Protein AF-A0A9W8QHD7-F1 (afdb_monomer_lite)

Organism: Akanthomyces muscarius (NCBI:txid2231603)

Radius of gyration: 30.02 Å; chains: 1; bounding box: 74×66×96 Å

InterPro domains:
  IPR002018 Carboxylesterase, type B [PF00135] (197-654)
  IPR029058 Alpha/Beta hydrolase fold [G3DSA:3.40.50.1820] (194-688)
  IPR029058 Alpha/Beta hydrolase fold [SSF53474] (195-686)
  IPR050309 Type-B Carboxylesterase/Lipase [PTHR11559] (197-686)

Sequence (689 aa):
MKLTLALSAVLQLATLAAANKAVDAIKIIAPGSVSCPPSEAAECRTADQAATPLIKAMAAYKLETANEIAAVLALMAFESVDFRYKHNVYPGRPGQGTANMQMANYNLLYAKSLDGVKDKVADVESVDGLAPDKLNYILSLVQPDEHNFASGPWFLTTQCPKAVRDALQKNIDAGFAAYMACVGIDIINHRPIPKHPHEPEDEDDMQSARAHGDLCLVTGNPVDDPGHSEDCLFINVQAPSNAKEKSNLPVFVYVSGDGYENTRADSNVNATHLLENNGMNFVVITFNYRVGPYGFLIKGNNTSTNNGIRDQVKALDWVNNFIHHFGGDPKHVVIGGSGIGAQNVLILLTMQKSSNHRFTGIIAESPSFAPMLNMTEADVRYREFVKQVGCDGTTEYGLLSRSPIENGEDSSLECMRKLSAEEIQAASRNATLSNLKVPPWDPWLPLIDDDVIVDTISNNFGQSHYARVPFMIGNIVNNSPEFAYHRGSTTEDSIEYMHALYPNLLPKDLEEIGPMYPKHTLKHGQGPETISNAHQDSRYTCPALFAAEVMKQEGIDSAWLYLWQVEEREIQDAVVRQNIETATLWGRPAVSFSPGRYSEGGVNEDVPFLKQRYWTSFVKSLDPNTDTKRKDSSKVGPHKVKLTHWERWRPQRRARLVFRNGGETKVEDTGHLRWSCSFWKRLSPRMHI

Structure (mmCIF, N/CA/C/O backbone):
data_AF-A0A9W8QHD7-F1
#
_entry.id   AF-A0A9W8QHD7-F1
#
loop_
_atom_site.group_PDB
_atom_site.id
_atom_site.type_symbol
_atom_site.label_atom_id
_atom_site.label_alt_id
_atom_site.label_comp_id
_atom_site.label_asym_id
_atom_site.label_entity_id
_atom_site.label_seq_id
_atom_site.pdbx_PDB_ins_code
_atom_site.Cartn_x
_atom_site.Cartn_y
_atom_site.Cartn_z
_atom_site.occupancy
_atom_site.B_iso_or_equiv
_atom_site.auth_seq_id
_atom_site.auth_comp_id
_atom_site.auth_asym_id
_atom_site.auth_atom_id
_atom_site.pdbx_PDB_model_num
ATOM 1 N N . MET A 1 1 ? -34.726 -1.936 -59.000 1.00 46.31 1 MET A N 1
ATOM 2 C CA . MET A 1 1 ? -34.016 -0.762 -58.438 1.00 46.31 1 MET A CA 1
ATOM 3 C C . MET A 1 1 ? -34.167 -0.622 -56.917 1.00 46.31 1 MET A C 1
ATOM 5 O O . MET A 1 1 ? -33.151 -0.464 -56.261 1.00 46.31 1 MET A O 1
ATOM 9 N N . LYS A 1 2 ? -35.369 -0.736 -56.317 1.00 45.12 2 LYS A N 1
ATOM 10 C CA . LYS A 1 2 ? -35.551 -0.597 -54.849 1.00 45.12 2 LYS A CA 1
ATOM 11 C C . LYS A 1 2 ? -34.954 -1.734 -53.994 1.00 45.12 2 LYS A C 1
ATOM 13 O O . LYS A 1 2 ? -34.481 -1.464 -52.900 1.00 45.12 2 LYS A O 1
ATOM 18 N N . LEU A 1 3 ? -34.920 -2.974 -54.497 1.00 42.28 3 LEU A N 1
ATOM 19 C CA . LEU A 1 3 ? -34.365 -4.121 -53.756 1.00 42.28 3 LEU A CA 1
ATOM 20 C C . LEU A 1 3 ? -32.830 -4.063 -53.634 1.00 42.28 3 LEU A C 1
ATOM 22 O O . LEU A 1 3 ? -32.277 -4.388 -52.592 1.00 42.28 3 LEU A O 1
ATOM 26 N N . THR A 1 4 ? -32.149 -3.597 -54.682 1.00 46.22 4 THR A N 1
ATOM 27 C CA . THR A 1 4 ? -30.683 -3.477 -54.735 1.00 46.22 4 THR A CA 1
ATOM 28 C C . THR A 1 4 ? -30.176 -2.367 -53.811 1.00 46.22 4 THR A C 1
ATOM 30 O O . THR A 1 4 ? -29.212 -2.570 -53.086 1.00 46.22 4 THR A O 1
ATOM 33 N N . LEU A 1 5 ? -30.881 -1.228 -53.764 1.00 45.75 5 LEU A N 1
ATOM 34 C CA . LEU A 1 5 ? -30.599 -0.128 -52.830 1.00 45.75 5 LEU A CA 1
ATOM 35 C C . LEU A 1 5 ? -30.839 -0.529 -51.366 1.00 45.75 5 LEU A C 1
ATOM 37 O O . LEU A 1 5 ? -30.039 -0.180 -50.505 1.00 45.75 5 LEU A O 1
ATOM 41 N N . ALA A 1 6 ? -31.899 -1.295 -51.086 1.00 45.28 6 ALA A N 1
ATOM 42 C CA . ALA A 1 6 ? -32.171 -1.804 -49.742 1.00 45.28 6 ALA A CA 1
ATOM 43 C C . ALA A 1 6 ? -31.113 -2.824 -49.287 1.00 45.28 6 ALA A C 1
ATOM 45 O O . ALA A 1 6 ? -30.659 -2.760 -48.151 1.00 45.28 6 ALA A O 1
ATOM 46 N N . LEU A 1 7 ? -30.670 -3.718 -50.177 1.00 50.22 7 LEU A N 1
ATOM 47 C CA . LEU A 1 7 ? -29.624 -4.694 -49.867 1.00 50.22 7 LEU A CA 1
ATOM 48 C C . LEU A 1 7 ? -28.269 -4.014 -49.622 1.00 50.22 7 LEU A C 1
ATOM 50 O O . LEU A 1 7 ? -27.595 -4.344 -48.653 1.00 50.22 7 LEU A O 1
ATOM 54 N N . SER A 1 8 ? -27.902 -3.019 -50.437 1.00 52.72 8 SER A N 1
ATOM 55 C CA . SER A 1 8 ? -26.698 -2.211 -50.210 1.00 52.72 8 SER A CA 1
ATOM 56 C C . SER A 1 8 ? -26.765 -1.414 -48.906 1.00 52.72 8 SER A C 1
ATOM 58 O O . SER A 1 8 ? -25.767 -1.358 -48.196 1.00 52.72 8 SER A O 1
ATOM 60 N N . ALA A 1 9 ? -27.925 -0.853 -48.548 1.00 48.62 9 ALA A N 1
ATOM 61 C CA . ALA A 1 9 ? -28.107 -0.133 -47.287 1.00 48.62 9 ALA A CA 1
ATOM 62 C C . ALA A 1 9 ? -28.035 -1.065 -46.064 1.00 48.62 9 ALA A C 1
ATOM 64 O O . ALA A 1 9 ? -27.418 -0.716 -45.063 1.00 48.62 9 ALA A O 1
ATOM 65 N N . VAL A 1 10 ? -28.612 -2.270 -46.145 1.00 58.59 10 VAL A N 1
ATOM 66 C CA . VAL A 1 10 ? -28.524 -3.288 -45.082 1.00 58.59 10 VAL A CA 1
ATOM 67 C C . VAL A 1 10 ? -27.091 -3.797 -44.925 1.00 58.59 10 VAL A C 1
ATOM 69 O O . VAL A 1 10 ? -26.619 -3.944 -43.800 1.00 58.59 10 VAL A O 1
ATOM 72 N N . LEU A 1 11 ? -26.374 -4.006 -46.032 1.00 57.41 11 LEU A N 1
ATOM 73 C CA . LEU A 1 11 ? -24.967 -4.405 -46.000 1.00 57.41 11 LEU A CA 1
ATOM 74 C C . LEU A 1 11 ? -24.092 -3.294 -45.400 1.00 57.41 11 LEU A C 1
ATOM 76 O O . LEU A 1 11 ? -23.256 -3.577 -44.549 1.00 57.41 11 LEU A O 1
ATOM 80 N N . GLN A 1 12 ? -24.347 -2.031 -45.764 1.00 58.47 12 GLN A N 1
ATOM 81 C CA . GLN A 1 12 ? -23.691 -0.867 -45.162 1.00 58.47 12 GLN A CA 1
ATOM 82 C C . GLN A 1 12 ? -23.972 -0.772 -43.656 1.00 58.47 12 GLN A C 1
ATOM 84 O O . GLN A 1 12 ? -23.040 -0.628 -42.869 1.00 58.47 12 GLN A O 1
ATOM 89 N N . LEU A 1 13 ? -25.225 -0.936 -43.226 1.00 53.91 13 LEU A N 1
ATOM 90 C CA . LEU A 1 13 ? -25.601 -0.934 -41.808 1.00 53.91 13 LEU A CA 1
ATOM 91 C C . LEU A 1 13 ? -24.925 -2.067 -41.022 1.00 53.91 13 LEU A C 1
ATOM 93 O O . LEU A 1 13 ? -24.441 -1.833 -39.917 1.00 53.91 13 LEU A O 1
ATOM 97 N N . ALA A 1 14 ? -24.835 -3.272 -41.593 1.00 61.06 14 ALA A N 1
ATOM 98 C CA . ALA A 1 14 ? -24.133 -4.396 -40.976 1.00 61.06 14 ALA A CA 1
ATOM 99 C C . ALA A 1 14 ? -22.621 -4.135 -40.859 1.00 61.06 14 ALA A C 1
ATOM 101 O O . ALA A 1 14 ? -22.029 -4.419 -39.817 1.00 61.06 14 ALA A O 1
ATOM 102 N N . THR A 1 15 ? -22.003 -3.532 -41.882 1.00 60.81 15 THR A N 1
ATOM 103 C CA . THR A 1 15 ? -20.587 -3.135 -41.827 1.00 60.81 15 THR A CA 1
ATOM 104 C C . THR A 1 15 ? -20.326 -2.017 -40.819 1.00 60.81 15 THR A C 1
ATOM 106 O O . THR A 1 15 ? -19.343 -2.095 -40.089 1.00 60.81 15 THR A O 1
ATOM 109 N N . LEU A 1 16 ? -21.220 -1.028 -40.699 1.00 60.28 16 LEU A N 1
ATOM 110 C CA . LEU A 1 16 ? -21.123 0.018 -39.675 1.00 60.28 16 LEU A CA 1
ATOM 111 C C . LEU A 1 16 ? -21.281 -0.557 -38.260 1.00 60.28 16 LEU A C 1
ATOM 113 O O . LEU A 1 16 ? -20.546 -0.177 -37.354 1.00 60.28 16 LEU A O 1
ATOM 117 N N . ALA A 1 17 ? -22.200 -1.503 -38.063 1.00 65.00 17 ALA A N 1
ATOM 118 C CA . ALA A 1 17 ? -22.386 -2.158 -36.771 1.00 65.00 17 ALA A CA 1
ATOM 119 C C . ALA A 1 17 ? -21.166 -3.007 -36.364 1.00 65.00 17 ALA A C 1
ATOM 121 O O . ALA A 1 17 ? -20.786 -3.012 -35.194 1.00 65.00 17 ALA A O 1
ATOM 122 N N . ALA A 1 18 ? -20.540 -3.705 -37.317 1.00 66.75 18 ALA A N 1
ATOM 123 C CA . ALA A 1 18 ? -19.302 -4.447 -37.083 1.00 66.75 18 ALA A CA 1
ATOM 124 C C . ALA A 1 18 ? -18.115 -3.512 -36.794 1.00 66.75 18 ALA A C 1
ATOM 126 O O . ALA A 1 18 ? -17.339 -3.785 -35.881 1.00 66.75 18 ALA A O 1
ATOM 127 N N . ALA A 1 19 ? -18.014 -2.389 -37.513 1.00 69.31 19 ALA A N 1
ATOM 128 C CA . ALA A 1 19 ? -16.992 -1.373 -37.280 1.00 69.31 19 ALA A CA 1
ATOM 129 C C . ALA A 1 19 ? -17.111 -0.753 -35.881 1.00 69.31 19 ALA A C 1
ATOM 131 O O . ALA A 1 19 ? -16.116 -0.707 -35.170 1.00 69.31 19 ALA A O 1
ATOM 132 N N . ASN A 1 20 ? -18.315 -0.380 -35.434 1.00 74.44 20 ASN A N 1
ATOM 133 C CA . ASN A 1 20 ? -18.511 0.171 -34.087 1.00 74.44 20 ASN A CA 1
ATOM 134 C C . ASN A 1 20 ? -18.094 -0.821 -32.989 1.00 74.44 20 ASN A C 1
ATOM 136 O O . ASN A 1 20 ? -17.393 -0.447 -32.055 1.00 74.44 20 ASN A O 1
ATOM 140 N N . LYS A 1 21 ? -18.438 -2.108 -33.135 1.00 80.44 21 LYS A N 1
ATOM 141 C CA . LYS A 1 21 ? -17.991 -3.145 -32.189 1.00 80.44 21 LYS A CA 1
ATOM 142 C C . LYS A 1 21 ? -16.474 -3.339 -32.195 1.00 80.44 21 LYS A C 1
ATOM 144 O O . LYS A 1 21 ? -15.889 -3.589 -31.147 1.00 80.44 21 LYS A O 1
ATOM 149 N N . ALA A 1 22 ? -15.841 -3.239 -33.363 1.00 83.69 22 ALA A N 1
ATOM 150 C CA . ALA A 1 22 ? -14.390 -3.318 -33.471 1.00 83.69 22 ALA A CA 1
ATOM 151 C C . ALA A 1 22 ? -13.708 -2.108 -32.825 1.00 83.69 22 ALA A C 1
ATOM 153 O O . ALA A 1 22 ? -12.702 -2.288 -32.152 1.00 83.69 22 ALA A O 1
ATOM 154 N N . VAL A 1 23 ? -14.267 -0.902 -32.963 1.00 89.25 23 VAL A N 1
ATOM 155 C CA . VAL A 1 23 ? -13.764 0.302 -32.283 1.00 89.25 23 VAL A CA 1
ATOM 156 C C . VAL A 1 23 ? -13.774 0.118 -30.768 1.00 89.25 23 VAL A C 1
ATOM 158 O O . VAL A 1 23 ? -12.769 0.403 -30.121 1.00 89.25 23 VAL A O 1
ATOM 161 N N . ASP A 1 24 ? -14.866 -0.398 -30.202 1.00 86.69 24 ASP A N 1
ATOM 162 C CA . ASP A 1 24 ? -14.959 -0.643 -28.758 1.00 86.69 24 ASP A CA 1
ATOM 163 C C . ASP A 1 24 ? -13.946 -1.700 -28.295 1.00 86.69 24 ASP A C 1
ATOM 165 O O . ASP A 1 24 ? -13.253 -1.503 -27.299 1.00 86.69 24 ASP A O 1
ATOM 169 N N . ALA A 1 25 ? -13.796 -2.792 -29.052 1.00 82.62 25 ALA A N 1
ATOM 170 C CA . ALA A 1 25 ? -12.802 -3.823 -28.759 1.00 82.62 25 ALA A CA 1
ATOM 171 C C . ALA A 1 25 ? -11.364 -3.282 -28.844 1.00 82.62 25 ALA A C 1
ATOM 173 O O . ALA A 1 25 ? -10.541 -3.572 -27.977 1.00 82.62 25 ALA A O 1
ATOM 174 N N . ILE A 1 26 ? -11.070 -2.451 -29.846 1.00 90.31 26 ILE A N 1
ATOM 175 C CA . ILE A 1 26 ? -9.767 -1.800 -29.993 1.00 90.31 26 ILE A CA 1
ATOM 176 C C . ILE A 1 26 ? -9.508 -0.846 -28.827 1.00 90.31 26 ILE A C 1
ATOM 178 O O . ILE A 1 26 ? -8.406 -0.852 -28.305 1.00 90.31 26 ILE A O 1
ATOM 182 N N . LYS A 1 27 ? -10.496 -0.078 -28.354 1.00 87.81 27 LYS A N 1
ATOM 183 C CA . LYS A 1 27 ? -10.320 0.821 -27.196 1.00 87.81 27 LYS A CA 1
ATOM 184 C C . LYS A 1 27 ? -10.041 0.076 -25.889 1.00 87.81 27 LYS A C 1
ATOM 186 O O . LYS A 1 27 ? -9.414 0.639 -24.999 1.00 87.81 27 LYS A O 1
ATOM 191 N N . ILE A 1 28 ? -10.498 -1.170 -25.765 1.00 80.75 28 ILE A N 1
ATOM 192 C CA . ILE A 1 28 ? -10.185 -2.027 -24.612 1.00 80.75 28 ILE A CA 1
ATOM 193 C C . ILE A 1 28 ? -8.742 -2.537 -24.695 1.00 80.75 28 ILE A C 1
ATOM 195 O O . ILE A 1 28 ? -8.041 -2.536 -23.688 1.00 80.75 28 ILE A O 1
ATOM 199 N N . ILE A 1 29 ? -8.311 -2.973 -25.881 1.00 80.81 29 ILE A N 1
ATOM 200 C CA . ILE A 1 29 ? -6.989 -3.586 -26.091 1.00 80.81 29 ILE A CA 1
ATOM 201 C C . ILE A 1 29 ? -5.879 -2.529 -26.202 1.00 80.81 29 ILE A C 1
ATOM 203 O O . ILE A 1 29 ? -4.784 -2.743 -25.701 1.00 80.81 29 ILE A O 1
ATOM 207 N N . ALA A 1 30 ? -6.178 -1.398 -26.839 1.00 87.06 30 ALA A N 1
ATOM 208 C CA . ALA A 1 30 ? -5.273 -0.294 -27.138 1.00 87.06 30 ALA A CA 1
ATOM 209 C C . ALA A 1 30 ? -5.857 1.034 -26.610 1.00 87.06 30 ALA A C 1
ATOM 211 O O . ALA A 1 30 ? -6.344 1.859 -27.397 1.00 87.06 30 ALA A O 1
ATOM 212 N N . PRO A 1 31 ? -5.892 1.255 -25.285 1.00 87.00 31 PRO A N 1
ATOM 213 C CA . PRO A 1 31 ? -6.587 2.394 -24.681 1.00 87.00 31 PRO A CA 1
ATOM 214 C C . PRO A 1 31 ? -6.021 3.763 -25.092 1.00 87.00 31 PRO A C 1
ATOM 216 O O . PRO A 1 31 ? -6.769 4.740 -25.146 1.00 87.00 31 PRO A O 1
ATOM 219 N N . GLY A 1 32 ? -4.738 3.856 -25.448 1.00 86.00 32 GLY A N 1
ATOM 220 C CA . GLY A 1 32 ? -4.111 5.066 -25.985 1.00 86.00 32 GLY A CA 1
ATOM 221 C C . GLY A 1 32 ? -4.628 5.486 -27.366 1.00 86.00 32 GLY A C 1
ATOM 222 O O . GLY A 1 32 ? -4.536 6.660 -27.725 1.00 86.00 32 GLY A O 1
ATOM 223 N N . SER A 1 33 ? -5.277 4.583 -28.111 1.00 92.19 33 SER A N 1
ATOM 224 C CA . SER A 1 33 ? -5.805 4.844 -29.461 1.00 92.19 33 SER A CA 1
ATOM 225 C C . SER A 1 33 ? -7.084 5.702 -29.478 1.00 92.19 33 SER A C 1
ATOM 227 O O . SER A 1 33 ? -7.700 5.912 -30.525 1.00 92.19 33 SER A O 1
ATOM 229 N N . VAL A 1 34 ? -7.521 6.233 -28.332 1.00 91.44 34 VAL A N 1
ATOM 230 C CA . VAL A 1 34 ? -8.681 7.139 -28.244 1.00 91.44 34 VAL A CA 1
ATOM 231 C C . VAL A 1 34 ? -8.435 8.452 -28.996 1.00 91.44 34 VAL A C 1
ATOM 233 O O . VAL A 1 34 ? -9.379 9.046 -29.521 1.00 91.44 34 VAL A O 1
ATOM 236 N N . SER A 1 35 ? -7.184 8.906 -29.091 1.00 92.19 35 SER A N 1
ATOM 237 C CA . SER A 1 35 ? -6.839 10.163 -29.758 1.00 92.19 35 SER A CA 1
ATOM 238 C C . SER A 1 35 ? -5.439 10.137 -30.357 1.00 92.19 35 SER A C 1
ATOM 240 O O . SER A 1 35 ? -4.542 9.534 -29.781 1.00 92.19 35 SER A O 1
ATOM 242 N N . CYS A 1 36 ? -5.242 10.876 -31.449 1.00 92.00 36 CYS A N 1
ATOM 243 C CA . CYS A 1 36 ? -3.930 11.082 -32.055 1.00 92.00 36 CYS A CA 1
ATOM 244 C C . CYS A 1 36 ? -3.523 12.556 -32.019 1.00 92.00 36 CYS A C 1
ATOM 246 O O . CYS A 1 36 ? -4.332 13.413 -32.396 1.00 92.00 36 CYS A O 1
ATOM 248 N N . PRO A 1 37 ? -2.274 12.877 -31.635 1.00 89.81 37 PRO A N 1
ATOM 249 C CA . PRO A 1 37 ? -1.749 14.228 -31.762 1.00 89.81 37 PRO A CA 1
ATOM 250 C C . PRO A 1 37 ? -1.748 14.680 -33.232 1.00 89.81 37 PRO A C 1
ATOM 252 O O . PRO A 1 37 ? -1.275 13.936 -34.095 1.00 89.81 37 PRO A O 1
ATOM 255 N N . PRO A 1 38 ? -2.199 15.909 -33.556 1.00 86.19 38 PRO A N 1
ATOM 256 C CA . PRO A 1 38 ? -2.166 16.411 -34.932 1.00 86.19 38 PRO A CA 1
ATOM 257 C C . PRO A 1 38 ? -0.760 16.419 -35.552 1.00 86.19 38 PRO A C 1
ATOM 259 O O . PRO A 1 38 ? -0.617 16.211 -36.754 1.00 86.19 38 PRO A O 1
ATOM 262 N N . SER A 1 39 ? 0.278 16.615 -34.731 1.00 86.81 39 SER A N 1
ATOM 263 C CA . SER A 1 39 ? 1.688 16.564 -35.142 1.00 86.81 39 SER A CA 1
ATOM 264 C C . SER A 1 39 ? 2.153 15.176 -35.596 1.00 86.81 39 SER A C 1
ATOM 266 O O . SER A 1 39 ? 3.185 15.073 -36.247 1.00 86.81 39 SER A O 1
ATOM 268 N N . GLU A 1 40 ? 1.403 14.120 -35.276 1.00 87.19 40 GLU A N 1
ATOM 269 C CA . GLU A 1 40 ? 1.755 12.720 -35.539 1.00 87.19 40 GLU A CA 1
ATOM 270 C C . GLU A 1 40 ? 0.803 12.068 -36.560 1.00 87.19 40 GLU A C 1
ATOM 272 O O . GLU A 1 40 ? 0.800 10.853 -36.716 1.00 87.19 40 GLU A O 1
ATOM 277 N N . ALA A 1 41 ? 0.000 12.847 -37.298 1.00 85.94 41 ALA A N 1
ATOM 278 C CA . ALA A 1 41 ? -1.062 12.329 -38.175 1.00 85.94 41 ALA A CA 1
ATOM 279 C C . ALA A 1 41 ? -0.590 11.365 -39.292 1.00 85.94 41 ALA A C 1
ATOM 281 O O . ALA A 1 41 ? -1.384 10.574 -39.812 1.00 85.94 41 ALA A O 1
ATOM 282 N N . ALA A 1 42 ? 0.688 11.410 -39.679 1.00 87.50 42 ALA A N 1
ATOM 283 C CA . ALA A 1 42 ? 1.265 10.464 -40.640 1.00 87.50 42 ALA A CA 1
ATOM 284 C C . ALA A 1 42 ? 1.428 9.045 -40.051 1.00 87.50 42 ALA A C 1
ATOM 286 O O . ALA A 1 42 ? 1.268 8.051 -40.764 1.00 87.50 42 ALA A O 1
ATOM 287 N N . GLU A 1 43 ? 1.668 8.970 -38.744 1.00 91.06 43 GLU A N 1
ATOM 288 C CA . GLU A 1 43 ? 2.017 7.764 -37.994 1.00 91.06 43 GLU A CA 1
ATOM 289 C C . GLU A 1 43 ? 0.820 7.241 -37.195 1.00 91.06 43 GLU A C 1
ATOM 291 O O . GLU A 1 43 ? 0.403 6.099 -37.371 1.00 91.06 43 GLU A O 1
ATOM 296 N N . CYS A 1 44 ? 0.213 8.103 -36.383 1.00 94.31 44 CYS A N 1
ATOM 297 C CA . CYS A 1 44 ? -0.785 7.719 -35.397 1.00 94.31 44 CYS A CA 1
ATOM 298 C C . CYS A 1 44 ? -2.146 7.407 -36.025 1.00 94.31 44 CYS A C 1
ATOM 300 O O . CYS A 1 44 ? -2.604 8.095 -36.951 1.00 94.31 44 CYS A O 1
ATOM 302 N N . ARG A 1 45 ? -2.826 6.386 -35.495 1.00 96.12 45 ARG A N 1
ATOM 303 C CA . ARG A 1 45 ? -4.214 6.054 -35.830 1.00 96.12 45 ARG A CA 1
ATOM 304 C C . ARG A 1 45 ? -5.065 5.879 -34.585 1.00 96.12 45 ARG A C 1
ATOM 306 O O . ARG A 1 45 ? -4.708 5.139 -33.678 1.00 96.12 45 ARG A O 1
ATOM 313 N N . THR A 1 46 ? -6.232 6.519 -34.578 1.00 96.69 46 THR A N 1
ATOM 314 C CA . THR A 1 46 ? -7.233 6.254 -33.544 1.00 96.69 46 THR A CA 1
ATOM 315 C C . THR A 1 46 ? -7.907 4.902 -33.770 1.00 96.69 46 THR A C 1
ATOM 317 O O . THR A 1 46 ? -7.894 4.377 -34.886 1.00 96.69 46 THR A O 1
ATOM 320 N N . ALA A 1 47 ? -8.568 4.360 -32.745 1.00 94.88 47 ALA A N 1
ATOM 321 C CA . ALA A 1 47 ? -9.373 3.141 -32.853 1.00 94.88 47 ALA A CA 1
ATOM 322 C C . ALA A 1 47 ? -10.368 3.200 -34.026 1.00 94.88 47 ALA A C 1
ATOM 324 O O . ALA A 1 47 ? -10.486 2.253 -34.802 1.00 94.88 47 ALA A O 1
ATOM 325 N N . ASP A 1 48 ? -11.032 4.346 -34.194 1.00 93.62 48 ASP A N 1
ATOM 326 C CA . ASP A 1 48 ? -11.965 4.617 -35.289 1.00 93.62 48 ASP A CA 1
ATOM 327 C C . ASP A 1 48 ? -11.295 4.520 -36.671 1.00 93.62 48 ASP A C 1
ATOM 329 O O . ASP A 1 48 ? -11.869 3.973 -37.615 1.00 93.62 48 ASP A O 1
ATOM 333 N N . GLN A 1 49 ? -10.053 4.996 -36.791 1.00 94.75 49 GLN A N 1
ATOM 334 C CA . GLN A 1 49 ? -9.286 4.932 -38.036 1.00 94.75 49 GLN A CA 1
ATOM 335 C C . GLN A 1 49 ? -8.694 3.536 -38.292 1.00 94.75 49 GLN A C 1
ATOM 337 O O . GLN A 1 49 ? -8.609 3.109 -39.444 1.00 94.75 49 GLN A O 1
ATOM 342 N N . ALA A 1 50 ? -8.307 2.813 -37.239 1.00 94.56 50 ALA A N 1
ATOM 343 C CA . ALA A 1 50 ? -7.702 1.485 -37.323 1.00 94.56 50 ALA A CA 1
ATOM 344 C C . ALA A 1 50 ? -8.730 0.368 -37.586 1.00 94.56 50 ALA A C 1
ATOM 346 O O . ALA A 1 50 ? -8.406 -0.634 -38.230 1.00 94.56 50 ALA A O 1
ATOM 347 N N . ALA A 1 51 ? -9.980 0.537 -37.139 1.00 93.75 51 ALA A N 1
ATOM 348 C CA . ALA A 1 51 ? -10.998 -0.513 -37.161 1.00 93.75 51 ALA A CA 1
ATOM 349 C C . ALA A 1 51 ? -11.261 -1.097 -38.558 1.00 93.75 51 ALA A C 1
ATOM 351 O O . ALA A 1 51 ? -11.298 -2.315 -38.727 1.00 93.75 51 ALA A O 1
ATOM 352 N N . THR A 1 52 ? -11.423 -0.251 -39.579 1.00 92.94 52 THR A N 1
ATOM 353 C CA . THR A 1 52 ? -11.751 -0.735 -40.933 1.00 92.94 52 THR A CA 1
ATOM 354 C C . THR A 1 52 ? -10.598 -1.524 -41.574 1.00 92.94 52 THR A C 1
ATOM 356 O O . THR A 1 52 ? -10.849 -2.644 -42.033 1.00 92.94 52 THR A O 1
ATOM 359 N N . PRO A 1 53 ? -9.348 -1.015 -41.607 1.00 93.56 53 PRO A N 1
ATOM 360 C CA . PRO A 1 53 ? -8.195 -1.793 -42.065 1.00 93.56 53 PRO A CA 1
ATOM 361 C C . PRO A 1 53 ? -8.018 -3.119 -41.319 1.00 93.56 53 PRO A C 1
ATOM 363 O O . PRO A 1 53 ? -7.801 -4.146 -41.958 1.00 93.56 53 PRO A O 1
ATOM 366 N N . LEU A 1 54 ? -8.181 -3.121 -39.991 1.00 93.00 54 LEU A N 1
ATOM 367 C CA . LEU A 1 54 ? -8.054 -4.327 -39.171 1.00 93.00 54 LEU A CA 1
ATOM 368 C C . LEU A 1 54 ? -9.118 -5.371 -39.517 1.00 93.00 54 LEU A C 1
ATOM 370 O O . LEU A 1 54 ? -8.774 -6.523 -39.755 1.00 93.00 54 LEU A O 1
ATOM 374 N N . ILE A 1 55 ? -10.394 -4.989 -39.636 1.00 91.69 55 ILE A N 1
ATOM 375 C CA . ILE A 1 55 ? -11.463 -5.926 -40.030 1.00 91.69 55 ILE A CA 1
ATOM 376 C C . ILE A 1 55 ? -11.155 -6.564 -41.390 1.00 91.69 55 ILE A C 1
ATOM 378 O O . ILE A 1 55 ? -11.265 -7.783 -41.543 1.00 91.69 55 ILE A O 1
ATOM 382 N N . LYS A 1 56 ? -10.749 -5.752 -42.377 1.00 92.06 56 LYS A N 1
ATOM 383 C CA . LYS A 1 56 ? -10.374 -6.256 -43.706 1.00 92.06 56 LYS A CA 1
ATOM 384 C C . LYS A 1 56 ? -9.195 -7.224 -43.623 1.00 92.06 56 LYS A C 1
ATOM 386 O O . LYS A 1 56 ? -9.231 -8.270 -44.266 1.00 92.06 56 LYS A O 1
ATOM 391 N N . ALA A 1 57 ? -8.179 -6.894 -42.829 1.00 94.25 57 ALA A N 1
ATOM 392 C CA . ALA A 1 57 ? -7.000 -7.725 -42.641 1.00 94.25 57 ALA A CA 1
ATOM 393 C C . ALA A 1 57 ? -7.344 -9.080 -42.005 1.00 94.25 57 ALA A C 1
ATOM 395 O O . ALA A 1 57 ? -6.995 -10.121 -42.558 1.00 94.25 57 ALA A O 1
ATOM 396 N N . MET A 1 58 ? -8.086 -9.086 -40.894 1.00 93.00 58 MET A N 1
ATOM 397 C CA . MET A 1 58 ? -8.493 -10.323 -40.215 1.00 93.00 58 MET A CA 1
ATOM 398 C C . MET A 1 58 ? -9.284 -11.240 -41.159 1.00 93.00 58 MET A C 1
ATOM 400 O O . MET A 1 58 ? -9.028 -12.443 -41.216 1.00 93.00 58 MET A O 1
ATOM 404 N N . ALA A 1 59 ? -10.181 -10.669 -41.971 1.00 92.06 59 ALA A N 1
ATOM 405 C CA . ALA A 1 59 ? -10.933 -11.416 -42.976 1.00 92.06 59 ALA A CA 1
ATOM 406 C C . ALA A 1 59 ? -10.037 -11.968 -44.101 1.00 92.06 59 ALA A C 1
ATOM 408 O O . ALA A 1 59 ? -10.160 -13.139 -44.463 1.00 92.06 59 ALA A O 1
ATOM 409 N N . ALA A 1 60 ? -9.118 -11.159 -44.638 1.00 93.00 60 ALA A N 1
ATOM 410 C CA . ALA A 1 60 ? -8.219 -11.565 -45.722 1.00 93.00 60 ALA A CA 1
ATOM 411 C C . ALA A 1 60 ? -7.320 -12.749 -45.329 1.00 93.00 60 ALA A C 1
ATOM 413 O O . ALA A 1 60 ? -7.086 -13.646 -46.141 1.00 93.00 60 ALA A O 1
ATOM 414 N N . TYR A 1 61 ? -6.877 -12.786 -44.071 1.00 94.69 61 TYR A N 1
ATOM 415 C CA . TYR A 1 61 ? -6.012 -13.840 -43.532 1.00 94.69 61 TYR A CA 1
ATOM 416 C C . TYR A 1 61 ? -6.770 -14.948 -42.782 1.00 94.69 61 TYR A C 1
ATOM 418 O O . TYR A 1 61 ? -6.153 -15.874 -42.255 1.00 94.69 61 TYR A O 1
ATOM 426 N N . LYS A 1 62 ? -8.111 -14.917 -42.796 1.00 94.75 62 LYS A N 1
ATOM 427 C CA . LYS A 1 62 ? -8.984 -15.933 -42.180 1.00 94.75 62 LYS A CA 1
ATOM 428 C C . LYS A 1 62 ? -8.707 -16.129 -40.685 1.00 94.75 62 LYS A C 1
ATOM 430 O O . LYS A 1 62 ? -8.539 -17.259 -40.217 1.00 94.75 62 LYS A O 1
ATOM 435 N N . LEU A 1 63 ? -8.608 -15.029 -39.942 1.00 92.50 63 LEU A N 1
ATOM 436 C CA . LEU A 1 63 ? -8.612 -15.042 -38.480 1.00 92.50 63 LEU A CA 1
ATOM 437 C C . LEU A 1 63 ? -10.072 -15.004 -38.028 1.00 92.50 63 LEU A C 1
ATOM 439 O O . LEU A 1 63 ? -10.729 -13.968 -38.109 1.00 92.50 63 LEU A O 1
ATOM 443 N N . GLU A 1 64 ? -10.588 -16.161 -37.620 1.00 82.38 64 GLU A N 1
ATOM 444 C CA . GLU A 1 64 ? -12.025 -16.370 -37.389 1.00 82.38 64 GLU A CA 1
ATOM 445 C C . GLU A 1 64 ? -12.376 -16.493 -35.901 1.00 82.38 64 GLU A C 1
ATOM 447 O O . GLU A 1 64 ? -13.537 -16.325 -35.525 1.00 82.38 64 GLU A O 1
ATOM 452 N N . THR A 1 65 ? -11.391 -16.757 -35.035 1.00 87.88 65 THR A N 1
ATOM 453 C CA . THR A 1 65 ? -11.615 -16.892 -33.592 1.00 87.88 65 THR A CA 1
ATOM 454 C C . THR A 1 65 ? -11.274 -15.615 -32.832 1.00 87.88 65 THR A C 1
ATOM 456 O O . THR A 1 65 ? -10.337 -14.892 -33.173 1.00 87.88 65 THR A O 1
ATOM 459 N N . ALA A 1 66 ? -12.012 -15.361 -31.747 1.00 85.94 66 ALA A N 1
ATOM 460 C CA . ALA A 1 66 ? -11.741 -14.235 -30.854 1.00 85.94 66 ALA A CA 1
ATOM 461 C C . ALA A 1 66 ? -10.313 -14.283 -30.288 1.00 85.94 66 ALA A C 1
ATOM 463 O O . ALA A 1 66 ? -9.682 -13.242 -30.150 1.00 85.94 66 ALA A O 1
ATOM 464 N N . ASN A 1 67 ? -9.789 -15.484 -30.031 1.00 88.69 67 ASN A N 1
ATOM 465 C CA . ASN A 1 67 ? -8.451 -15.683 -29.487 1.00 88.69 67 ASN A CA 1
ATOM 466 C C . ASN A 1 67 ? -7.350 -15.276 -30.472 1.00 88.69 67 ASN A C 1
ATOM 468 O O . ASN A 1 67 ? -6.417 -14.580 -30.088 1.00 88.69 67 ASN A O 1
ATOM 472 N N . GLU A 1 68 ? -7.461 -15.668 -31.746 1.00 92.50 68 GLU A N 1
ATOM 473 C CA . GLU A 1 68 ? -6.492 -15.264 -32.774 1.00 92.50 68 GLU A CA 1
ATOM 474 C C . GLU A 1 68 ? -6.524 -13.752 -33.010 1.00 92.50 68 GLU A C 1
ATOM 476 O O . GLU A 1 68 ? -5.476 -13.115 -33.102 1.00 92.50 68 GLU A O 1
ATOM 481 N N . ILE A 1 69 ? -7.727 -13.172 -33.065 1.00 91.25 69 ILE A N 1
ATOM 482 C CA . ILE A 1 69 ? -7.911 -11.729 -33.242 1.00 91.25 69 ILE A CA 1
ATOM 483 C C . ILE A 1 69 ? -7.324 -10.969 -32.047 1.00 91.25 69 ILE A C 1
ATOM 485 O O . ILE A 1 69 ? -6.566 -10.023 -32.247 1.00 91.25 69 ILE A O 1
ATOM 489 N N . ALA A 1 70 ? -7.628 -11.391 -30.816 1.00 89.12 70 ALA A N 1
ATOM 490 C CA . ALA A 1 70 ? -7.115 -10.766 -29.601 1.00 89.12 70 ALA A CA 1
ATOM 491 C C . ALA A 1 70 ? -5.588 -10.870 -29.503 1.00 89.12 70 ALA A C 1
ATOM 493 O O . ALA A 1 70 ? -4.939 -9.874 -29.207 1.00 89.12 70 ALA A O 1
ATOM 494 N N . ALA A 1 71 ? -5.013 -12.037 -29.809 1.00 90.81 71 ALA A N 1
ATOM 495 C CA . ALA A 1 71 ? -3.570 -12.257 -29.784 1.00 90.81 71 ALA A CA 1
ATOM 496 C C . ALA A 1 71 ? -2.823 -11.342 -30.760 1.00 90.81 71 ALA A C 1
ATOM 498 O O . ALA A 1 71 ? -1.834 -10.710 -30.390 1.00 90.81 71 ALA A O 1
ATOM 499 N N . VAL A 1 72 ? -3.307 -11.242 -32.002 1.00 93.81 72 VAL A N 1
ATOM 500 C CA . VAL A 1 72 ? -2.706 -10.340 -32.986 1.00 93.81 72 VAL A CA 1
ATOM 501 C C . VAL A 1 72 ? -2.884 -8.893 -32.542 1.00 93.81 72 VAL A C 1
ATOM 503 O O . VAL A 1 72 ? -1.893 -8.185 -32.432 1.00 93.81 72 VAL A O 1
ATOM 506 N N . LEU A 1 73 ? -4.103 -8.457 -32.208 1.00 92.44 73 LEU A N 1
ATOM 507 C CA . LEU A 1 73 ? -4.352 -7.074 -31.787 1.00 92.44 73 LEU A CA 1
ATOM 508 C C . LEU A 1 73 ? -3.524 -6.658 -30.566 1.00 92.44 73 LEU A C 1
ATOM 510 O O . LEU A 1 73 ? -3.019 -5.541 -30.557 1.00 92.44 73 LEU A O 1
ATOM 514 N N . ALA A 1 74 ? -3.365 -7.536 -29.573 1.00 89.88 74 ALA A N 1
ATOM 515 C CA . ALA A 1 74 ? -2.581 -7.259 -28.374 1.00 89.88 74 ALA A CA 1
ATOM 516 C C . ALA A 1 74 ? -1.105 -7.010 -28.707 1.00 89.88 74 ALA A C 1
ATOM 518 O O . ALA A 1 74 ? -0.541 -6.011 -28.266 1.00 89.88 74 ALA A O 1
ATOM 519 N N . LEU A 1 75 ? -0.497 -7.866 -29.537 1.00 90.75 75 LEU A N 1
ATOM 520 C CA . LEU A 1 75 ? 0.888 -7.670 -29.968 1.00 90.75 75 LEU A CA 1
ATOM 521 C C . LEU A 1 75 ? 1.036 -6.398 -30.812 1.00 90.75 75 LEU A C 1
ATOM 523 O O . LEU A 1 75 ? 1.961 -5.620 -30.596 1.00 90.75 75 LEU A O 1
ATOM 527 N N . MET A 1 76 ? 0.103 -6.157 -31.739 1.00 93.88 76 MET A N 1
ATOM 528 C CA . MET A 1 76 ? 0.150 -4.960 -32.577 1.00 93.88 76 MET A CA 1
ATOM 529 C C . MET A 1 76 ? 0.023 -3.678 -31.746 1.00 93.88 76 MET A C 1
ATOM 531 O O . MET A 1 76 ? 0.737 -2.712 -32.001 1.00 93.88 76 MET A O 1
ATOM 535 N N . ALA A 1 77 ? -0.882 -3.652 -30.765 1.00 90.62 77 ALA A N 1
ATOM 536 C CA . ALA A 1 77 ? -1.070 -2.517 -29.867 1.00 90.62 77 ALA A CA 1
ATOM 537 C C . ALA A 1 77 ? 0.185 -2.261 -29.024 1.00 90.62 77 ALA A C 1
ATOM 539 O O . ALA A 1 77 ? 0.654 -1.127 -28.962 1.00 90.62 77 ALA A O 1
ATOM 540 N N . PHE A 1 78 ? 0.776 -3.320 -28.464 1.00 88.44 78 PHE A N 1
ATOM 541 C CA . PHE A 1 78 ? 1.998 -3.233 -27.671 1.00 88.44 78 PHE A CA 1
ATOM 542 C C . PHE A 1 78 ? 3.170 -2.640 -28.471 1.00 88.44 78 PHE A C 1
ATOM 544 O O . PHE A 1 78 ? 3.740 -1.625 -28.077 1.00 88.44 78 PHE A O 1
ATOM 551 N N . GLU A 1 79 ? 3.479 -3.211 -29.637 1.00 86.75 79 GLU A N 1
ATOM 552 C CA . GLU A 1 79 ? 4.628 -2.805 -30.463 1.00 86.75 79 GLU A CA 1
ATOM 553 C C . GLU A 1 79 ? 4.489 -1.387 -31.049 1.00 86.75 79 GLU A C 1
ATOM 555 O O . GLU A 1 79 ? 5.483 -0.712 -31.327 1.00 86.75 79 GLU A O 1
ATOM 560 N N . SER A 1 80 ? 3.254 -0.913 -31.233 1.00 90.88 80 SER A N 1
ATOM 561 C CA . SER A 1 80 ? 2.954 0.396 -31.830 1.00 90.88 80 SER A CA 1
ATOM 562 C C . SER A 1 80 ? 2.604 1.492 -30.834 1.00 90.88 80 SER A C 1
ATOM 564 O O . SER A 1 80 ? 2.329 2.618 -31.260 1.00 90.88 80 SER A O 1
ATOM 566 N N . VAL A 1 81 ? 2.639 1.188 -29.532 1.00 89.44 81 VAL A N 1
ATOM 567 C CA . VAL A 1 81 ? 2.198 2.091 -28.463 1.00 89.44 81 VAL A CA 1
ATOM 568 C C . VAL A 1 81 ? 0.761 2.543 -28.729 1.00 89.44 81 VAL A C 1
ATOM 570 O O . VAL A 1 81 ? 0.487 3.715 -28.983 1.00 89.44 81 VAL A O 1
ATOM 573 N N . ASP A 1 82 ? -0.152 1.577 -28.759 1.00 93.31 82 ASP A N 1
ATOM 574 C CA . ASP A 1 82 ? -1.574 1.764 -29.054 1.00 93.31 82 ASP A CA 1
ATOM 575 C C . ASP A 1 82 ? -1.832 2.461 -30.400 1.00 93.31 82 ASP A C 1
ATOM 577 O O . ASP A 1 82 ? -2.638 3.386 -30.509 1.00 93.31 82 ASP A O 1
ATOM 581 N N . PHE A 1 83 ? -1.143 1.997 -31.448 1.00 94.56 83 PHE A N 1
ATOM 582 C CA . PHE A 1 83 ? -1.213 2.515 -32.822 1.00 94.56 83 PHE A CA 1
ATOM 583 C C . PHE A 1 83 ? -0.739 3.961 -32.991 1.00 94.56 83 PHE A C 1
ATOM 585 O O . PHE A 1 83 ? -1.085 4.622 -33.977 1.00 94.56 83 PHE A O 1
ATOM 592 N N . ARG A 1 84 ? 0.086 4.455 -32.065 1.00 93.25 84 ARG A N 1
ATOM 593 C CA . ARG A 1 84 ? 0.683 5.788 -32.151 1.00 93.25 84 ARG A CA 1
ATOM 594 C C . ARG A 1 84 ? 1.781 5.883 -33.208 1.00 93.25 84 ARG A C 1
ATOM 596 O O . ARG A 1 84 ? 1.902 6.918 -33.861 1.00 93.25 84 ARG A O 1
ATOM 603 N N . TYR A 1 85 ? 2.548 4.813 -33.403 1.00 92.62 85 TYR A N 1
ATOM 604 C CA . TYR A 1 85 ? 3.679 4.789 -34.332 1.00 92.62 85 TYR A CA 1
ATOM 605 C C . TYR A 1 85 ? 3.560 3.650 -35.346 1.00 92.62 85 TYR A C 1
ATOM 607 O O . TYR A 1 85 ? 3.071 2.575 -35.001 1.00 92.62 85 TYR A O 1
ATOM 615 N N . LYS A 1 86 ? 4.039 3.866 -36.582 1.00 92.75 86 LYS A N 1
ATOM 616 C CA . LYS A 1 86 ? 4.194 2.849 -37.648 1.00 92.75 86 LYS A CA 1
ATOM 617 C C . LYS A 1 86 ? 5.652 2.479 -37.920 1.00 92.75 86 LYS A C 1
ATOM 619 O O . LYS A 1 86 ? 5.924 1.572 -38.709 1.00 92.75 86 LYS A O 1
ATOM 624 N N . HIS A 1 87 ? 6.595 3.199 -37.322 1.00 91.88 87 HIS A N 1
ATOM 625 C CA . HIS A 1 87 ? 8.019 2.884 -37.344 1.00 91.88 87 HIS A CA 1
ATOM 626 C C . HIS A 1 87 ? 8.628 2.988 -35.953 1.00 91.88 87 HIS A C 1
ATOM 628 O O . HIS A 1 87 ? 8.105 3.671 -35.073 1.00 91.88 87 HIS A O 1
ATOM 634 N N . ASN A 1 88 ? 9.749 2.296 -35.758 1.00 85.50 88 ASN A N 1
ATOM 635 C CA . ASN A 1 88 ? 10.485 2.364 -34.507 1.00 85.50 88 ASN A CA 1
ATOM 636 C C . ASN A 1 88 ? 11.115 3.758 -34.332 1.00 85.50 88 ASN A C 1
ATOM 638 O O . ASN A 1 88 ? 11.934 4.177 -35.149 1.00 85.50 88 ASN A O 1
ATOM 642 N N . VAL A 1 89 ? 10.742 4.454 -33.254 1.00 79.75 89 VAL A N 1
ATOM 643 C CA . VAL A 1 89 ? 11.202 5.824 -32.959 1.00 79.75 89 VAL A CA 1
ATOM 644 C C . VAL A 1 89 ? 12.410 5.837 -32.013 1.00 79.75 89 VAL A C 1
ATOM 646 O O . VAL A 1 89 ? 13.273 6.703 -32.136 1.00 79.75 89 VAL A O 1
ATOM 649 N N . TYR A 1 90 ? 12.507 4.875 -31.086 1.00 64.88 90 TYR A N 1
ATOM 650 C CA . TYR A 1 90 ? 13.608 4.778 -30.122 1.00 64.88 90 TYR A CA 1
ATOM 651 C C . TYR A 1 90 ? 13.934 3.304 -29.807 1.00 64.88 90 TYR A C 1
ATOM 653 O O . TYR A 1 90 ? 13.007 2.545 -29.519 1.00 64.88 90 TYR A O 1
ATOM 661 N N . PRO A 1 91 ? 15.208 2.862 -29.881 1.00 57.75 91 PRO A N 1
ATOM 662 C CA . PRO A 1 91 ? 16.415 3.616 -30.255 1.00 57.75 91 PRO A CA 1
ATOM 663 C C . PRO A 1 91 ? 16.498 4.014 -31.745 1.00 57.75 91 PRO A C 1
ATOM 665 O O . PRO A 1 91 ? 17.475 4.642 -32.143 1.00 57.75 91 PRO A O 1
ATOM 668 N N . GLY A 1 92 ? 15.484 3.695 -32.557 1.00 77.50 92 GLY A N 1
ATOM 669 C CA . GLY A 1 92 ? 15.413 4.027 -33.978 1.00 77.50 92 GLY A CA 1
ATOM 670 C C . GLY A 1 92 ? 16.234 3.048 -34.812 1.00 77.50 92 GLY A C 1
ATOM 671 O O . GLY A 1 92 ? 17.457 3.154 -34.891 1.00 77.50 92 GLY A O 1
ATOM 672 N N . ARG A 1 93 ? 15.576 2.084 -35.465 1.00 86.69 93 ARG A N 1
ATOM 673 C CA . ARG A 1 93 ? 16.247 1.098 -36.328 1.00 86.69 93 ARG A CA 1
ATOM 674 C C . ARG A 1 93 ? 15.764 1.208 -37.778 1.00 86.69 93 ARG A C 1
ATOM 676 O O . ARG A 1 93 ? 14.567 1.049 -38.026 1.00 86.69 93 ARG A O 1
ATOM 683 N N . PRO A 1 94 ? 16.666 1.426 -38.756 1.00 90.44 94 PRO A N 1
ATOM 684 C CA . PRO A 1 94 ? 16.282 1.510 -40.161 1.00 90.44 94 PRO A CA 1
ATOM 685 C C . PRO A 1 94 ? 15.531 0.269 -40.652 1.00 90.44 94 PRO A C 1
ATOM 687 O O . PRO A 1 94 ? 15.944 -0.866 -40.406 1.00 90.44 94 PRO A O 1
ATOM 690 N N . GLY A 1 95 ? 14.429 0.498 -41.363 1.00 90.19 95 GLY A N 1
ATOM 691 C CA . GLY A 1 95 ? 13.561 -0.544 -41.903 1.00 90.19 95 GLY A CA 1
ATOM 692 C C . GLY A 1 95 ? 12.719 -1.294 -40.871 1.00 90.19 95 GLY A C 1
ATOM 693 O O . GLY A 1 95 ? 12.126 -2.303 -41.248 1.00 90.19 95 GLY A O 1
ATOM 694 N N . GLN A 1 96 ? 12.662 -0.841 -39.610 1.00 92.75 96 GLN A N 1
ATOM 695 C CA . GLN A 1 96 ? 11.829 -1.442 -38.566 1.00 92.75 96 GLN A CA 1
ATOM 696 C C . GLN A 1 96 ? 10.482 -0.712 -38.407 1.00 92.75 96 GLN A C 1
ATOM 698 O O . GLN A 1 96 ? 10.432 0.475 -38.079 1.00 92.75 96 GLN A O 1
ATOM 703 N N . GLY A 1 97 ? 9.393 -1.451 -38.618 1.00 91.31 97 GLY A N 1
ATOM 704 C CA . GLY A 1 97 ? 8.014 -1.055 -38.326 1.00 91.31 97 GLY A CA 1
ATOM 705 C C . GLY A 1 97 ? 7.566 -1.490 -36.927 1.00 91.31 97 GLY A C 1
ATOM 706 O O . GLY A 1 97 ? 8.328 -2.117 -36.193 1.00 91.31 97 GLY A O 1
ATOM 707 N N . THR A 1 98 ? 6.316 -1.199 -36.581 1.00 88.56 98 THR A N 1
ATOM 708 C CA . THR A 1 98 ? 5.760 -1.390 -35.225 1.00 88.56 98 THR A CA 1
ATOM 709 C C . THR A 1 98 ? 4.423 -2.122 -35.196 1.00 88.56 98 THR A C 1
ATOM 711 O O . THR A 1 98 ? 3.944 -2.456 -34.123 1.00 88.56 98 THR A O 1
ATOM 714 N N . ALA A 1 99 ? 3.774 -2.385 -36.333 1.00 83.44 99 ALA A N 1
ATOM 715 C CA . ALA A 1 99 ? 2.480 -3.054 -36.295 1.00 83.44 99 ALA A CA 1
ATOM 716 C C . ALA A 1 99 ? 2.602 -4.533 -35.929 1.00 83.44 99 ALA A C 1
ATOM 718 O O . ALA A 1 99 ? 1.705 -5.016 -35.274 1.00 83.44 99 ALA A O 1
ATOM 719 N N . ASN A 1 100 ? 3.660 -5.263 -36.301 1.00 76.94 100 ASN A N 1
ATOM 720 C CA . ASN A 1 100 ? 3.889 -6.637 -35.824 1.00 76.94 100 ASN A CA 1
ATOM 721 C C . ASN A 1 100 ? 5.296 -7.137 -36.184 1.00 76.94 100 ASN A C 1
ATOM 723 O O . ASN A 1 100 ? 5.487 -7.620 -37.304 1.00 76.94 100 ASN A O 1
ATOM 727 N N . MET A 1 101 ? 6.269 -7.032 -35.265 1.00 68.44 101 MET A N 1
ATOM 728 C CA . MET A 1 101 ? 7.646 -7.541 -35.448 1.00 68.44 101 MET A CA 1
ATOM 729 C C . MET A 1 101 ? 8.206 -7.260 -36.849 1.00 68.44 101 MET A C 1
ATOM 731 O O . MET A 1 101 ? 8.845 -8.100 -37.489 1.00 68.44 101 MET A O 1
ATOM 735 N N . GLN A 1 102 ? 7.907 -6.055 -37.344 1.00 81.12 102 GLN A N 1
ATOM 736 C CA . GLN A 1 102 ? 8.157 -5.603 -38.707 1.00 81.12 102 GLN A CA 1
ATOM 737 C C . GLN A 1 102 ? 9.641 -5.272 -38.874 1.00 81.12 102 GLN A C 1
ATOM 739 O O . GLN A 1 102 ? 10.022 -4.139 -39.153 1.00 81.12 102 GLN A O 1
ATOM 744 N N . MET A 1 103 ? 10.499 -6.266 -38.680 1.00 88.44 103 MET A N 1
ATOM 745 C CA . MET A 1 103 ? 11.921 -6.193 -38.975 1.00 88.44 103 MET A CA 1
ATOM 746 C C . MET A 1 103 ? 12.131 -6.115 -40.485 1.00 88.44 103 MET A C 1
ATOM 748 O O . MET A 1 103 ? 11.312 -6.610 -41.261 1.00 88.44 103 MET A O 1
ATOM 752 N N . ALA A 1 104 ? 13.246 -5.526 -40.920 1.00 89.62 104 ALA A N 1
ATOM 753 C CA . ALA A 1 104 ? 13.493 -5.277 -42.338 1.00 89.62 104 ALA A CA 1
ATOM 754 C C . ALA A 1 104 ? 13.359 -6.538 -43.215 1.00 89.62 104 ALA A C 1
ATOM 756 O O . ALA A 1 104 ? 12.773 -6.475 -44.296 1.00 89.62 104 ALA A O 1
ATOM 757 N N . ASN A 1 105 ? 13.841 -7.690 -42.740 1.00 91.00 105 ASN A N 1
ATOM 758 C CA . ASN A 1 105 ? 13.721 -8.973 -43.437 1.00 91.00 105 ASN A CA 1
ATOM 759 C C . ASN A 1 105 ? 12.250 -9.389 -43.622 1.00 91.00 105 ASN A C 1
ATOM 761 O O . ASN A 1 105 ? 11.861 -9.787 -44.719 1.00 91.00 105 ASN A O 1
ATOM 765 N N . TYR A 1 106 ? 11.416 -9.240 -42.589 1.00 93.50 106 TYR A N 1
ATOM 766 C CA . TYR A 1 106 ? 9.985 -9.534 -42.679 1.00 93.50 106 TYR A CA 1
ATOM 767 C C . TYR A 1 106 ? 9.230 -8.495 -43.505 1.00 93.50 106 TYR A C 1
ATOM 769 O O . TYR A 1 106 ? 8.335 -8.870 -44.254 1.00 93.50 106 TYR A O 1
ATOM 777 N N . ASN A 1 107 ? 9.626 -7.221 -43.467 1.00 95.12 107 ASN A N 1
ATOM 778 C CA . ASN A 1 107 ? 9.053 -6.194 -44.338 1.00 95.12 107 ASN A CA 1
ATOM 779 C C . ASN A 1 107 ? 9.339 -6.483 -45.812 1.00 95.12 107 ASN A C 1
ATOM 781 O O . ASN A 1 107 ? 8.455 -6.301 -46.644 1.00 95.12 107 ASN A O 1
ATOM 785 N N . LEU A 1 108 ? 10.530 -6.991 -46.143 1.00 94.56 108 LEU A N 1
ATOM 786 C CA . LEU A 1 108 ? 10.849 -7.433 -47.499 1.00 94.56 108 LEU A CA 1
ATOM 787 C C . LEU A 1 108 ? 9.998 -8.641 -47.919 1.00 94.56 108 LEU A C 1
ATOM 789 O O . LEU A 1 108 ? 9.431 -8.635 -49.011 1.00 94.56 108 LEU A O 1
ATOM 793 N N . LEU A 1 109 ? 9.880 -9.662 -47.062 1.00 94.56 109 LEU A N 1
ATOM 794 C CA . LEU A 1 109 ? 9.028 -10.831 -47.325 1.00 94.56 109 LEU A CA 1
ATOM 795 C C . LEU A 1 109 ? 7.560 -10.429 -47.508 1.00 94.56 109 LEU A C 1
ATOM 797 O O . LEU A 1 109 ? 6.896 -10.891 -48.437 1.00 94.56 109 LEU A O 1
ATOM 801 N N . TYR A 1 110 ? 7.074 -9.524 -46.664 1.00 96.12 110 TYR A N 1
ATOM 802 C CA . TYR A 1 110 ? 5.712 -9.029 -46.731 1.00 96.12 110 TYR A CA 1
ATOM 803 C C . TYR A 1 110 ? 5.478 -8.201 -47.996 1.00 96.12 110 TYR A C 1
ATOM 805 O O . TYR A 1 110 ? 4.541 -8.482 -48.741 1.00 96.12 110 TYR A O 1
ATOM 813 N N . ALA A 1 111 ? 6.380 -7.271 -48.321 1.00 96.31 111 ALA A N 1
ATOM 814 C CA . ALA A 1 111 ? 6.338 -6.485 -49.554 1.00 96.31 111 ALA A CA 1
ATOM 815 C C . ALA A 1 111 ? 6.309 -7.374 -50.811 1.00 96.31 111 ALA A C 1
ATOM 817 O O . ALA A 1 111 ? 5.542 -7.106 -51.734 1.00 96.31 111 ALA A O 1
ATOM 818 N N . LYS A 1 112 ? 7.076 -8.474 -50.827 1.00 96.06 112 LYS A N 1
ATOM 819 C CA . LYS A 1 112 ? 7.061 -9.472 -51.913 1.00 96.06 112 LYS A CA 1
ATOM 820 C C . LYS A 1 112 ? 5.743 -10.249 -52.014 1.00 96.06 112 LYS A C 1
ATOM 822 O O . LYS A 1 112 ? 5.420 -10.742 -53.092 1.00 96.06 112 LYS A O 1
ATOM 827 N N . SER A 1 113 ? 4.984 -10.353 -50.924 1.00 95.12 113 SER A N 1
ATOM 828 C CA . SER A 1 113 ? 3.678 -11.026 -50.905 1.00 95.12 113 SER A CA 1
ATOM 829 C C . SER A 1 113 ? 2.509 -10.138 -51.351 1.00 95.12 113 SER A C 1
ATOM 831 O O . SER A 1 113 ? 1.425 -10.651 -51.622 1.00 95.12 113 SER A O 1
ATOM 833 N N . LEU A 1 114 ? 2.715 -8.820 -51.447 1.00 94.81 114 LEU A N 1
ATOM 834 C CA . LEU A 1 114 ? 1.669 -7.843 -51.746 1.00 94.81 114 LEU A CA 1
ATOM 835 C C . LEU A 1 114 ? 1.606 -7.501 -53.244 1.00 94.81 114 LEU A C 1
ATOM 837 O O . LEU A 1 114 ? 2.578 -7.031 -53.847 1.00 94.81 114 LEU A O 1
ATOM 841 N N . ASP A 1 115 ? 0.427 -7.666 -53.845 1.00 90.50 115 ASP A N 1
ATOM 842 C CA . ASP A 1 115 ? 0.169 -7.226 -55.218 1.00 90.50 115 ASP A CA 1
ATOM 843 C C . ASP A 1 115 ? 0.294 -5.697 -55.342 1.00 90.50 115 ASP A C 1
ATOM 845 O O . ASP A 1 115 ? -0.182 -4.940 -54.498 1.00 90.50 115 ASP A O 1
ATOM 849 N N . GLY A 1 116 ? 0.982 -5.229 -56.389 1.00 89.69 116 GLY A N 1
ATOM 850 C CA . GLY A 1 116 ? 1.297 -3.806 -56.593 1.00 89.69 116 GLY A CA 1
ATOM 851 C C . GLY A 1 116 ? 2.491 -3.276 -55.782 1.00 89.69 116 GLY A C 1
ATOM 852 O O . GLY A 1 116 ? 2.956 -2.159 -56.036 1.00 89.69 116 GLY A O 1
ATOM 853 N N . VAL A 1 117 ? 3.027 -4.072 -54.849 1.00 95.44 117 VAL A N 1
ATOM 854 C CA . VAL A 1 117 ? 4.252 -3.762 -54.092 1.00 95.44 117 VAL A CA 1
ATOM 855 C C . VAL A 1 117 ? 5.412 -4.670 -54.501 1.00 95.44 117 VAL A C 1
ATOM 857 O O . VAL A 1 117 ? 6.530 -4.177 -54.637 1.00 95.44 117 VAL A O 1
ATOM 860 N N . LYS A 1 118 ? 5.156 -5.957 -54.772 1.00 95.44 118 LYS A N 1
ATOM 861 C CA . LYS A 1 118 ? 6.188 -6.967 -55.072 1.00 95.44 118 LYS A CA 1
ATOM 862 C C . LYS A 1 118 ? 7.173 -6.570 -56.177 1.00 95.44 118 LYS A C 1
ATOM 864 O O . LYS A 1 118 ? 8.370 -6.798 -56.033 1.00 95.44 118 LYS A O 1
ATOM 869 N N . ASP A 1 119 ? 6.697 -5.895 -57.224 1.00 96.25 119 ASP A N 1
ATOM 870 C CA . ASP A 1 119 ? 7.532 -5.477 -58.358 1.00 96.25 119 ASP A CA 1
ATOM 871 C C . ASP A 1 119 ? 8.535 -4.371 -57.977 1.00 96.25 119 ASP A C 1
ATOM 873 O O . ASP A 1 119 ? 9.570 -4.224 -58.620 1.00 96.25 119 ASP A O 1
ATOM 877 N N . LYS A 1 120 ? 8.267 -3.610 -56.903 1.00 96.50 120 LYS A N 1
ATOM 878 C CA . LYS A 1 120 ? 9.135 -2.523 -56.407 1.00 96.50 120 LYS A CA 1
ATOM 879 C C . LYS A 1 120 ? 10.318 -3.016 -55.571 1.00 96.50 120 LYS A C 1
ATOM 881 O O . LYS A 1 120 ? 11.208 -2.229 -55.258 1.00 96.50 120 LYS A O 1
ATOM 886 N N . VAL A 1 121 ? 10.292 -4.286 -55.168 1.00 96.12 121 VAL A N 1
ATOM 887 C CA . VAL A 1 121 ? 11.331 -4.941 -54.356 1.00 96.12 121 VAL A CA 1
ATOM 888 C C . VAL A 1 121 ? 11.831 -6.236 -55.001 1.00 96.12 121 VAL A C 1
ATOM 890 O O . VAL A 1 121 ? 12.488 -7.044 -54.345 1.00 96.12 121 VAL A O 1
ATOM 893 N N . ALA A 1 122 ? 11.510 -6.457 -56.280 1.00 93.31 122 ALA A N 1
ATOM 894 C CA . ALA A 1 122 ? 11.881 -7.665 -57.013 1.00 93.31 122 ALA A CA 1
ATOM 895 C C . ALA A 1 122 ? 13.405 -7.807 -57.179 1.00 93.31 122 ALA A C 1
ATOM 897 O O . ALA A 1 122 ? 13.910 -8.923 -57.239 1.00 93.31 122 ALA A O 1
ATOM 898 N N . ASP A 1 123 ? 14.126 -6.682 -57.205 1.00 93.00 123 ASP A N 1
ATOM 899 C CA . ASP A 1 123 ? 15.588 -6.584 -57.261 1.00 93.00 123 ASP A CA 1
ATOM 900 C C . ASP A 1 123 ? 16.280 -6.861 -55.915 1.00 93.00 123 ASP A C 1
ATOM 902 O O . ASP A 1 123 ? 17.499 -7.009 -55.869 1.00 93.00 123 ASP A O 1
ATOM 906 N N . VAL A 1 124 ? 15.530 -6.912 -54.809 1.00 94.00 124 VAL A N 1
ATOM 907 C CA . VAL A 1 124 ? 16.090 -7.034 -53.459 1.00 94.00 124 VAL A CA 1
ATOM 908 C C . VAL A 1 124 ? 15.994 -8.479 -52.981 1.00 94.00 124 VAL A C 1
ATOM 910 O O . VAL A 1 124 ? 14.927 -8.944 -52.578 1.00 94.00 124 VAL A O 1
ATOM 913 N N . GLU A 1 125 ? 17.106 -9.211 -52.995 1.00 90.94 125 GLU A N 1
ATOM 914 C CA . GLU A 1 125 ? 17.150 -10.609 -52.541 1.00 90.94 125 GLU A CA 1
ATOM 915 C C . GLU A 1 125 ? 17.198 -10.734 -51.010 1.00 90.94 125 GLU A C 1
ATOM 917 O O . GLU A 1 125 ? 16.383 -11.465 -50.444 1.00 90.94 125 GLU A O 1
ATOM 922 N N . SER A 1 126 ? 18.079 -9.971 -50.351 1.00 92.75 126 SER A N 1
ATOM 923 C CA . SER A 1 126 ? 18.236 -9.899 -48.889 1.00 92.75 126 SER A CA 1
ATOM 924 C C . SER A 1 126 ? 18.287 -8.445 -48.407 1.00 92.75 126 SER A C 1
ATOM 926 O O . SER A 1 126 ? 18.562 -7.527 -49.181 1.00 92.75 126 SER A O 1
ATOM 928 N N . VAL A 1 127 ? 18.018 -8.242 -47.114 1.00 90.62 127 VAL A N 1
ATOM 929 C CA . VAL A 1 127 ? 18.196 -6.955 -46.426 1.00 90.62 127 VAL A CA 1
ATOM 930 C C . VAL A 1 127 ? 19.600 -6.760 -45.851 1.00 90.62 127 VAL A C 1
ATOM 932 O O . VAL A 1 127 ? 19.947 -5.645 -45.460 1.00 90.62 127 VAL A O 1
ATOM 935 N N . ASP A 1 128 ? 20.410 -7.819 -45.808 1.00 89.88 128 ASP A N 1
ATOM 936 C CA . ASP A 1 128 ? 21.761 -7.771 -45.255 1.00 89.88 128 ASP A CA 1
ATOM 937 C C . ASP A 1 128 ? 22.656 -6.842 -46.081 1.00 89.88 128 ASP A C 1
ATOM 939 O O . ASP A 1 128 ? 22.753 -6.955 -47.302 1.00 89.88 128 ASP A O 1
ATOM 943 N N . GLY A 1 129 ? 23.314 -5.897 -45.408 1.00 87.69 129 GLY A N 1
ATOM 944 C CA . GLY A 1 129 ? 24.205 -4.930 -46.053 1.00 87.69 129 GLY A CA 1
ATOM 945 C C . GLY A 1 129 ? 23.503 -3.812 -46.834 1.00 87.69 129 GLY A C 1
ATOM 946 O O . GLY A 1 129 ? 24.191 -2.984 -47.433 1.00 87.69 129 GLY A O 1
ATOM 947 N N . LEU A 1 130 ? 22.165 -3.733 -46.824 1.00 93.00 130 LEU A N 1
ATOM 948 C CA . LEU A 1 130 ? 21.457 -2.602 -47.424 1.00 93.00 130 LEU A CA 1
ATOM 949 C C . LEU A 1 130 ? 21.672 -1.315 -46.620 1.00 93.00 130 LEU A C 1
ATOM 951 O O . LEU A 1 130 ? 21.663 -1.307 -45.389 1.00 93.00 130 LEU A O 1
ATOM 955 N N . ALA A 1 131 ? 21.802 -0.198 -47.338 1.00 94.50 131 ALA A N 1
ATOM 956 C CA . ALA A 1 131 ? 21.870 1.123 -46.726 1.00 94.50 131 ALA A CA 1
ATOM 957 C C . ALA A 1 131 ? 20.553 1.472 -45.994 1.00 94.50 131 ALA A C 1
ATOM 959 O O . ALA A 1 131 ? 19.477 1.091 -46.475 1.00 94.50 131 ALA A O 1
ATOM 960 N N . PRO A 1 132 ? 20.606 2.255 -44.894 1.00 94.00 132 PRO A N 1
ATOM 961 C CA . PRO A 1 132 ? 19.427 2.684 -44.137 1.00 94.00 132 PRO A CA 1
ATOM 962 C C . PRO A 1 132 ? 18.281 3.234 -44.994 1.00 94.00 132 PRO A C 1
ATOM 964 O O . PRO A 1 132 ? 17.126 2.881 -44.768 1.00 94.00 132 PRO A O 1
ATOM 967 N N . ASP A 1 133 ? 18.585 4.019 -46.029 1.00 95.62 133 ASP A N 1
ATOM 968 C CA . ASP A 1 133 ? 17.570 4.601 -46.916 1.00 95.62 133 ASP A CA 1
ATOM 969 C C . ASP A 1 133 ? 16.801 3.542 -47.716 1.00 95.62 133 ASP A C 1
ATOM 971 O O . ASP A 1 133 ? 15.590 3.658 -47.896 1.00 95.62 133 ASP A O 1
ATOM 975 N N . LYS A 1 134 ? 17.469 2.467 -48.159 1.00 96.12 134 LYS A N 1
ATOM 976 C CA . LYS A 1 134 ? 16.808 1.363 -48.875 1.00 96.12 134 LYS A CA 1
ATOM 977 C C . LYS A 1 134 ? 15.972 0.514 -47.911 1.00 96.12 134 LYS A C 1
ATOM 979 O O . LYS A 1 134 ? 14.880 0.090 -48.281 1.00 96.12 134 LYS A O 1
ATOM 984 N N . LEU A 1 135 ? 16.436 0.319 -46.674 1.00 95.06 135 LEU A N 1
ATOM 985 C CA . LEU A 1 135 ? 15.669 -0.353 -45.616 1.00 95.06 135 LEU A CA 1
ATOM 986 C C . LEU A 1 135 ? 14.391 0.430 -45.269 1.00 95.06 135 LEU A C 1
ATOM 988 O O . LEU A 1 135 ? 13.301 -0.140 -45.229 1.00 95.06 135 LEU A O 1
ATOM 992 N N . ASN A 1 136 ? 14.508 1.748 -45.102 1.00 95.31 136 ASN A N 1
ATOM 993 C CA . ASN A 1 136 ? 13.376 2.640 -44.853 1.00 95.31 136 ASN A CA 1
ATOM 994 C C . ASN A 1 136 ? 12.441 2.745 -46.064 1.00 95.31 136 ASN A C 1
ATOM 996 O O . ASN A 1 136 ? 11.227 2.814 -45.893 1.00 95.31 136 ASN A O 1
ATOM 1000 N N . TYR A 1 137 ? 12.975 2.684 -47.287 1.00 96.81 137 TYR A N 1
ATOM 1001 C CA . TYR A 1 137 ? 12.156 2.596 -48.494 1.00 96.81 137 TYR A CA 1
ATOM 1002 C C . TYR A 1 137 ? 11.283 1.336 -48.489 1.00 96.81 137 TYR A C 1
ATOM 1004 O O . TYR A 1 137 ? 10.078 1.443 -48.700 1.00 96.81 137 TYR A O 1
ATOM 1012 N N . ILE A 1 138 ? 11.848 0.161 -48.184 1.00 96.31 138 ILE A N 1
ATOM 1013 C CA . ILE A 1 138 ? 11.079 -1.093 -48.093 1.00 96.31 138 ILE A CA 1
ATOM 1014 C C . ILE A 1 138 ? 9.983 -0.982 -47.025 1.00 96.31 138 ILE A C 1
ATOM 1016 O O . ILE A 1 138 ? 8.835 -1.330 -47.297 1.00 96.31 138 ILE A O 1
ATOM 1020 N N . LEU A 1 139 ? 10.304 -0.439 -45.846 1.00 95.94 139 LEU A N 1
ATOM 1021 C CA . LEU A 1 139 ? 9.315 -0.178 -44.795 1.00 95.94 139 LEU A CA 1
ATOM 1022 C C . LEU A 1 139 ? 8.190 0.749 -45.290 1.00 95.94 139 LEU A C 1
ATOM 1024 O O . LEU A 1 139 ? 7.015 0.439 -45.108 1.00 95.94 139 LEU A O 1
ATOM 1028 N N . SER A 1 140 ? 8.526 1.840 -45.985 1.00 95.56 140 SER A N 1
ATOM 1029 C CA . SER A 1 140 ? 7.536 2.805 -46.488 1.00 95.56 140 SER A CA 1
ATOM 1030 C C . SER A 1 140 ? 6.495 2.185 -47.429 1.00 95.56 140 SER A C 1
ATOM 1032 O O . SER A 1 140 ? 5.365 2.666 -47.507 1.00 95.56 140 SER A O 1
ATOM 1034 N N . LEU A 1 141 ? 6.835 1.085 -48.114 1.00 96.19 141 LEU A N 1
ATOM 1035 C CA . LEU A 1 141 ? 5.916 0.375 -49.006 1.00 96.19 141 LEU A CA 1
ATOM 1036 C C . LEU A 1 141 ? 4.835 -0.413 -48.251 1.00 96.19 141 LEU A C 1
ATOM 1038 O O . LEU A 1 141 ? 3.771 -0.666 -48.814 1.00 96.19 141 LEU A O 1
ATOM 1042 N N . VAL A 1 142 ? 5.091 -0.782 -46.992 1.00 95.00 142 VAL A N 1
ATOM 1043 C CA . VAL A 1 142 ? 4.183 -1.580 -46.147 1.00 95.00 142 VAL A CA 1
ATOM 1044 C C . VAL A 1 142 ? 3.545 -0.781 -45.002 1.00 95.00 142 VAL A C 1
ATOM 1046 O O . VAL A 1 142 ? 2.732 -1.324 -44.261 1.00 95.00 142 VAL A O 1
ATOM 1049 N N . GLN A 1 143 ? 3.853 0.514 -44.883 1.00 93.44 143 GLN A N 1
ATOM 1050 C CA . GLN A 1 143 ? 3.256 1.455 -43.922 1.00 93.44 143 GLN A CA 1
ATOM 1051 C C . GLN A 1 143 ? 1.866 2.041 -44.259 1.00 93.44 143 GLN A C 1
ATOM 1053 O O . GLN A 1 143 ? 1.216 2.558 -43.336 1.00 93.44 143 GLN A O 1
ATOM 1058 N N . PRO A 1 144 ? 1.360 2.022 -45.513 1.00 94.88 144 PRO A N 1
ATOM 1059 C CA . PRO A 1 144 ? -0.033 2.385 -45.766 1.00 94.88 144 PRO A CA 1
ATOM 1060 C C . PRO A 1 144 ? -0.975 1.558 -44.887 1.00 94.88 144 PRO A C 1
ATOM 1062 O O . PRO A 1 144 ? -0.727 0.373 -44.687 1.00 94.88 144 PRO A O 1
ATOM 1065 N N . ASP A 1 145 ? -2.050 2.162 -44.371 1.00 94.50 145 ASP A N 1
ATOM 1066 C CA . ASP A 1 145 ? -2.873 1.564 -43.302 1.00 94.50 145 ASP A CA 1
ATOM 1067 C C . ASP A 1 145 ? -3.346 0.142 -43.631 1.00 94.50 145 ASP A C 1
ATOM 1069 O O . ASP A 1 145 ? -3.260 -0.751 -42.792 1.00 94.50 145 ASP A O 1
ATOM 1073 N N . GLU A 1 146 ? -3.778 -0.092 -44.872 1.00 92.62 146 GLU A N 1
ATOM 1074 C CA . GLU A 1 146 ? -4.242 -1.411 -45.312 1.00 92.62 146 GLU A CA 1
ATOM 1075 C C . GLU A 1 146 ? -3.142 -2.479 -45.261 1.00 92.62 146 GLU A C 1
ATOM 1077 O O . GLU A 1 146 ? -3.439 -3.632 -44.971 1.00 92.62 146 GLU A O 1
ATOM 1082 N N . HIS A 1 147 ? -1.880 -2.113 -45.500 1.00 94.69 147 HIS A N 1
ATOM 1083 C CA . HIS A 1 147 ? -0.744 -3.031 -45.416 1.00 94.69 147 HIS A CA 1
ATOM 1084 C C . HIS A 1 147 ? -0.218 -3.134 -43.987 1.00 94.69 147 HIS A C 1
ATOM 1086 O O . HIS A 1 147 ? 0.010 -4.243 -43.506 1.00 94.69 147 HIS A O 1
ATOM 1092 N N . ASN A 1 148 ? -0.096 -2.006 -43.291 1.00 95.06 148 ASN A N 1
ATOM 1093 C CA . ASN A 1 148 ? 0.437 -1.939 -41.939 1.00 95.06 148 ASN A CA 1
ATOM 1094 C C . ASN A 1 148 ? -0.397 -2.794 -40.982 1.00 95.06 148 ASN A C 1
ATOM 1096 O O . ASN A 1 148 ? 0.135 -3.686 -40.324 1.00 95.06 148 ASN A O 1
ATOM 1100 N N . PHE A 1 149 ? -1.720 -2.609 -40.982 1.00 95.38 149 PHE A N 1
ATOM 1101 C CA . PHE A 1 149 ? -2.615 -3.386 -40.123 1.00 95.38 149 PHE A CA 1
ATOM 1102 C C . PHE A 1 149 ? -2.787 -4.845 -40.572 1.00 95.38 149 PHE A C 1
ATOM 1104 O O . PHE A 1 149 ? -3.185 -5.697 -39.781 1.00 95.38 149 PHE A O 1
ATOM 1111 N N . ALA A 1 150 ? -2.449 -5.155 -41.823 1.00 95.25 150 ALA A N 1
ATOM 1112 C CA . ALA A 1 150 ? -2.434 -6.518 -42.338 1.00 95.25 150 ALA A CA 1
ATOM 1113 C C . ALA A 1 150 ? -1.138 -7.286 -42.040 1.00 95.25 150 ALA A C 1
ATOM 1115 O O . ALA A 1 150 ? -1.135 -8.510 -42.159 1.00 95.25 150 ALA A O 1
ATOM 1116 N N . SER A 1 151 ? -0.073 -6.609 -41.599 1.00 95.19 151 SER A N 1
ATOM 1117 C CA . SER A 1 151 ? 1.216 -7.249 -41.305 1.00 95.19 151 SER A CA 1
ATOM 1118 C C . SER A 1 151 ? 1.137 -8.276 -40.167 1.00 95.19 151 SER A C 1
ATOM 1120 O O . SER A 1 151 ? 1.741 -9.340 -40.274 1.00 95.19 151 SER A O 1
ATOM 1122 N N . GLY A 1 152 ? 0.347 -8.017 -39.119 1.00 94.62 152 GLY A N 1
ATOM 1123 C CA . GLY A 1 152 ? 0.143 -8.953 -38.006 1.00 94.62 152 GLY A CA 1
ATOM 1124 C C . GLY A 1 152 ? -0.574 -10.240 -38.416 1.00 94.62 152 GLY A C 1
ATOM 1125 O O . GLY A 1 152 ? -0.009 -11.326 -38.264 1.00 94.62 152 GLY A O 1
ATOM 1126 N N . PRO A 1 153 ? -1.777 -10.153 -39.013 1.00 95.94 153 PRO A N 1
ATOM 1127 C CA . PRO A 1 153 ? -2.467 -11.326 -39.544 1.00 95.94 153 PRO A CA 1
ATOM 1128 C C . PRO A 1 153 ? -1.645 -12.080 -40.600 1.00 95.94 153 PRO A C 1
ATOM 1130 O O . PRO A 1 153 ? -1.621 -13.313 -40.595 1.00 95.94 153 PRO A O 1
ATOM 1133 N N . TRP A 1 154 ? -0.918 -11.367 -41.468 1.00 96.00 154 TRP A N 1
ATOM 1134 C CA . TRP A 1 154 ? 0.018 -11.976 -42.415 1.00 96.00 154 TRP A CA 1
ATOM 1135 C C . TRP A 1 154 ? 1.108 -12.778 -41.703 1.00 96.00 154 TRP A C 1
ATOM 1137 O O . TRP A 1 154 ? 1.346 -13.934 -42.052 1.00 96.00 154 TRP A O 1
ATOM 1147 N N . PHE A 1 155 ? 1.745 -12.207 -40.683 1.00 95.19 155 PHE A N 1
ATOM 1148 C CA . PHE A 1 155 ? 2.834 -12.863 -39.971 1.00 95.19 155 PHE A CA 1
ATOM 1149 C C . PHE A 1 155 ? 2.360 -14.142 -39.276 1.00 95.19 155 PHE A C 1
ATOM 1151 O O . PHE A 1 155 ? 2.928 -15.210 -39.508 1.00 95.19 155 PHE A O 1
ATOM 1158 N N . LEU A 1 156 ? 1.269 -14.071 -38.501 1.00 94.62 156 LEU A N 1
ATOM 1159 C CA . LEU A 1 156 ? 0.706 -15.241 -37.817 1.00 94.62 156 LEU A CA 1
ATOM 1160 C C . LEU A 1 156 ? 0.363 -16.372 -38.798 1.00 94.62 156 LEU A C 1
ATOM 1162 O O . LEU A 1 156 ? 0.493 -17.549 -38.470 1.00 94.62 156 LEU A O 1
ATOM 1166 N N . THR A 1 157 ? -0.097 -16.036 -40.003 1.00 94.31 157 THR A N 1
ATOM 1167 C CA . THR A 1 157 ? -0.584 -17.036 -40.963 1.00 94.31 157 THR A CA 1
ATOM 1168 C C . THR A 1 157 ? 0.473 -17.560 -41.924 1.00 94.31 157 THR A C 1
ATOM 1170 O O . THR A 1 157 ? 0.263 -18.623 -42.508 1.00 94.31 157 THR A O 1
ATOM 1173 N N . THR A 1 158 ? 1.591 -16.851 -42.090 1.00 92.94 158 THR A N 1
ATOM 1174 C CA . THR A 1 158 ? 2.627 -17.204 -43.073 1.00 92.94 158 THR A CA 1
ATOM 1175 C C . THR A 1 158 ? 3.988 -17.503 -42.457 1.00 92.94 158 THR A C 1
ATOM 1177 O O . THR A 1 158 ? 4.742 -18.276 -43.041 1.00 92.94 158 THR A O 1
ATOM 1180 N N . GLN A 1 159 ? 4.302 -16.918 -41.298 1.00 92.88 159 GLN A N 1
ATOM 1181 C CA . GLN A 1 159 ? 5.601 -17.064 -40.636 1.00 92.88 159 GLN A CA 1
ATOM 1182 C C . GLN A 1 159 ? 5.534 -18.013 -39.432 1.00 92.88 159 GLN A C 1
ATOM 1184 O O . GLN A 1 159 ? 6.530 -18.658 -39.112 1.00 92.88 159 GLN A O 1
ATOM 1189 N N . CYS A 1 160 ? 4.364 -18.165 -38.797 1.00 92.00 160 CYS A N 1
ATOM 1190 C CA . CYS A 1 160 ? 4.198 -19.108 -37.691 1.00 92.00 160 CYS A CA 1
ATOM 1191 C C . CYS A 1 160 ? 3.820 -20.526 -38.137 1.00 92.00 160 CYS A C 1
ATOM 1193 O O . CYS A 1 160 ? 3.030 -20.702 -39.070 1.00 92.00 160 CYS A O 1
ATOM 1195 N N . PRO A 1 161 ? 4.300 -21.569 -37.425 1.00 92.69 161 PRO A N 1
ATOM 1196 C CA . PRO A 1 161 ? 3.811 -22.928 -37.613 1.00 92.69 161 PRO A CA 1
ATOM 1197 C C . PRO A 1 161 ? 2.303 -23.019 -37.367 1.00 92.69 161 PRO A C 1
ATOM 1199 O O . PRO A 1 161 ? 1.778 -22.414 -36.432 1.00 92.69 161 PRO A O 1
ATOM 1202 N N . LYS A 1 162 ? 1.608 -23.868 -38.133 1.00 92.69 162 LYS A N 1
ATOM 1203 C CA . LYS A 1 162 ? 0.158 -24.092 -37.982 1.00 92.69 162 LYS A CA 1
ATOM 1204 C C . LYS A 1 162 ? -0.257 -24.431 -36.538 1.00 92.69 162 LYS A C 1
ATOM 1206 O O . LYS A 1 162 ? -1.298 -23.968 -36.084 1.00 92.69 162 LYS A O 1
ATOM 1211 N N . ALA A 1 163 ? 0.592 -25.157 -35.805 1.00 92.56 163 ALA A N 1
ATOM 1212 C CA . ALA A 1 163 ? 0.365 -25.521 -34.406 1.00 92.56 163 ALA A CA 1
ATOM 1213 C C . ALA A 1 163 ? 0.139 -24.312 -33.476 1.00 92.56 163 ALA A C 1
ATOM 1215 O O . ALA A 1 163 ? -0.575 -24.439 -32.488 1.00 92.56 163 ALA A O 1
ATOM 1216 N N . VAL A 1 164 ? 0.699 -23.137 -33.797 1.00 93.62 164 VAL A N 1
ATOM 1217 C CA . VAL A 1 164 ? 0.471 -21.894 -33.041 1.00 93.62 164 VAL A CA 1
ATOM 1218 C C . VAL A 1 164 ? -0.990 -21.461 -33.149 1.00 93.62 164 VAL A C 1
ATOM 1220 O O . VAL A 1 164 ? -1.623 -21.148 -32.144 1.00 93.62 164 VAL A O 1
ATOM 1223 N N . ARG A 1 165 ? -1.554 -21.496 -34.362 1.00 94.50 165 ARG A N 1
ATOM 1224 C CA . ARG A 1 165 ? -2.969 -21.179 -34.590 1.00 94.50 165 ARG A CA 1
ATOM 1225 C C . ARG A 1 165 ? -3.879 -22.216 -33.942 1.00 94.50 165 ARG A C 1
ATOM 1227 O O . ARG A 1 165 ? -4.828 -21.838 -33.264 1.00 94.50 165 ARG A O 1
ATOM 1234 N N . ASP A 1 166 ? -3.547 -23.501 -34.068 1.00 93.81 166 ASP A N 1
ATOM 1235 C CA . ASP A 1 166 ? -4.298 -24.577 -33.409 1.00 93.81 166 ASP A CA 1
ATOM 1236 C C . ASP A 1 166 ? -4.299 -24.393 -31.871 1.00 93.81 166 ASP A C 1
ATOM 1238 O O . ASP A 1 166 ? -5.320 -24.606 -31.212 1.00 93.81 166 ASP A O 1
ATOM 1242 N N . ALA A 1 167 ? -3.180 -23.940 -31.290 1.00 91.94 167 ALA A N 1
ATOM 1243 C CA . ALA A 1 167 ? -3.074 -23.628 -29.867 1.00 91.94 167 ALA A CA 1
ATOM 1244 C C . ALA A 1 167 ? -3.915 -22.401 -29.473 1.00 91.94 167 ALA A C 1
ATOM 1246 O O . ALA A 1 167 ? -4.695 -22.501 -28.529 1.00 91.94 167 ALA A O 1
ATOM 1247 N N . LEU A 1 168 ? -3.832 -21.293 -30.224 1.00 91.00 168 LEU A N 1
ATOM 1248 C CA . LEU A 1 168 ? -4.648 -20.084 -30.010 1.00 91.00 168 LEU A CA 1
ATOM 1249 C C . LEU A 1 168 ? -6.147 -20.389 -30.032 1.00 91.00 168 LEU A C 1
ATOM 1251 O O . LEU A 1 168 ? -6.898 -19.917 -29.178 1.00 91.00 168 LEU A O 1
ATOM 1255 N N . GLN A 1 169 ? -6.586 -21.222 -30.973 1.00 91.25 169 GLN A N 1
ATOM 1256 C CA . GLN A 1 169 ? -7.988 -21.622 -31.090 1.00 91.25 169 GLN A CA 1
ATOM 1257 C C . GLN A 1 169 ? -8.456 -22.487 -29.911 1.00 91.25 169 GLN A C 1
ATOM 1259 O O . GLN A 1 169 ? -9.632 -22.447 -29.553 1.00 91.25 169 GLN A O 1
ATOM 1264 N N . LYS A 1 170 ? -7.551 -23.250 -29.287 1.00 89.81 170 LYS A N 1
ATOM 1265 C CA . LYS A 1 170 ? -7.865 -24.150 -28.169 1.00 89.81 170 LYS A CA 1
ATOM 1266 C C . LYS A 1 170 ? -7.809 -23.461 -26.802 1.00 89.81 170 LYS A C 1
ATOM 1268 O O . LYS A 1 170 ? -8.666 -23.718 -25.960 1.00 89.81 170 LYS A O 1
ATOM 1273 N N . ASN A 1 171 ? -6.784 -22.651 -26.552 1.00 87.44 171 ASN A N 1
ATOM 1274 C CA . ASN A 1 171 ? -6.545 -21.980 -25.276 1.00 87.44 171 ASN A CA 1
ATOM 1275 C C . ASN A 1 171 ? -5.724 -20.705 -25.515 1.00 87.44 171 ASN A C 1
ATOM 1277 O O . ASN A 1 171 ? -4.641 -20.770 -26.094 1.00 87.44 171 ASN A O 1
ATOM 1281 N N . ILE A 1 172 ? -6.241 -19.558 -25.069 1.00 83.62 172 ILE A N 1
ATOM 1282 C CA . ILE A 1 172 ? -5.613 -18.266 -25.353 1.00 83.62 172 ILE A CA 1
ATOM 1283 C C . ILE A 1 172 ? -4.235 -18.128 -24.702 1.00 83.62 172 ILE A C 1
ATOM 1285 O O . ILE A 1 172 ? -3.322 -17.689 -25.383 1.00 83.62 172 ILE A O 1
ATOM 1289 N N . ASP A 1 173 ? -4.038 -18.567 -23.458 1.00 77.31 173 ASP A N 1
ATOM 1290 C CA . ASP A 1 173 ? -2.767 -18.371 -22.745 1.00 77.31 173 ASP A CA 1
ATOM 1291 C C . ASP A 1 173 ? -1.644 -19.226 -23.346 1.00 77.31 173 ASP A C 1
ATOM 1293 O O . ASP A 1 173 ? -0.575 -18.725 -23.695 1.00 77.31 173 ASP A O 1
ATOM 1297 N N . ALA A 1 174 ? -1.905 -20.520 -23.554 1.00 78.75 174 ALA A N 1
ATOM 1298 C CA . ALA A 1 174 ? -0.948 -21.434 -24.176 1.00 78.75 174 ALA A CA 1
ATOM 1299 C C . ALA A 1 174 ? -0.696 -21.083 -25.652 1.00 78.75 174 ALA A C 1
ATOM 1301 O O . ALA A 1 174 ? 0.431 -21.171 -26.140 1.00 78.75 174 ALA A O 1
ATOM 1302 N N . GLY A 1 175 ? -1.745 -20.676 -26.370 1.00 87.81 175 GLY A N 1
ATOM 1303 C CA . GLY A 1 175 ? -1.640 -20.240 -27.755 1.00 87.81 175 GLY A CA 1
ATOM 1304 C C . GLY A 1 175 ? -0.888 -18.926 -27.911 1.00 87.81 175 GLY A C 1
ATOM 1305 O O . GLY A 1 175 ? -0.065 -18.804 -28.814 1.00 87.81 175 GLY A O 1
ATOM 1306 N N . PHE A 1 176 ? -1.119 -17.964 -27.017 1.00 88.31 176 PHE A N 1
ATOM 1307 C CA . PHE A 1 176 ? -0.396 -16.700 -27.006 1.00 88.31 176 PHE A CA 1
ATOM 1308 C C . PHE A 1 176 ? 1.070 -16.926 -26.647 1.00 88.31 176 PHE A C 1
ATOM 1310 O O . PHE A 1 176 ? 1.937 -16.362 -27.305 1.00 88.31 176 PHE A O 1
ATOM 1317 N N . ALA A 1 177 ? 1.370 -17.843 -25.721 1.00 79.94 177 ALA A N 1
ATOM 1318 C CA . ALA A 1 177 ? 2.744 -18.245 -25.445 1.00 79.94 177 ALA A CA 1
ATOM 1319 C C . ALA A 1 177 ? 3.450 -18.853 -26.663 1.00 79.94 177 ALA A C 1
ATOM 1321 O O . ALA A 1 177 ? 4.569 -18.462 -26.996 1.00 79.94 177 ALA A O 1
ATOM 1322 N N . ALA A 1 178 ? 2.774 -19.748 -27.387 1.00 86.25 178 ALA A N 1
ATOM 1323 C CA . ALA A 1 178 ? 3.286 -20.291 -28.642 1.00 86.25 178 ALA A CA 1
ATOM 1324 C C . ALA A 1 178 ? 3.439 -19.210 -29.730 1.00 86.25 178 ALA A C 1
ATOM 1326 O O . ALA A 1 178 ? 4.363 -19.274 -30.542 1.00 86.25 178 ALA A O 1
ATOM 1327 N N . TYR A 1 179 ? 2.551 -18.211 -29.748 1.00 91.75 179 TYR A N 1
ATOM 1328 C CA . TYR A 1 179 ? 2.627 -17.094 -30.684 1.00 91.75 179 TYR A CA 1
ATOM 1329 C C . TYR A 1 179 ? 3.806 -16.170 -30.379 1.00 91.75 179 TYR A C 1
ATOM 1331 O O . TYR A 1 179 ? 4.553 -15.835 -31.294 1.00 91.75 179 TYR A O 1
ATOM 1339 N N . MET A 1 180 ? 4.042 -15.842 -29.108 1.00 87.81 180 MET A N 1
ATOM 1340 C CA . MET A 1 180 ? 5.226 -15.098 -28.675 1.00 87.81 180 MET A CA 1
ATOM 1341 C C . MET A 1 180 ? 6.520 -15.849 -29.020 1.00 87.81 180 MET A C 1
ATOM 1343 O O . MET A 1 180 ? 7.426 -15.270 -29.616 1.00 87.81 180 MET A O 1
ATOM 1347 N N . ALA A 1 181 ? 6.571 -17.163 -28.775 1.00 81.50 181 ALA A N 1
ATOM 1348 C CA . ALA A 1 181 ? 7.715 -17.986 -29.170 1.00 81.50 181 ALA A CA 1
ATOM 1349 C C . ALA A 1 181 ? 7.960 -17.943 -30.688 1.00 81.50 181 ALA A C 1
ATOM 1351 O O . ALA A 1 181 ? 9.100 -17.802 -31.129 1.00 81.50 181 ALA A O 1
ATOM 1352 N N . CYS A 1 182 ? 6.896 -17.995 -31.497 1.00 86.38 182 CYS A N 1
ATOM 1353 C CA . CYS A 1 182 ? 7.001 -17.834 -32.948 1.00 86.38 182 CYS A CA 1
ATOM 1354 C C . CYS A 1 182 ? 7.596 -16.477 -33.349 1.00 86.38 182 CYS A C 1
ATOM 1356 O O . CYS A 1 182 ? 8.431 -16.414 -34.251 1.00 86.38 182 CYS A O 1
ATOM 1358 N N . VAL A 1 183 ? 7.190 -15.393 -32.687 1.00 85.06 183 VAL A N 1
ATOM 1359 C CA . VAL A 1 183 ? 7.732 -14.061 -32.978 1.00 85.06 183 VAL A CA 1
ATOM 1360 C C . VAL A 1 183 ? 9.146 -13.851 -32.412 1.00 85.06 183 VAL A C 1
ATOM 1362 O O . VAL A 1 183 ? 9.694 -12.762 -32.528 1.00 85.06 183 VAL A O 1
ATOM 1365 N N . GLY A 1 184 ? 9.779 -14.888 -31.856 1.00 75.56 184 GLY A N 1
ATOM 1366 C CA . GLY A 1 184 ? 11.145 -14.830 -31.332 1.00 75.56 184 GLY A CA 1
ATOM 1367 C C . GLY A 1 184 ? 11.235 -14.364 -29.879 1.00 75.56 184 GLY A C 1
ATOM 1368 O O . GLY A 1 184 ? 12.326 -14.040 -29.417 1.00 75.56 184 GLY A O 1
ATOM 1369 N N . ILE A 1 185 ? 10.107 -14.339 -29.164 1.00 68.75 185 ILE A N 1
ATOM 1370 C CA . ILE A 1 185 ? 10.030 -14.066 -27.728 1.00 68.75 185 ILE A CA 1
ATOM 1371 C C . ILE A 1 185 ? 9.858 -15.403 -27.010 1.00 68.75 185 ILE A C 1
ATOM 1373 O O . ILE A 1 185 ? 8.769 -15.974 -26.959 1.00 68.75 185 ILE A O 1
ATOM 1377 N N . ASP A 1 186 ? 10.944 -15.927 -26.457 1.00 55.56 186 ASP A N 1
ATOM 1378 C CA . ASP A 1 186 ? 10.917 -17.211 -25.769 1.00 55.56 186 ASP A CA 1
ATOM 1379 C C . ASP A 1 186 ? 10.261 -17.083 -24.383 1.00 55.56 186 ASP A C 1
ATOM 1381 O O . ASP A 1 186 ? 10.933 -16.846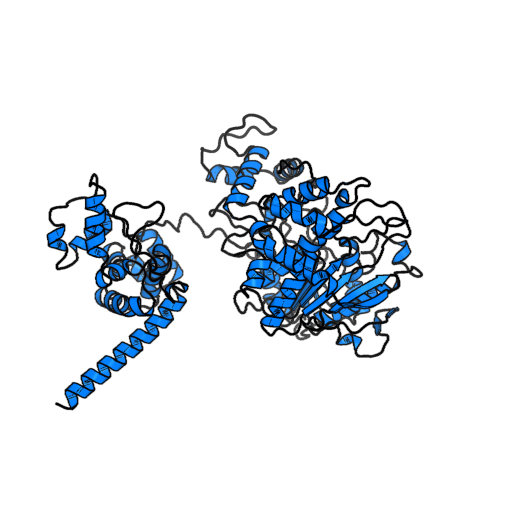 -23.380 1.00 55.56 186 ASP A O 1
ATOM 1385 N N . ILE A 1 187 ? 8.932 -17.247 -24.304 1.00 51.84 187 ILE A N 1
ATOM 1386 C CA . ILE A 1 187 ? 8.249 -17.296 -22.999 1.00 51.84 187 ILE A CA 1
ATOM 1387 C C . ILE A 1 187 ? 8.557 -18.605 -22.243 1.00 51.84 187 ILE A C 1
ATOM 1389 O O . ILE A 1 187 ? 8.179 -18.748 -21.089 1.00 51.84 187 ILE A O 1
ATOM 1393 N N . ILE A 1 188 ? 9.228 -19.594 -22.846 1.00 42.34 188 ILE A N 1
ATOM 1394 C CA . ILE A 1 188 ? 9.465 -20.888 -22.181 1.00 42.34 188 ILE A CA 1
ATOM 1395 C C . ILE A 1 188 ? 10.642 -20.788 -21.195 1.00 42.34 188 ILE A C 1
ATOM 1397 O O . ILE A 1 188 ? 10.616 -21.422 -20.138 1.00 42.34 188 ILE A O 1
ATOM 1401 N N . ASN A 1 189 ? 11.624 -19.925 -21.477 1.00 37.47 189 ASN A N 1
ATOM 1402 C CA . ASN A 1 189 ? 12.737 -19.629 -20.563 1.00 37.47 189 ASN A CA 1
ATOM 1403 C C . ASN A 1 189 ? 12.406 -18.564 -19.508 1.00 37.47 189 ASN A C 1
ATOM 1405 O O . ASN A 1 189 ? 13.147 -18.375 -18.542 1.00 37.47 189 ASN A O 1
ATOM 1409 N N . HIS A 1 190 ? 11.239 -17.940 -19.617 1.00 41.00 190 HIS A N 1
ATOM 1410 C CA . HIS A 1 190 ? 10.566 -17.331 -18.486 1.00 41.00 190 HIS A CA 1
ATOM 1411 C C . HIS A 1 190 ? 9.402 -18.235 -18.103 1.00 41.00 190 HIS A C 1
ATOM 1413 O O . HIS 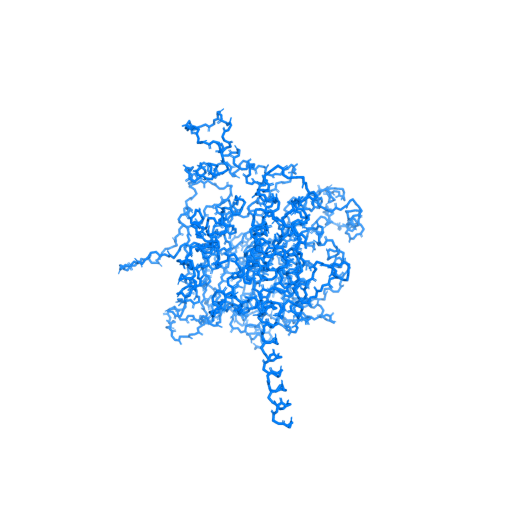A 1 190 ? 8.246 -17.907 -18.369 1.00 41.00 190 HIS A O 1
ATOM 1419 N N . ARG A 1 191 ? 9.686 -19.343 -17.385 1.00 34.78 191 ARG A N 1
ATOM 1420 C CA . ARG A 1 191 ? 8.702 -19.820 -16.389 1.00 34.78 191 ARG A CA 1
ATOM 1421 C C . ARG A 1 191 ? 8.135 -18.547 -15.770 1.00 34.78 191 ARG A C 1
ATOM 1423 O O . ARG A 1 191 ? 8.981 -17.762 -15.331 1.00 34.78 191 ARG A O 1
ATOM 1430 N N . PRO A 1 192 ? 6.810 -18.286 -15.796 1.00 40.34 192 PRO A N 1
ATOM 1431 C CA . PRO A 1 192 ? 6.282 -17.112 -15.128 1.00 40.34 192 PRO A CA 1
ATOM 1432 C C . PRO A 1 192 ? 6.844 -17.209 -13.726 1.00 40.34 192 PRO A C 1
ATOM 1434 O O . PRO A 1 192 ? 6.527 -18.160 -13.009 1.00 40.34 192 PRO A O 1
ATOM 1437 N N . ILE A 1 193 ? 7.810 -16.338 -13.418 1.00 44.62 193 ILE A N 1
ATOM 1438 C CA . ILE A 1 193 ? 8.435 -16.318 -12.106 1.00 44.62 193 ILE A CA 1
ATOM 1439 C C . ILE A 1 193 ? 7.229 -16.191 -11.210 1.00 44.62 193 ILE A C 1
ATOM 1441 O O . ILE A 1 193 ? 6.465 -15.255 -11.461 1.00 44.62 193 ILE A O 1
ATOM 1445 N N . PRO A 1 194 ? 6.967 -17.151 -10.310 1.00 44.28 194 PRO A N 1
ATOM 1446 C CA . PRO A 1 194 ? 5.774 -17.115 -9.496 1.00 44.28 194 PRO A CA 1
ATOM 1447 C C . PRO A 1 194 ? 5.725 -15.736 -8.859 1.00 44.28 194 PRO A C 1
ATOM 1449 O O . PRO A 1 194 ? 6.520 -15.405 -7.983 1.00 44.28 194 PRO A O 1
ATOM 1452 N N . LYS A 1 195 ? 4.859 -14.878 -9.407 1.00 57.34 195 LYS A N 1
ATOM 1453 C CA . LYS A 1 195 ? 4.785 -13.470 -9.024 1.00 57.34 195 LYS A CA 1
ATOM 1454 C C . LYS A 1 195 ? 4.040 -13.341 -7.697 1.00 57.34 195 LYS A C 1
ATOM 1456 O O . LYS A 1 195 ? 3.681 -12.255 -7.280 1.00 57.34 195 LYS A O 1
ATOM 1461 N N . HIS A 1 196 ? 3.716 -14.458 -7.066 1.00 62.00 196 HIS A N 1
ATOM 1462 C CA . HIS A 1 196 ? 3.074 -14.561 -5.776 1.00 62.00 196 HIS A CA 1
ATOM 1463 C C . HIS A 1 196 ? 3.752 -15.709 -5.029 1.00 62.00 196 HIS A C 1
ATOM 1465 O O . HIS A 1 196 ? 4.218 -16.653 -5.682 1.00 62.00 196 HIS A O 1
ATOM 1471 N N . PRO A 1 197 ? 3.799 -15.659 -3.687 1.00 78.19 197 PRO A N 1
ATOM 1472 C CA . PRO A 1 197 ? 4.114 -16.854 -2.917 1.00 78.19 197 PRO A CA 1
ATOM 1473 C C . PRO A 1 197 ? 3.195 -18.002 -3.357 1.00 78.19 197 PRO A C 1
ATOM 1475 O O . PRO A 1 197 ? 2.022 -17.791 -3.703 1.00 78.19 197 PRO A O 1
ATOM 1478 N N . HIS A 1 198 ? 3.756 -19.208 -3.402 1.00 80.06 198 HIS A N 1
ATOM 1479 C CA . HIS A 1 198 ? 3.003 -20.406 -3.760 1.00 80.06 198 HIS A CA 1
ATOM 1480 C C . HIS A 1 198 ? 1.858 -20.628 -2.762 1.00 80.06 198 HIS A C 1
ATOM 1482 O O . HIS A 1 198 ? 1.896 -20.120 -1.641 1.00 80.06 198 HIS A O 1
ATOM 1488 N N . GLU A 1 199 ? 0.812 -21.341 -3.188 1.00 84.69 199 GLU A N 1
ATOM 1489 C CA . GLU A 1 199 ? -0.169 -21.845 -2.220 1.00 84.69 199 GLU A CA 1
ATOM 1490 C C . GLU A 1 199 ? 0.537 -22.762 -1.208 1.00 84.69 199 GLU A C 1
ATOM 1492 O O . GLU A 1 199 ? 1.491 -23.445 -1.601 1.00 84.69 199 GLU A O 1
ATOM 1497 N N . PRO A 1 200 ? 0.099 -22.777 0.065 1.00 86.50 200 PRO A N 1
ATOM 1498 C CA . PRO A 1 200 ? 0.556 -23.793 1.004 1.00 86.50 200 PRO A CA 1
ATOM 1499 C C . PRO A 1 200 ? 0.219 -25.187 0.460 1.00 86.50 200 PRO A C 1
ATOM 1501 O O . PRO A 1 200 ? -0.782 -25.358 -0.240 1.00 86.50 200 PRO A O 1
ATOM 1504 N N . GLU A 1 201 ? 1.067 -26.169 0.758 1.00 88.25 201 GLU A N 1
ATOM 1505 C CA . GLU A 1 201 ? 0.801 -27.562 0.395 1.00 88.25 201 GLU A CA 1
ATOM 1506 C C . GLU A 1 201 ? -0.404 -28.098 1.184 1.00 88.25 201 GLU A C 1
ATOM 1508 O O . GLU A 1 201 ? -0.658 -27.682 2.318 1.00 88.25 201 GLU A O 1
ATOM 1513 N N . ASP A 1 202 ? -1.169 -28.999 0.564 1.00 89.44 202 ASP A N 1
ATOM 1514 C CA . ASP A 1 202 ? -2.293 -29.655 1.229 1.00 89.44 202 ASP A CA 1
ATOM 1515 C C . ASP A 1 202 ? -1.764 -30.648 2.275 1.00 89.44 202 ASP A C 1
ATOM 1517 O O . ASP A 1 202 ? -0.963 -31.530 1.965 1.00 89.44 202 ASP A O 1
ATOM 1521 N N . GLU A 1 203 ? -2.251 -30.522 3.509 1.00 89.38 203 GLU A N 1
ATOM 1522 C CA . GLU A 1 203 ? -1.918 -31.401 4.631 1.00 89.38 203 GLU A CA 1
ATOM 1523 C C . GLU A 1 203 ? -3.122 -32.289 4.975 1.00 89.38 203 GLU A C 1
ATOM 1525 O O . GLU A 1 203 ? -4.201 -31.787 5.303 1.00 89.38 203 GLU A O 1
ATOM 1530 N N . ASP A 1 204 ? -2.944 -33.613 4.932 1.00 90.81 204 ASP A N 1
ATOM 1531 C CA . ASP A 1 204 ? -4.011 -34.579 5.246 1.00 90.81 204 ASP A CA 1
ATOM 1532 C C . ASP A 1 204 ? -4.280 -34.691 6.761 1.00 90.81 204 ASP A C 1
ATOM 1534 O O . ASP A 1 204 ? -5.395 -35.011 7.192 1.00 90.81 204 ASP A O 1
ATOM 1538 N N . ASP A 1 205 ? -3.260 -34.423 7.581 1.00 94.19 205 ASP A N 1
ATOM 1539 C CA . ASP A 1 205 ? -3.312 -34.553 9.035 1.00 94.19 205 ASP A CA 1
ATOM 1540 C C . ASP A 1 205 ? -3.670 -33.235 9.741 1.00 94.19 205 ASP A C 1
ATOM 1542 O O . ASP A 1 205 ? -3.389 -32.127 9.280 1.00 94.19 205 ASP A O 1
ATOM 1546 N N . MET A 1 206 ? -4.275 -33.353 10.929 1.00 94.12 206 MET A N 1
ATOM 1547 C CA . MET A 1 206 ? -4.640 -32.197 11.751 1.00 94.12 206 MET A CA 1
ATOM 1548 C C . MET A 1 206 ? -3.397 -31.444 12.245 1.00 94.12 206 MET A C 1
ATOM 1550 O O . MET A 1 206 ? -2.675 -31.925 13.119 1.00 94.12 206 MET A O 1
ATOM 1554 N N . GLN A 1 207 ? -3.229 -30.212 11.767 1.00 94.50 207 GLN A N 1
ATOM 1555 C CA . GLN A 1 207 ? -2.141 -29.319 12.166 1.00 94.50 207 GLN A CA 1
ATOM 1556 C C . GLN A 1 207 ? -2.465 -28.549 13.458 1.00 94.50 207 GLN A C 1
ATOM 1558 O O . GLN A 1 207 ? -3.592 -28.096 13.687 1.00 94.50 207 GLN A O 1
ATOM 1563 N N . SER A 1 208 ? -1.468 -28.373 14.329 1.00 94.69 208 SER A N 1
ATOM 1564 C CA . SER A 1 208 ? -1.626 -27.631 15.587 1.00 94.69 208 SER A CA 1
ATOM 1565 C C . SER A 1 208 ? -1.381 -26.131 15.398 1.00 94.69 208 SER A C 1
ATOM 1567 O O . SER A 1 208 ? -0.237 -25.703 15.314 1.00 94.69 208 SER A O 1
ATOM 1569 N N . ALA A 1 209 ? -2.435 -25.316 15.483 1.00 94.62 209 ALA A N 1
ATOM 1570 C CA . ALA A 1 209 ? -2.365 -23.846 15.443 1.00 94.62 209 ALA A CA 1
ATOM 1571 C C . ALA A 1 209 ? -2.463 -23.196 16.846 1.00 94.62 209 ALA A C 1
ATOM 1573 O O . ALA A 1 209 ? -3.245 -22.274 17.072 1.00 94.62 209 ALA A O 1
ATOM 1574 N N . ARG A 1 210 ? -1.739 -23.738 17.838 1.00 92.69 210 ARG A N 1
ATOM 1575 C CA . ARG A 1 210 ? -1.782 -23.280 19.251 1.00 92.69 210 ARG A CA 1
ATOM 1576 C C . ARG A 1 210 ? -0.646 -22.338 19.654 1.00 92.69 210 ARG A C 1
ATOM 1578 O O . ARG A 1 210 ? -0.660 -21.830 20.773 1.00 92.69 210 ARG A O 1
ATOM 1585 N N . ALA A 1 211 ? 0.331 -22.148 18.781 1.00 91.94 211 ALA A N 1
ATOM 1586 C CA . ALA A 1 211 ? 1.466 -21.260 18.973 1.00 91.94 211 ALA A CA 1
ATOM 1587 C C . ALA A 1 211 ? 1.661 -20.435 17.701 1.00 91.94 211 ALA A C 1
ATOM 1589 O O . ALA A 1 211 ? 1.261 -20.871 16.621 1.00 91.94 211 ALA A O 1
ATOM 1590 N N . HIS A 1 212 ? 2.254 -19.254 17.847 1.00 92.00 212 HIS A N 1
ATOM 1591 C CA . HIS A 1 212 ? 2.662 -18.455 16.701 1.00 92.00 212 HIS A CA 1
ATOM 1592 C C . HIS A 1 212 ? 3.789 -19.164 15.948 1.00 92.00 212 HIS A C 1
ATOM 1594 O O . HIS A 1 212 ? 4.665 -19.760 16.578 1.00 92.00 212 HIS A O 1
ATOM 1600 N N . GLY A 1 213 ? 3.739 -19.098 14.617 1.00 91.88 213 GLY A N 1
ATOM 1601 C CA . GLY A 1 213 ? 4.895 -19.417 13.785 1.00 91.88 213 GLY A CA 1
ATOM 1602 C C . GLY A 1 213 ? 5.953 -18.317 13.874 1.00 91.88 213 GLY A C 1
ATOM 1603 O O . GLY A 1 213 ? 5.706 -17.249 14.446 1.00 91.88 213 GLY A O 1
ATOM 1604 N N . ASP A 1 214 ? 7.122 -18.581 13.303 1.00 92.00 214 ASP A N 1
ATOM 1605 C CA . ASP A 1 214 ? 8.232 -17.631 13.321 1.00 92.00 214 ASP A CA 1
ATOM 1606 C C . ASP A 1 214 ? 7.891 -16.357 12.529 1.00 92.00 214 ASP A C 1
ATOM 1608 O O . ASP A 1 214 ? 7.210 -16.388 11.500 1.00 92.00 214 ASP A O 1
ATOM 1612 N N . LEU A 1 215 ? 8.362 -15.210 13.021 1.00 89.94 215 LEU A N 1
ATOM 1613 C CA . LEU A 1 215 ? 8.315 -13.931 12.315 1.00 89.94 215 LEU A CA 1
ATOM 1614 C C . LEU A 1 215 ? 9.325 -13.925 11.157 1.00 89.94 215 LEU A C 1
ATOM 1616 O O . LEU A 1 215 ? 10.280 -14.699 11.131 1.00 89.94 215 LEU A O 1
ATOM 1620 N N . CYS A 1 216 ? 9.139 -13.044 10.175 1.00 89.31 216 CYS A N 1
ATOM 1621 C CA . CYS A 1 216 ? 10.086 -12.948 9.063 1.00 89.31 216 CYS A CA 1
ATOM 1622 C C . CYS A 1 216 ? 11.393 -12.288 9.498 1.00 89.31 216 CYS A C 1
ATOM 1624 O O . CYS A 1 216 ? 11.367 -11.323 10.257 1.00 89.31 216 CYS A O 1
ATOM 1626 N N . LEU A 1 217 ? 12.526 -12.761 8.972 1.00 85.81 217 LEU A N 1
ATOM 1627 C CA . LEU A 1 217 ? 13.829 -12.127 9.195 1.00 85.81 217 LEU A CA 1
ATOM 1628 C C . LEU A 1 217 ? 13.809 -10.639 8.835 1.00 85.81 217 LEU A C 1
ATOM 1630 O O . LEU A 1 217 ? 13.321 -10.242 7.773 1.00 85.81 217 LEU A O 1
ATOM 1634 N N . VAL A 1 218 ? 14.398 -9.832 9.715 1.00 76.88 218 VAL A N 1
ATOM 1635 C CA . VAL A 1 218 ? 14.348 -8.376 9.623 1.00 76.88 218 VAL A CA 1
ATOM 1636 C C . VAL A 1 218 ? 15.736 -7.769 9.444 1.00 76.88 218 VAL A C 1
ATOM 1638 O O . VAL A 1 218 ? 16.685 -8.176 10.119 1.00 76.88 218 VAL A O 1
ATOM 1641 N N . THR A 1 219 ? 15.858 -6.777 8.556 1.00 72.12 219 THR A N 1
ATOM 1642 C CA . THR A 1 219 ? 17.104 -6.039 8.305 1.00 72.12 219 THR A CA 1
ATOM 1643 C C . THR A 1 219 ? 17.735 -5.561 9.615 1.00 72.12 219 THR A C 1
ATOM 1645 O O . THR A 1 219 ? 17.059 -5.000 10.468 1.00 72.12 219 THR A O 1
ATOM 1648 N N . GLY A 1 220 ? 19.045 -5.748 9.788 1.00 64.00 220 GLY A N 1
ATOM 1649 C CA . GLY A 1 220 ? 19.764 -5.240 10.963 1.00 64.00 220 GLY A CA 1
ATOM 1650 C C . GLY A 1 220 ? 19.805 -6.193 12.167 1.00 64.00 220 GLY A C 1
ATOM 1651 O O . GLY A 1 220 ? 20.723 -6.089 12.983 1.00 64.00 220 GLY A O 1
ATOM 1652 N N . ASN A 1 221 ? 18.905 -7.178 12.255 1.00 65.62 221 ASN A N 1
ATOM 1653 C CA . ASN A 1 221 ? 18.874 -8.142 13.362 1.00 65.62 221 ASN A CA 1
ATOM 1654 C C . ASN A 1 221 ? 19.766 -9.371 13.120 1.00 65.62 221 ASN A C 1
ATOM 1656 O O . ASN A 1 221 ? 20.255 -9.579 12.006 1.00 65.62 221 ASN A O 1
ATOM 1660 N N . PRO A 1 222 ? 20.119 -10.125 14.183 1.00 66.00 222 PRO A N 1
ATOM 1661 C CA . PRO A 1 222 ? 20.871 -11.371 14.045 1.00 66.00 222 PRO A CA 1
ATOM 1662 C C . PRO A 1 222 ? 20.017 -12.438 13.375 1.00 66.00 222 PRO A C 1
ATOM 1664 O O . PRO A 1 222 ? 18.797 -12.330 13.351 1.00 66.00 222 PRO A O 1
ATOM 1667 N N . VAL A 1 223 ? 20.650 -13.478 12.844 1.00 64.06 223 VAL A N 1
ATOM 1668 C CA . VAL A 1 223 ? 19.914 -14.624 12.275 1.00 64.06 223 VAL A CA 1
ATOM 1669 C C . VAL A 1 223 ? 19.531 -15.632 13.336 1.00 64.06 223 VAL A C 1
ATOM 1671 O O . VAL A 1 223 ? 18.554 -16.347 13.177 1.00 64.06 223 VAL A O 1
ATOM 1674 N N . ASP A 1 224 ? 20.247 -15.630 14.455 1.00 68.19 224 ASP A N 1
ATOM 1675 C CA . ASP A 1 224 ? 19.887 -16.351 15.665 1.00 68.19 224 ASP A CA 1
ATOM 1676 C C . ASP A 1 224 ? 18.898 -15.572 16.548 1.00 68.19 224 ASP A C 1
ATOM 1678 O O . ASP A 1 224 ? 18.763 -15.906 17.724 1.00 68.19 224 ASP A O 1
ATOM 1682 N N . ASP A 1 225 ? 18.205 -14.555 16.007 1.00 71.06 225 ASP A N 1
ATOM 1683 C CA . ASP A 1 225 ? 17.115 -13.872 16.709 1.00 71.06 225 ASP A CA 1
ATOM 1684 C C . ASP A 1 225 ? 15.971 -14.871 16.961 1.00 71.06 225 ASP A C 1
ATOM 1686 O O . ASP A 1 225 ? 15.303 -15.294 16.010 1.00 71.06 225 ASP A O 1
ATOM 1690 N N . PRO A 1 226 ? 15.750 -15.318 18.213 1.00 78.44 226 PRO A N 1
ATOM 1691 C CA . PRO A 1 226 ? 14.817 -16.400 18.483 1.00 78.44 226 PRO A CA 1
ATOM 1692 C C . PRO A 1 226 ? 13.400 -16.050 18.015 1.00 78.44 226 PRO A C 1
ATOM 1694 O O . PRO A 1 226 ? 12.872 -14.991 18.349 1.00 78.44 226 PRO A O 1
ATOM 1697 N N . GLY A 1 227 ? 12.765 -16.968 17.283 1.00 85.50 227 GLY A N 1
ATOM 1698 C CA . GLY A 1 227 ? 11.414 -16.776 16.748 1.00 85.50 227 GLY A CA 1
ATOM 1699 C C . GLY A 1 227 ? 11.352 -16.030 15.412 1.00 85.50 227 GLY A C 1
ATOM 1700 O O . GLY A 1 227 ? 10.280 -15.534 15.070 1.00 85.50 227 GLY A O 1
ATOM 1701 N N . HIS A 1 228 ? 12.466 -15.932 14.674 1.00 87.00 228 HIS A N 1
ATOM 1702 C CA . HIS A 1 228 ? 12.505 -15.410 13.306 1.00 87.00 228 HIS A CA 1
ATOM 1703 C C . HIS A 1 228 ? 13.086 -16.431 12.314 1.00 87.00 228 HIS A C 1
ATOM 1705 O O . HIS A 1 228 ? 14.034 -17.145 12.633 1.00 87.00 228 HIS A O 1
ATOM 1711 N N . SER A 1 229 ? 12.540 -16.479 11.095 1.00 89.31 229 SER A N 1
ATOM 1712 C CA . SER A 1 229 ? 12.923 -17.431 10.042 1.00 89.31 229 SER A CA 1
ATOM 1713 C C . SER A 1 229 ? 12.622 -16.883 8.636 1.00 89.31 229 SER A C 1
ATOM 1715 O O . SER A 1 229 ? 11.899 -15.898 8.478 1.00 89.31 229 SER A O 1
ATOM 1717 N N . GLU A 1 230 ? 13.188 -17.500 7.592 1.00 88.62 230 GLU A N 1
ATOM 1718 C CA . GLU A 1 230 ? 12.707 -17.319 6.209 1.00 88.62 230 GLU A CA 1
ATOM 1719 C C . GLU A 1 230 ? 11.378 -18.056 5.978 1.00 88.62 230 GLU A C 1
ATOM 1721 O O . GLU A 1 230 ? 10.530 -17.591 5.213 1.00 88.62 230 GLU A O 1
ATOM 1726 N N . ASP A 1 231 ? 11.178 -19.181 6.672 1.00 92.00 231 ASP A N 1
ATOM 1727 C CA . ASP A 1 231 ? 9.889 -19.863 6.764 1.00 92.00 231 ASP A CA 1
ATOM 1728 C C . ASP A 1 231 ? 9.015 -19.125 7.778 1.00 92.00 231 ASP A C 1
ATOM 1730 O O . ASP A 1 231 ? 9.011 -19.430 8.968 1.00 92.00 231 ASP A O 1
ATOM 1734 N N . CYS A 1 232 ? 8.370 -18.059 7.307 1.00 92.38 232 CYS A N 1
ATOM 1735 C CA . CYS A 1 232 ? 7.688 -17.106 8.174 1.00 92.38 232 CYS A CA 1
ATOM 1736 C C . CYS A 1 232 ? 6.275 -16.738 7.735 1.00 92.38 232 CYS A C 1
ATOM 1738 O O . CYS A 1 232 ? 5.627 -15.972 8.439 1.00 92.38 232 CYS A O 1
ATOM 1740 N N . LEU A 1 233 ? 5.775 -17.207 6.587 1.00 94.94 233 LEU A N 1
ATOM 1741 C CA . LEU A 1 233 ? 4.496 -16.751 6.020 1.00 94.94 233 LEU A CA 1
ATOM 1742 C C . LEU A 1 233 ? 3.281 -17.378 6.730 1.00 94.94 233 LEU A C 1
ATOM 1744 O O . LEU A 1 233 ? 2.528 -18.159 6.154 1.00 94.94 233 LEU A O 1
ATOM 1748 N N . PHE A 1 234 ? 3.077 -16.993 7.990 1.00 95.56 234 PHE A N 1
ATOM 1749 C CA . PHE A 1 234 ? 1.993 -17.453 8.854 1.00 95.56 234 PHE A CA 1
ATOM 1750 C C . PHE A 1 234 ? 0.878 -16.410 9.004 1.00 95.56 234 PHE A C 1
ATOM 1752 O O . PHE A 1 234 ? 1.106 -15.199 8.944 1.00 95.56 234 PHE A O 1
ATOM 1759 N N . ILE A 1 235 ? -0.339 -16.897 9.259 1.00 96.88 235 ILE A N 1
ATOM 1760 C CA . ILE A 1 235 ? -1.536 -16.099 9.548 1.00 96.88 235 ILE A CA 1
ATOM 1761 C C . ILE A 1 235 ? -2.124 -16.503 10.903 1.00 96.88 235 ILE A C 1
ATOM 1763 O O . ILE A 1 235 ? -2.211 -17.684 11.232 1.00 96.88 235 ILE A O 1
ATOM 1767 N N . ASN A 1 236 ? -2.549 -15.519 11.691 1.00 96.88 236 ASN A N 1
ATOM 1768 C CA . ASN A 1 236 ? -3.137 -15.701 13.013 1.00 96.88 236 ASN A CA 1
ATOM 1769 C C . ASN A 1 236 ? -4.607 -15.268 12.995 1.00 96.88 236 ASN A C 1
ATOM 1771 O O . ASN A 1 236 ? -4.934 -14.173 12.532 1.00 96.88 236 ASN A O 1
ATOM 1775 N N . VAL A 1 237 ? -5.489 -16.094 13.566 1.00 97.69 237 VAL A N 1
ATOM 1776 C CA . VAL A 1 237 ? -6.927 -15.810 13.684 1.00 97.69 237 VAL A CA 1
ATOM 1777 C C . VAL A 1 237 ? -7.324 -15.682 15.151 1.00 97.69 237 VAL A C 1
ATOM 1779 O O . VAL A 1 237 ? -7.147 -16.612 15.934 1.00 97.69 237 VAL A O 1
ATOM 1782 N N . GLN A 1 238 ? -7.918 -14.547 15.519 1.00 97.25 238 GLN A N 1
ATOM 1783 C CA . GLN A 1 238 ? -8.450 -14.291 16.858 1.00 97.25 238 GLN A CA 1
ATOM 1784 C C . GLN A 1 238 ? -9.946 -13.986 16.752 1.00 97.25 238 GLN A C 1
ATOM 1786 O O . GLN A 1 238 ? -10.351 -12.936 16.249 1.00 97.25 238 GLN A O 1
ATOM 1791 N N . ALA A 1 239 ? -10.777 -14.926 17.204 1.00 96.81 239 ALA A N 1
ATOM 1792 C CA . ALA A 1 239 ? -12.228 -14.885 17.042 1.00 96.81 239 ALA A CA 1
ATOM 1793 C C . ALA A 1 239 ? -12.962 -15.218 18.356 1.00 96.81 239 ALA A C 1
ATOM 1795 O O . ALA A 1 239 ? -12.417 -15.923 19.211 1.00 96.81 239 ALA A O 1
ATOM 1796 N N . PRO A 1 240 ? -14.217 -14.759 18.533 1.00 96.06 240 PRO A N 1
ATOM 1797 C CA . PRO A 1 240 ? -15.045 -15.159 19.667 1.00 96.06 240 PRO A CA 1
ATOM 1798 C C . PRO A 1 240 ? -15.239 -16.678 19.725 1.00 96.06 240 PRO A C 1
ATOM 1800 O O . PRO A 1 240 ? -15.596 -17.295 18.727 1.00 96.06 240 PRO A O 1
ATOM 1803 N N . SER A 1 241 ? -15.086 -17.297 20.900 1.00 94.31 241 SER A N 1
ATOM 1804 C CA . SER A 1 241 ? -15.159 -18.765 21.040 1.00 94.31 241 SER A CA 1
ATOM 1805 C C . SER A 1 241 ? -16.526 -19.370 20.690 1.00 94.31 241 SER A C 1
ATOM 1807 O O . SER A 1 241 ? -16.640 -20.577 20.499 1.00 94.31 241 SER A O 1
ATOM 1809 N N . ASN A 1 242 ? -17.579 -18.551 20.631 1.00 93.50 242 ASN A N 1
ATOM 1810 C CA . ASN A 1 242 ? -18.924 -18.944 20.211 1.00 93.50 242 ASN A CA 1
ATOM 1811 C C . ASN A 1 242 ? -19.232 -18.604 18.739 1.00 93.50 242 ASN A C 1
ATOM 1813 O O . ASN A 1 242 ? -20.375 -18.810 18.312 1.00 93.50 242 ASN A O 1
ATOM 1817 N N . ALA A 1 243 ? -18.265 -18.068 17.986 1.00 95.69 243 ALA A N 1
ATOM 1818 C CA . ALA A 1 243 ? -18.403 -17.829 16.558 1.00 95.69 243 ALA A CA 1
ATOM 1819 C C . ALA A 1 243 ? -18.594 -19.160 15.819 1.00 95.69 243 ALA A C 1
ATOM 1821 O O . ALA A 1 243 ? -18.021 -20.191 16.165 1.00 95.69 243 ALA A O 1
ATOM 1822 N N . LYS A 1 244 ? -19.461 -19.138 14.814 1.00 94.69 244 LYS A N 1
ATOM 1823 C CA . LYS A 1 244 ? -19.775 -20.272 13.946 1.00 94.69 244 LYS A CA 1
ATOM 1824 C C . LYS A 1 244 ? -19.637 -19.812 12.511 1.00 94.69 244 LYS A C 1
ATOM 1826 O O . LYS A 1 244 ? -19.750 -18.624 12.242 1.00 94.69 244 LYS A O 1
ATOM 1831 N N . GLU A 1 245 ? -19.541 -20.752 11.583 1.00 93.00 245 GLU A N 1
ATOM 1832 C CA . GLU A 1 245 ? -19.349 -20.456 10.159 1.00 93.00 245 GLU A CA 1
ATOM 1833 C C . GLU A 1 245 ? -20.360 -19.448 9.571 1.00 93.00 245 GLU A C 1
ATOM 1835 O O . GLU A 1 245 ? -20.048 -18.651 8.697 1.00 93.00 245 GLU A O 1
ATOM 1840 N N . LYS A 1 246 ? -21.588 -19.425 10.107 1.00 93.12 246 LYS A N 1
ATOM 1841 C CA . LYS A 1 246 ? -22.674 -18.524 9.677 1.00 93.12 246 LYS A CA 1
ATOM 1842 C C . LYS A 1 246 ? -22.836 -17.272 10.545 1.00 93.12 246 LYS A C 1
ATOM 1844 O O . LYS A 1 246 ? -23.873 -16.617 10.470 1.00 93.12 246 LYS A O 1
ATOM 1849 N N . SER A 1 247 ? -21.873 -16.970 11.416 1.00 96.88 247 SER A N 1
ATOM 1850 C CA . SER A 1 247 ? -21.929 -15.796 12.290 1.00 96.88 247 SER A CA 1
ATOM 1851 C C . SER A 1 247 ? -21.797 -14.480 11.519 1.00 96.88 247 SER A C 1
ATOM 1853 O O . SER A 1 247 ? -22.346 -13.487 11.987 1.00 96.88 247 SER A O 1
ATOM 1855 N N . ASN A 1 248 ? -21.137 -14.484 10.350 1.00 97.12 248 ASN A N 1
ATOM 1856 C CA . ASN A 1 248 ? -20.930 -13.316 9.482 1.00 97.12 248 ASN A CA 1
ATOM 1857 C C . ASN A 1 248 ? -20.415 -12.088 10.256 1.00 97.12 248 ASN A C 1
ATOM 1859 O O . ASN A 1 248 ? -20.976 -10.994 10.176 1.00 97.12 248 ASN A O 1
ATOM 1863 N N . LEU A 1 249 ? -19.384 -12.289 11.075 1.00 98.56 249 LEU A N 1
ATOM 1864 C CA . LEU A 1 249 ? -18.795 -11.230 11.888 1.00 98.56 249 LEU A CA 1
ATOM 1865 C C . LEU A 1 249 ? -17.904 -10.318 11.029 1.00 98.56 249 LEU A C 1
ATOM 1867 O O . LEU A 1 249 ? -17.143 -10.834 10.215 1.00 98.56 249 LEU A O 1
ATOM 1871 N N . PRO A 1 250 ? -17.904 -8.989 11.237 1.00 98.56 250 PRO A N 1
ATOM 1872 C CA . PRO A 1 250 ? -16.923 -8.105 10.611 1.00 98.56 250 PRO A CA 1
ATOM 1873 C C . PRO A 1 250 ? -15.490 -8.583 10.870 1.00 98.56 250 PRO A C 1
ATOM 1875 O O . PRO A 1 250 ? -15.187 -9.069 11.963 1.00 98.56 250 PRO A O 1
ATOM 1878 N N . VAL A 1 251 ? -14.610 -8.437 9.882 1.00 98.81 251 VAL A N 1
ATOM 1879 C CA . VAL A 1 251 ? -13.218 -8.897 9.955 1.00 98.81 251 VAL A CA 1
ATOM 1880 C C . VAL A 1 251 ? -12.287 -7.691 9.948 1.00 98.81 251 VAL A C 1
ATOM 1882 O O . VAL A 1 251 ? -12.364 -6.854 9.053 1.00 98.81 251 VAL A O 1
ATOM 1885 N N . PHE A 1 252 ? -11.396 -7.607 10.931 1.00 98.69 252 PHE A N 1
ATOM 1886 C CA . PHE A 1 252 ? -10.304 -6.643 10.971 1.00 98.69 252 PHE A CA 1
ATOM 1887 C C . PHE A 1 252 ? -8.990 -7.341 10.636 1.00 98.69 252 PHE A C 1
ATOM 1889 O O . PHE A 1 252 ? -8.495 -8.137 11.429 1.00 98.69 252 PHE A O 1
ATOM 1896 N N . VAL A 1 253 ? -8.429 -7.046 9.469 1.00 98.50 253 VAL A N 1
ATOM 1897 C CA . VAL A 1 253 ? -7.108 -7.526 9.056 1.00 98.50 253 VAL A CA 1
ATOM 1898 C C . VAL A 1 253 ? -6.090 -6.449 9.392 1.00 98.50 253 VAL A C 1
ATOM 1900 O O . VAL A 1 253 ? -6.180 -5.343 8.870 1.00 98.50 253 VAL A O 1
ATOM 1903 N N . TYR A 1 254 ? -5.132 -6.752 10.256 1.00 96.88 254 TYR A N 1
ATOM 1904 C CA . TYR A 1 254 ? -4.099 -5.813 10.664 1.00 96.88 254 TYR A CA 1
ATOM 1905 C C . TYR A 1 254 ? -2.747 -6.174 10.046 1.00 96.88 254 TYR A C 1
ATOM 1907 O O . TYR A 1 254 ? -2.214 -7.262 10.267 1.00 96.88 254 TYR A O 1
ATOM 1915 N N . VAL A 1 255 ? -2.207 -5.229 9.281 1.00 94.25 255 VAL A N 1
ATOM 1916 C CA . VAL A 1 255 ? -0.864 -5.242 8.710 1.00 94.25 255 VAL A CA 1
ATOM 1917 C C . VAL A 1 255 ? 0.058 -4.571 9.717 1.00 94.25 255 VAL A C 1
ATOM 1919 O O . VAL A 1 255 ? 0.011 -3.348 9.904 1.00 94.25 255 VAL A O 1
ATOM 1922 N N . SER A 1 256 ? 0.869 -5.380 10.396 1.00 87.81 256 SER A N 1
ATOM 1923 C CA . SER A 1 256 ? 1.878 -4.861 11.312 1.00 87.81 256 SER A CA 1
ATOM 1924 C C . SER A 1 256 ? 2.855 -3.966 10.560 1.00 87.81 256 SER A C 1
ATOM 1926 O O . SER A 1 256 ? 3.102 -4.116 9.366 1.00 87.81 256 SER A O 1
ATOM 1928 N N . GLY A 1 257 ? 3.376 -2.978 11.265 1.00 74.75 257 GLY A N 1
ATOM 1929 C CA . GLY A 1 257 ? 4.408 -2.111 10.740 1.00 74.75 257 GLY A CA 1
ATOM 1930 C C . GLY A 1 257 ? 4.957 -1.258 11.857 1.00 74.75 257 GLY A C 1
ATOM 1931 O O . GLY A 1 257 ? 4.229 -0.851 12.767 1.00 74.75 257 GLY A O 1
ATOM 1932 N N . ASP A 1 258 ? 6.249 -1.011 11.796 1.00 62.62 258 ASP A N 1
ATOM 1933 C CA . ASP A 1 258 ? 6.998 -0.367 12.851 1.00 62.62 258 ASP A CA 1
ATOM 1934 C C . ASP A 1 258 ? 7.647 0.924 12.368 1.00 62.62 258 ASP A C 1
ATOM 1936 O O . ASP A 1 258 ? 8.045 1.072 11.213 1.00 62.62 258 ASP A O 1
ATOM 1940 N N . GLY A 1 259 ? 7.688 1.909 13.263 1.00 53.06 259 GLY A N 1
ATOM 1941 C CA . GLY A 1 259 ? 8.208 3.232 12.951 1.00 53.06 259 GLY A CA 1
ATOM 1942 C C . GLY A 1 259 ? 9.643 3.199 12.418 1.00 53.06 259 GLY A C 1
ATOM 1943 O O . GLY A 1 259 ? 10.519 2.600 13.030 1.00 53.06 259 GLY A O 1
ATOM 1944 N N . TYR A 1 260 ? 9.849 3.921 11.315 1.00 43.72 260 TYR A N 1
ATOM 1945 C CA . TYR A 1 260 ? 11.101 4.404 10.710 1.00 43.72 260 TYR A CA 1
ATOM 1946 C C . TYR A 1 260 ? 12.234 3.419 10.376 1.00 43.72 260 TYR A C 1
ATOM 1948 O O . TYR A 1 260 ? 13.046 3.780 9.530 1.00 43.72 260 TYR A O 1
ATOM 1956 N N . GLU A 1 261 ? 12.290 2.211 10.940 1.00 47.09 261 GLU A N 1
ATOM 1957 C CA . GLU A 1 261 ? 13.451 1.319 10.791 1.00 47.09 261 GLU A CA 1
ATOM 1958 C C . GLU A 1 261 ? 13.136 -0.048 10.163 1.00 47.09 261 GLU A C 1
ATOM 1960 O O . GLU A 1 261 ? 14.076 -0.787 9.889 1.00 47.09 261 GLU A O 1
ATOM 1965 N N . ASN A 1 262 ? 11.866 -0.394 9.889 1.00 48.81 262 ASN A N 1
ATOM 1966 C CA . ASN A 1 262 ? 11.468 -1.724 9.386 1.00 48.81 262 ASN A CA 1
ATOM 1967 C C . ASN A 1 262 ? 11.946 -2.900 10.268 1.00 48.81 262 ASN A C 1
ATOM 1969 O O . ASN A 1 262 ? 11.839 -4.040 9.836 1.00 48.81 262 ASN A O 1
ATOM 1973 N N . THR A 1 263 ? 12.471 -2.650 11.478 1.00 50.44 263 THR A N 1
ATOM 1974 C CA . THR A 1 263 ? 13.146 -3.611 12.368 1.00 50.44 263 THR A CA 1
ATOM 1975 C C . THR A 1 263 ? 12.223 -4.370 13.329 1.00 50.44 263 THR A C 1
ATOM 1977 O O . THR A 1 263 ? 12.694 -5.183 14.125 1.00 50.44 263 THR A O 1
ATOM 1980 N N . ARG A 1 264 ? 10.913 -4.097 13.312 1.00 57.78 264 ARG A N 1
ATOM 1981 C CA . ARG A 1 264 ? 9.951 -4.549 14.337 1.00 57.78 264 ARG A CA 1
ATOM 1982 C C . ARG A 1 264 ? 8.555 -4.872 13.793 1.00 57.78 264 ARG A C 1
ATOM 1984 O O . ARG A 1 264 ? 7.569 -4.695 14.514 1.00 57.78 264 ARG A O 1
ATOM 1991 N N . ALA A 1 265 ? 8.442 -5.314 12.541 1.00 66.25 265 ALA A N 1
ATOM 1992 C CA . ALA A 1 265 ? 7.184 -5.839 12.012 1.00 66.25 265 ALA A CA 1
ATOM 1993 C C . ALA A 1 265 ? 6.775 -7.110 12.786 1.00 66.25 265 ALA A C 1
ATOM 1995 O O . ALA A 1 265 ? 7.187 -8.217 12.459 1.00 66.25 265 ALA A O 1
ATOM 1996 N N . ASP A 1 266 ? 5.967 -6.941 13.833 1.00 78.00 266 ASP A N 1
ATOM 1997 C CA . ASP A 1 266 ? 5.518 -8.018 14.719 1.00 78.00 266 ASP A CA 1
ATOM 1998 C C . ASP A 1 266 ? 4.024 -8.286 14.510 1.00 78.00 266 ASP A C 1
ATOM 2000 O O . ASP A 1 266 ? 3.173 -7.430 14.779 1.00 78.00 266 ASP A O 1
ATOM 2004 N N . SER A 1 267 ? 3.699 -9.469 13.987 1.00 83.88 267 SER A N 1
ATOM 2005 C CA . SER A 1 267 ? 2.314 -9.895 13.775 1.00 83.88 267 SER A CA 1
ATOM 2006 C C . SER A 1 267 ? 1.713 -10.634 14.979 1.00 83.88 267 SER A C 1
ATOM 2008 O O . SER A 1 267 ? 0.500 -10.873 14.995 1.00 83.88 267 SER A O 1
ATOM 2010 N N . ASN A 1 268 ? 2.496 -10.936 16.022 1.00 87.62 268 ASN A N 1
ATOM 2011 C CA . ASN A 1 268 ? 2.086 -11.696 17.213 1.00 87.62 268 ASN A CA 1
ATOM 2012 C C . ASN A 1 268 ? 1.340 -10.817 18.231 1.00 87.62 268 ASN A C 1
ATOM 2014 O O . ASN A 1 268 ? 1.554 -10.843 19.445 1.00 87.62 268 ASN A O 1
ATOM 2018 N N . VAL A 1 269 ? 0.421 -10.009 17.715 1.00 85.25 269 VAL A N 1
ATOM 2019 C CA . VAL A 1 269 ? -0.385 -9.070 18.480 1.00 85.25 269 VAL A CA 1
ATOM 2020 C C . VAL A 1 269 ? -1.519 -9.799 19.195 1.00 85.25 269 VAL A C 1
ATOM 2022 O O . VAL A 1 269 ? -2.321 -10.498 18.577 1.00 85.25 269 VAL A O 1
ATOM 2025 N N . ASN A 1 270 ? -1.663 -9.557 20.499 1.00 88.12 270 ASN A N 1
ATOM 2026 C CA . ASN A 1 270 ? -2.782 -10.070 21.286 1.00 88.12 270 ASN A CA 1
ATOM 2027 C C . ASN A 1 270 ? -3.990 -9.116 21.231 1.00 88.12 270 ASN A C 1
ATOM 2029 O O . ASN A 1 270 ? -3.982 -8.038 21.826 1.00 88.12 270 ASN A O 1
ATOM 2033 N N . ALA A 1 271 ? -5.057 -9.542 20.558 1.00 92.38 271 ALA A N 1
ATOM 2034 C CA . ALA A 1 271 ? -6.305 -8.805 20.395 1.00 92.38 271 ALA A CA 1
ATOM 2035 C C . ALA A 1 271 ? -7.381 -9.160 21.440 1.00 92.38 271 ALA A C 1
ATOM 2037 O O . ALA A 1 271 ? -8.503 -8.661 21.345 1.00 92.38 271 ALA A O 1
ATOM 2038 N N . THR A 1 272 ? -7.070 -9.979 22.452 1.00 90.69 272 THR A N 1
ATOM 2039 C CA . THR A 1 272 ? -8.039 -10.429 23.471 1.00 90.69 272 THR A CA 1
ATOM 2040 C C . THR A 1 272 ? -8.738 -9.248 24.142 1.00 90.69 272 THR A C 1
ATOM 2042 O O . THR A 1 272 ? -9.963 -9.154 24.107 1.00 90.69 272 THR A O 1
ATOM 2045 N N . HIS A 1 273 ? -7.980 -8.278 24.663 1.00 89.38 273 HIS A N 1
ATOM 2046 C CA . HIS A 1 273 ? -8.567 -7.107 25.321 1.00 89.38 273 HIS A CA 1
ATOM 2047 C C . HIS A 1 273 ? -9.372 -6.224 24.362 1.00 89.38 273 HIS A C 1
ATOM 2049 O O . HIS A 1 273 ? -10.408 -5.681 24.745 1.00 89.38 273 HIS A O 1
ATOM 2055 N N . LEU A 1 274 ? -8.925 -6.090 23.111 1.00 92.81 274 LEU A N 1
ATOM 2056 C CA . LEU A 1 274 ? -9.654 -5.358 22.078 1.00 92.81 274 LEU A CA 1
ATOM 2057 C C . LEU A 1 274 ? -11.033 -5.996 21.825 1.00 92.81 274 LEU A C 1
ATOM 2059 O O . LEU A 1 274 ? -12.036 -5.279 21.779 1.00 92.81 274 LEU A O 1
ATOM 2063 N N . LEU A 1 275 ? -11.091 -7.326 21.710 1.00 93.88 275 LEU A N 1
ATOM 2064 C CA . LEU A 1 275 ? -12.325 -8.090 21.510 1.00 93.88 275 LEU A CA 1
ATOM 2065 C C . LEU A 1 275 ? -13.245 -8.024 22.742 1.00 93.88 275 LEU A C 1
ATOM 2067 O O . LEU A 1 275 ? -14.425 -7.678 22.611 1.00 93.88 275 LEU A O 1
ATOM 2071 N N . GLU A 1 276 ? -12.710 -8.286 23.938 1.00 91.69 276 GLU A N 1
ATOM 2072 C CA . GLU A 1 276 ? -13.463 -8.300 25.201 1.00 91.69 276 GLU A CA 1
ATOM 2073 C C . GLU A 1 276 ? -14.102 -6.940 25.501 1.00 91.69 276 GLU A C 1
ATOM 2075 O O . GLU A 1 276 ? -15.298 -6.848 25.793 1.00 91.69 276 GLU A O 1
ATOM 2080 N N . ASN A 1 277 ? -13.334 -5.858 25.354 1.00 90.75 277 ASN A N 1
ATOM 2081 C CA . ASN A 1 277 ? -13.800 -4.506 25.655 1.00 90.75 277 ASN A CA 1
ATOM 2082 C C . ASN A 1 277 ? -14.873 -3.997 24.682 1.00 90.75 277 ASN A C 1
ATOM 2084 O O . ASN A 1 277 ? -15.584 -3.035 25.003 1.00 90.75 277 ASN A O 1
ATOM 2088 N N . ASN A 1 278 ? -14.989 -4.617 23.502 1.00 91.56 278 ASN A N 1
ATOM 2089 C CA . ASN A 1 278 ? -15.838 -4.147 22.407 1.00 91.56 278 ASN A CA 1
ATOM 2090 C C . ASN A 1 278 ? -16.914 -5.151 21.978 1.00 91.56 278 ASN A C 1
ATOM 2092 O O . ASN A 1 278 ? -17.539 -4.967 20.932 1.00 91.56 278 ASN A O 1
ATOM 2096 N N . GLY A 1 279 ? -17.205 -6.130 22.838 1.00 90.25 279 GLY A N 1
ATOM 2097 C CA . GLY A 1 279 ? -18.414 -6.947 22.757 1.00 90.25 279 GLY A CA 1
ATOM 2098 C C . GLY A 1 279 ? -18.266 -8.274 22.019 1.00 90.25 279 GLY A C 1
ATOM 2099 O O . GLY A 1 279 ? -19.295 -8.865 21.700 1.00 90.25 279 GLY A O 1
ATOM 2100 N N . MET A 1 280 ? -17.037 -8.747 21.770 1.00 93.38 280 MET A N 1
ATOM 2101 C CA . MET A 1 280 ? -16.759 -10.079 21.205 1.00 93.38 280 MET A CA 1
ATOM 2102 C C . MET A 1 280 ? -17.564 -10.367 19.922 1.00 93.38 280 MET A C 1
ATOM 2104 O O . MET A 1 280 ? -18.186 -11.420 19.793 1.00 93.38 280 MET A O 1
ATOM 2108 N N . ASN A 1 281 ? -17.618 -9.409 18.991 1.00 94.75 281 ASN A N 1
ATOM 2109 C CA . ASN A 1 281 ? -18.504 -9.468 17.821 1.00 94.75 281 ASN A CA 1
ATOM 2110 C C . ASN A 1 281 ? -17.836 -9.072 16.492 1.00 94.75 281 ASN A C 1
ATOM 2112 O O . ASN A 1 281 ? -18.502 -8.565 15.592 1.00 94.75 281 ASN A O 1
ATOM 2116 N N . PHE A 1 282 ? -16.532 -9.298 16.380 1.00 98.00 282 PHE A N 1
ATOM 2117 C CA . PHE A 1 282 ? -15.737 -9.188 15.156 1.00 98.00 282 PHE A CA 1
ATOM 2118 C C . PHE A 1 282 ? -14.555 -10.163 15.250 1.00 98.00 282 PHE A C 1
ATOM 2120 O O . PHE A 1 282 ? -14.279 -10.689 16.330 1.00 98.00 282 PHE A O 1
ATOM 2127 N N . VAL A 1 283 ? -13.890 -10.426 14.130 1.00 98.56 283 VAL A N 1
ATOM 2128 C CA . VAL A 1 283 ? -12.694 -11.278 14.043 1.00 98.56 283 VAL A CA 1
ATOM 2129 C C . VAL A 1 283 ? -11.477 -10.398 13.784 1.00 98.56 283 VAL A C 1
ATOM 2131 O O . VAL A 1 283 ? -11.577 -9.432 13.031 1.00 98.56 283 VAL A O 1
ATOM 2134 N N . VAL A 1 284 ? -10.336 -10.717 14.392 1.00 98.44 284 VAL A N 1
ATOM 2135 C CA . VAL A 1 284 ? -9.053 -10.052 14.128 1.00 98.44 284 VAL A CA 1
ATOM 2136 C C . VAL A 1 284 ? -8.115 -11.039 13.444 1.00 98.44 284 VAL A C 1
ATOM 2138 O O . VAL A 1 284 ? -7.958 -12.173 13.900 1.00 98.44 284 VAL A O 1
ATOM 2141 N N . ILE A 1 285 ? -7.501 -10.591 12.355 1.00 98.44 285 ILE A N 1
ATOM 2142 C CA . ILE A 1 285 ? -6.473 -11.303 11.607 1.00 98.44 285 ILE A CA 1
ATOM 2143 C C . ILE A 1 285 ? -5.181 -10.508 11.663 1.00 98.44 285 ILE A C 1
ATOM 2145 O O . ILE A 1 285 ? -5.183 -9.308 11.398 1.00 98.44 285 ILE A O 1
ATOM 2149 N N . THR A 1 286 ? -4.081 -11.185 11.957 1.00 96.50 286 THR A N 1
ATOM 2150 C CA . THR A 1 286 ? -2.722 -10.673 11.750 1.00 96.50 286 THR A CA 1
ATOM 2151 C C . THR A 1 286 ? -1.942 -11.695 10.946 1.00 96.50 286 THR A C 1
ATOM 2153 O O . THR A 1 286 ? -2.315 -12.865 10.911 1.00 96.50 286 THR A O 1
ATOM 2156 N N . PHE A 1 287 ? -0.891 -11.278 10.256 1.00 96.12 287 PHE A N 1
ATOM 2157 C CA . PHE A 1 287 ? -0.093 -12.186 9.442 1.00 96.12 287 PHE A CA 1
ATOM 2158 C C . PHE A 1 287 ? 1.305 -11.617 9.215 1.00 96.12 287 PHE A C 1
ATOM 2160 O O . PHE A 1 287 ? 1.526 -10.411 9.352 1.00 96.12 287 PHE A O 1
ATOM 2167 N N . ASN A 1 288 ? 2.230 -12.497 8.857 1.00 93.94 288 ASN A N 1
ATOM 2168 C CA . ASN A 1 288 ? 3.595 -12.150 8.489 1.00 93.94 288 ASN A CA 1
ATOM 2169 C C . ASN A 1 288 ? 3.711 -11.882 6.986 1.00 93.94 288 ASN A C 1
ATOM 2171 O O . ASN A 1 288 ? 3.043 -12.515 6.169 1.00 93.94 288 ASN 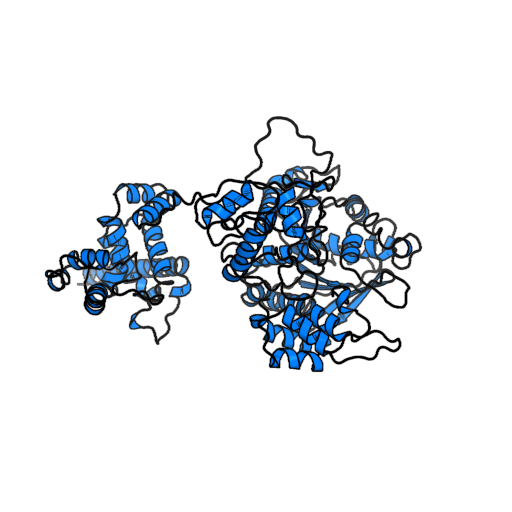A O 1
ATOM 2175 N N . TYR A 1 289 ? 4.608 -10.975 6.615 1.00 92.69 289 TYR A N 1
ATOM 2176 C CA . TYR A 1 289 ? 5.003 -10.735 5.231 1.00 92.69 289 TYR A CA 1
ATOM 2177 C C . TYR A 1 289 ? 6.508 -10.481 5.178 1.00 92.69 289 TYR A C 1
ATOM 2179 O O . TYR A 1 289 ? 7.084 -9.965 6.139 1.00 92.69 289 TYR A O 1
ATOM 2187 N N . ARG A 1 290 ? 7.161 -10.838 4.068 1.00 91.25 290 ARG A N 1
ATOM 2188 C CA . ARG A 1 290 ? 8.610 -10.639 3.949 1.00 91.25 290 ARG A CA 1
ATOM 2189 C C . ARG A 1 290 ? 8.957 -9.150 3.944 1.00 91.25 290 ARG A C 1
ATOM 2191 O O . ARG A 1 290 ? 8.341 -8.357 3.231 1.00 91.25 290 ARG A O 1
ATOM 2198 N N . VAL A 1 291 ? 9.984 -8.793 4.709 1.00 85.25 291 VAL A N 1
ATOM 2199 C CA . VAL A 1 291 ? 10.557 -7.442 4.812 1.00 85.25 291 VAL A CA 1
ATOM 2200 C C . VAL A 1 291 ? 12.019 -7.448 4.361 1.00 85.25 291 VAL A C 1
ATOM 2202 O O . VAL A 1 291 ? 12.556 -8.494 3.986 1.00 85.25 291 VAL A O 1
ATOM 2205 N N . GLY A 1 292 ? 12.666 -6.280 4.351 1.00 82.19 292 GLY A N 1
ATOM 2206 C CA . GLY A 1 292 ? 14.081 -6.180 4.009 1.00 82.19 292 GLY A CA 1
ATOM 2207 C C . GLY A 1 292 ? 14.402 -6.718 2.604 1.00 82.19 292 GLY A C 1
ATOM 2208 O O . GLY A 1 292 ? 13.536 -6.702 1.714 1.00 82.19 292 GLY A O 1
ATOM 2209 N N . PRO A 1 293 ? 15.619 -7.245 2.380 1.00 82.50 293 PRO A N 1
ATOM 2210 C CA . PRO A 1 293 ? 16.000 -7.765 1.069 1.00 82.50 293 PRO A CA 1
ATOM 2211 C C . PRO A 1 293 ? 15.139 -8.973 0.658 1.00 82.50 293 PRO A C 1
ATOM 2213 O O . PRO A 1 293 ? 14.872 -9.165 -0.524 1.00 82.50 293 PRO A O 1
ATOM 2216 N N . TYR A 1 294 ? 14.611 -9.745 1.610 1.00 86.00 294 TYR A N 1
ATOM 2217 C CA . TYR A 1 294 ? 13.743 -10.897 1.334 1.00 86.00 294 TYR A CA 1
ATOM 2218 C C . TYR A 1 294 ? 12.403 -10.499 0.698 1.00 86.00 294 TYR A C 1
ATOM 2220 O O . TYR A 1 294 ? 11.842 -11.243 -0.111 1.00 86.00 294 TYR A O 1
ATOM 2228 N N . GLY A 1 295 ? 11.880 -9.326 1.067 1.00 87.44 295 GLY A N 1
ATOM 2229 C CA . GLY A 1 295 ? 10.615 -8.798 0.562 1.00 87.44 295 GLY A CA 1
ATOM 2230 C C . GLY A 1 295 ? 10.754 -7.879 -0.652 1.00 87.44 295 GLY A C 1
ATOM 2231 O O . GLY A 1 295 ? 9.838 -7.832 -1.476 1.00 87.44 295 GLY A O 1
ATOM 2232 N N . PHE A 1 296 ? 11.867 -7.148 -0.773 1.00 86.12 296 PHE A N 1
ATOM 2233 C CA . PHE A 1 296 ? 11.963 -6.005 -1.696 1.00 86.12 296 PHE A CA 1
ATOM 2234 C C . PHE A 1 296 ? 13.253 -5.934 -2.528 1.00 86.12 296 PHE A C 1
ATOM 2236 O O . PHE A 1 296 ? 13.433 -4.971 -3.273 1.00 86.12 296 PHE A O 1
ATOM 2243 N N . LEU A 1 297 ? 14.142 -6.931 -2.461 1.00 82.00 297 LEU A N 1
ATOM 2244 C CA . LEU A 1 297 ? 15.259 -7.036 -3.406 1.00 82.00 297 LEU A CA 1
ATOM 2245 C C . LEU A 1 297 ? 14.725 -7.358 -4.809 1.00 82.00 297 LEU A C 1
ATOM 2247 O O . LEU A 1 297 ? 13.931 -8.286 -4.977 1.00 82.00 297 LEU A O 1
ATOM 2251 N N . ILE A 1 298 ? 15.189 -6.623 -5.821 1.00 77.50 298 ILE A N 1
ATOM 2252 C CA . ILE A 1 298 ? 14.781 -6.828 -7.215 1.00 77.50 298 ILE A CA 1
ATOM 2253 C C . ILE A 1 298 ? 15.975 -6.906 -8.154 1.00 77.50 298 ILE A C 1
ATOM 2255 O O . ILE A 1 298 ? 16.957 -6.210 -7.959 1.00 77.50 298 ILE A O 1
ATOM 2259 N N . LYS A 1 299 ? 15.867 -7.707 -9.211 1.00 70.06 299 LYS A N 1
ATOM 2260 C CA . LYS A 1 299 ? 16.854 -7.797 -10.286 1.00 70.06 299 LYS A CA 1
ATOM 2261 C C . LYS A 1 299 ? 16.166 -7.599 -11.634 1.00 70.06 299 LYS A C 1
ATOM 2263 O O . LYS A 1 299 ? 15.770 -8.569 -12.292 1.00 70.06 299 LYS A O 1
ATOM 2268 N N . GLY A 1 300 ? 16.029 -6.337 -12.035 1.00 64.94 300 GLY A N 1
ATOM 2269 C CA . GLY A 1 300 ? 15.356 -5.958 -13.278 1.00 64.94 300 GLY A CA 1
ATOM 2270 C C . GLY A 1 300 ? 14.006 -6.667 -13.462 1.00 64.94 300 GLY A C 1
ATOM 2271 O O . GLY A 1 300 ? 13.331 -7.024 -12.495 1.00 64.94 300 GLY A O 1
ATOM 2272 N N . ASN A 1 301 ? 13.634 -6.934 -14.712 1.00 60.97 301 ASN A N 1
ATOM 2273 C CA . ASN A 1 301 ? 12.351 -7.569 -15.044 1.00 60.97 301 ASN A CA 1
ATOM 2274 C C . ASN A 1 301 ? 12.353 -9.105 -14.874 1.00 60.97 301 ASN A C 1
ATOM 2276 O O . ASN A 1 301 ? 11.332 -9.750 -15.103 1.00 60.97 301 ASN A O 1
ATOM 2280 N N . ASN A 1 302 ? 13.479 -9.695 -14.450 1.00 56.69 302 ASN A N 1
ATOM 2281 C CA . ASN A 1 302 ? 13.687 -11.149 -14.375 1.00 56.69 302 ASN A CA 1
ATOM 2282 C C . ASN A 1 302 ? 13.479 -11.719 -12.958 1.00 56.69 302 ASN A C 1
ATOM 2284 O O . ASN A 1 302 ? 13.853 -12.860 -12.680 1.00 56.69 302 ASN A O 1
ATOM 2288 N N . THR A 1 303 ? 12.884 -10.953 -12.039 1.00 65.75 303 THR A N 1
ATOM 2289 C CA . THR A 1 303 ? 12.517 -11.410 -10.686 1.00 65.75 303 THR A CA 1
ATOM 2290 C C . THR A 1 303 ? 11.125 -10.946 -10.298 1.00 65.75 303 THR A C 1
ATOM 2292 O O . THR A 1 303 ? 10.671 -9.909 -10.767 1.00 65.75 303 THR A O 1
ATOM 2295 N N . SER A 1 304 ? 10.471 -11.681 -9.394 1.00 77.81 304 SER A N 1
ATOM 2296 C CA . SER A 1 304 ? 9.264 -11.182 -8.736 1.00 77.81 304 SER A CA 1
ATOM 2297 C C . SER A 1 304 ? 9.632 -9.973 -7.873 1.00 77.81 304 SER A C 1
ATOM 2299 O O . SER A 1 304 ? 10.468 -10.077 -6.974 1.00 77.81 304 SER A O 1
ATOM 2301 N N . THR A 1 305 ? 9.028 -8.834 -8.187 1.00 85.81 305 THR A N 1
ATOM 2302 C CA . THR A 1 305 ? 9.171 -7.542 -7.508 1.00 85.81 305 THR A CA 1
ATOM 2303 C C . THR A 1 305 ? 8.176 -7.426 -6.360 1.00 85.81 305 THR A C 1
ATOM 2305 O O . THR A 1 305 ? 7.153 -8.103 -6.375 1.00 85.81 305 THR A O 1
ATOM 2308 N N . ASN A 1 306 ? 8.422 -6.549 -5.380 1.00 88.75 306 ASN A N 1
ATOM 2309 C CA . ASN A 1 306 ? 7.448 -6.243 -4.321 1.00 88.75 306 ASN A CA 1
ATOM 2310 C C . ASN A 1 306 ? 6.889 -7.498 -3.605 1.00 88.75 306 ASN A C 1
ATOM 2312 O O . ASN A 1 306 ? 5.691 -7.585 -3.321 1.00 88.75 306 ASN A O 1
ATOM 2316 N N . ASN A 1 307 ? 7.740 -8.491 -3.319 1.00 90.06 307 ASN A N 1
ATOM 2317 C CA . ASN A 1 307 ? 7.328 -9.765 -2.720 1.00 90.06 307 ASN A CA 1
ATOM 2318 C C . ASN A 1 307 ? 6.621 -9.572 -1.373 1.00 90.06 307 ASN A C 1
ATOM 2320 O O . ASN A 1 307 ? 5.592 -10.198 -1.150 1.00 90.06 307 ASN A O 1
ATOM 2324 N N . GLY A 1 308 ? 7.075 -8.628 -0.544 1.00 90.88 308 GLY A N 1
ATOM 2325 C CA . GLY A 1 308 ? 6.393 -8.281 0.709 1.00 90.88 308 GLY A CA 1
ATOM 2326 C C . GLY A 1 308 ? 4.960 -7.754 0.518 1.00 90.88 308 GLY A C 1
ATOM 2327 O O . GLY A 1 308 ? 4.091 -8.016 1.346 1.00 90.88 308 GLY A O 1
ATOM 2328 N N . ILE A 1 309 ? 4.668 -7.057 -0.591 1.00 92.38 309 ILE A N 1
ATOM 2329 C CA . ILE A 1 309 ? 3.295 -6.640 -0.947 1.00 92.38 309 ILE A CA 1
ATOM 2330 C C . ILE A 1 309 ? 2.494 -7.833 -1.475 1.00 92.38 309 ILE A C 1
ATOM 2332 O O . ILE A 1 309 ? 1.325 -8.003 -1.135 1.00 92.38 309 ILE A O 1
ATOM 2336 N N . ARG A 1 310 ? 3.115 -8.689 -2.290 1.00 91.44 310 ARG A N 1
ATOM 2337 C CA . ARG A 1 310 ? 2.474 -9.894 -2.839 1.00 91.44 310 ARG A CA 1
ATOM 2338 C C . ARG A 1 310 ? 2.113 -10.906 -1.751 1.00 91.44 310 ARG A C 1
ATOM 2340 O O . ARG A 1 310 ? 1.069 -11.543 -1.869 1.00 91.44 310 ARG A O 1
ATOM 2347 N N . ASP A 1 311 ? 2.905 -10.996 -0.687 1.00 94.12 311 ASP A N 1
ATOM 2348 C CA . ASP A 1 311 ? 2.588 -11.780 0.511 1.00 94.12 311 ASP A CA 1
ATOM 2349 C C . ASP A 1 311 ? 1.316 -11.255 1.193 1.00 94.12 311 ASP A C 1
ATOM 2351 O O . ASP A 1 311 ? 0.415 -12.027 1.515 1.00 94.12 311 ASP A O 1
ATOM 2355 N N . GLN A 1 312 ? 1.173 -9.931 1.318 1.00 94.50 312 GLN A N 1
ATOM 2356 C CA . GLN A 1 312 ? -0.040 -9.308 1.866 1.00 94.50 312 GLN A CA 1
ATOM 2357 C C . GLN A 1 312 ? -1.266 -9.533 0.974 1.00 94.50 312 GLN A C 1
ATOM 2359 O O . GLN A 1 312 ? -2.356 -9.807 1.476 1.00 94.50 312 GLN A O 1
ATOM 2364 N N . VAL A 1 313 ? -1.101 -9.468 -0.351 1.00 92.81 313 VAL A N 1
ATOM 2365 C CA . VAL A 1 313 ? -2.164 -9.824 -1.304 1.00 92.81 313 VAL A CA 1
ATOM 2366 C C . VAL A 1 313 ? -2.611 -11.272 -1.092 1.00 92.81 313 VAL A C 1
ATOM 2368 O O . VAL A 1 313 ? -3.813 -11.526 -1.022 1.00 92.81 313 VAL A O 1
ATOM 2371 N N . LYS A 1 314 ? -1.664 -12.200 -0.921 1.00 91.88 314 LYS A N 1
ATOM 2372 C CA . LYS A 1 314 ? -1.956 -13.615 -0.671 1.00 91.88 314 LYS A CA 1
ATOM 2373 C C . LYS A 1 314 ? -2.682 -13.833 0.655 1.00 91.88 314 LYS A C 1
ATOM 2375 O O . LYS A 1 314 ? -3.660 -14.574 0.693 1.00 91.88 314 LYS A O 1
ATOM 2380 N N . ALA A 1 315 ? -2.258 -13.156 1.721 1.00 95.00 315 ALA A N 1
ATOM 2381 C CA . ALA A 1 315 ? -2.935 -13.209 3.013 1.00 95.00 315 ALA A CA 1
ATOM 2382 C C . ALA A 1 315 ? -4.383 -12.700 2.916 1.00 95.00 315 ALA A C 1
ATOM 2384 O O . ALA A 1 315 ? -5.295 -13.307 3.475 1.00 95.00 315 ALA A O 1
ATOM 2385 N N . LEU A 1 316 ? -4.631 -11.630 2.153 1.00 95.19 316 LEU A N 1
ATOM 2386 C CA . LEU A 1 316 ? -5.991 -11.149 1.898 1.00 95.19 316 LEU A CA 1
ATOM 2387 C C . LEU A 1 316 ? -6.817 -12.135 1.068 1.00 95.19 316 LEU A C 1
ATOM 2389 O O . LEU A 1 316 ? -7.998 -12.320 1.365 1.00 95.19 316 LEU A O 1
ATOM 2393 N N . ASP A 1 317 ? -6.228 -12.775 0.057 1.00 92.88 317 ASP A N 1
ATOM 2394 C CA . ASP A 1 317 ? -6.899 -13.829 -0.713 1.00 92.88 317 ASP A CA 1
ATOM 2395 C C . ASP A 1 317 ? -7.271 -15.012 0.198 1.00 92.88 317 ASP A C 1
ATOM 2397 O O . ASP A 1 317 ? -8.409 -15.485 0.160 1.00 92.88 317 ASP A O 1
ATOM 2401 N N . TRP A 1 318 ? -6.374 -15.413 1.105 1.00 95.56 318 TRP A N 1
ATOM 2402 C CA . TRP A 1 318 ? -6.659 -16.420 2.129 1.00 95.56 318 TRP A CA 1
ATOM 2403 C C . TRP A 1 318 ? -7.826 -16.001 3.030 1.00 95.56 318 TRP A C 1
ATOM 2405 O O . TRP A 1 318 ? -8.766 -16.771 3.223 1.00 95.56 318 TRP A O 1
ATOM 2415 N N . VAL A 1 319 ? -7.831 -14.760 3.532 1.00 97.44 319 VAL A N 1
ATOM 2416 C CA . VAL A 1 319 ? -8.934 -14.243 4.361 1.00 97.44 319 VAL A CA 1
ATOM 2417 C C . VAL A 1 319 ? -10.255 -14.322 3.600 1.00 97.44 319 VAL A C 1
ATOM 2419 O O . VAL A 1 319 ? -11.230 -14.857 4.121 1.00 97.44 319 VAL A O 1
ATOM 2422 N N . ASN A 1 320 ? -10.296 -13.851 2.355 1.00 94.75 320 ASN A N 1
ATOM 2423 C CA . ASN A 1 320 ? -11.522 -13.856 1.555 1.00 94.75 320 ASN A CA 1
ATOM 2424 C C . ASN A 1 320 ? -12.041 -15.275 1.276 1.00 94.75 320 ASN A C 1
ATOM 2426 O O . ASN A 1 320 ? -13.255 -15.483 1.233 1.00 94.75 320 ASN A O 1
ATOM 2430 N N . ASN A 1 321 ? -11.142 -16.250 1.144 1.00 94.44 321 ASN A N 1
ATOM 2431 C CA . ASN A 1 321 ? -11.506 -17.634 0.873 1.00 94.44 321 ASN A CA 1
ATOM 2432 C C . ASN A 1 321 ? -11.907 -18.407 2.137 1.00 94.44 321 ASN A C 1
ATOM 2434 O O . ASN A 1 321 ? -12.847 -19.194 2.080 1.00 94.44 321 ASN A O 1
ATOM 2438 N N . PHE A 1 322 ? -11.258 -18.175 3.284 1.00 96.69 322 PHE A N 1
ATOM 2439 C CA . PHE A 1 322 ? -11.340 -19.089 4.433 1.00 96.69 322 PHE A CA 1
ATOM 2440 C C . PHE A 1 322 ? -11.898 -18.480 5.721 1.00 96.69 322 PHE A C 1
ATOM 2442 O O . PHE A 1 322 ? -12.294 -19.227 6.618 1.00 96.69 322 PHE A O 1
ATOM 2449 N N . ILE A 1 323 ? -12.003 -17.149 5.843 1.00 98.06 323 ILE A N 1
ATOM 2450 C CA . ILE A 1 323 ? -12.378 -16.524 7.125 1.00 98.06 323 ILE A CA 1
ATOM 2451 C C . ILE A 1 323 ? -13.783 -16.897 7.608 1.00 98.06 323 ILE A C 1
ATOM 2453 O O . ILE A 1 323 ? -14.062 -16.882 8.811 1.00 98.06 323 ILE A O 1
ATOM 2457 N N . HIS A 1 324 ? -14.655 -17.291 6.679 1.00 97.50 324 HIS A N 1
ATOM 2458 C CA . HIS A 1 324 ? -15.995 -17.767 6.987 1.00 97.50 324 HIS A CA 1
ATOM 2459 C C . HIS A 1 324 ? -15.982 -19.008 7.883 1.00 97.50 324 HIS A C 1
ATOM 2461 O O . HIS A 1 324 ? -16.818 -19.090 8.773 1.00 97.50 324 HIS A O 1
ATOM 2467 N N . HIS A 1 325 ? -14.991 -19.902 7.784 1.00 97.31 325 HIS A N 1
ATOM 2468 C CA . HIS A 1 325 ? -14.863 -21.046 8.699 1.00 97.31 325 HIS A CA 1
ATOM 2469 C C . HIS A 1 325 ? -14.644 -20.632 10.163 1.00 97.31 325 HIS A C 1
ATOM 2471 O O . HIS A 1 325 ? -15.065 -21.339 11.078 1.00 97.31 325 HIS A O 1
ATOM 2477 N N . PHE A 1 326 ? -14.066 -19.451 10.392 1.00 97.56 326 PHE A N 1
ATOM 2478 C CA . PHE A 1 326 ? -13.859 -18.857 11.717 1.00 97.56 326 PHE A CA 1
ATOM 2479 C C . PHE A 1 326 ? -15.002 -17.907 12.124 1.00 97.56 326 PHE A C 1
ATOM 2481 O O . PHE A 1 326 ? -14.933 -17.227 13.148 1.00 97.56 326 PHE A O 1
ATOM 2488 N N . GLY A 1 327 ? -16.072 -17.861 11.324 1.00 98.12 327 GLY A N 1
ATOM 2489 C CA . GLY A 1 327 ? -17.268 -17.052 11.538 1.00 98.12 327 GLY A CA 1
ATOM 2490 C C . GLY A 1 327 ? -17.170 -15.598 11.087 1.00 98.12 327 GLY A C 1
ATOM 2491 O O . GLY A 1 327 ? -18.101 -14.835 11.357 1.00 98.12 327 GLY A O 1
ATOM 2492 N N . GLY A 1 328 ? -16.089 -15.211 10.406 1.00 98.44 328 GLY A N 1
ATOM 2493 C CA . GLY A 1 328 ? -15.961 -13.894 9.787 1.00 98.44 328 GLY A CA 1
ATOM 2494 C C . GLY A 1 328 ? -16.731 -13.779 8.468 1.00 98.44 328 GLY A C 1
ATOM 2495 O O . GLY A 1 328 ? -16.971 -14.767 7.785 1.00 98.44 328 GLY A O 1
ATOM 2496 N N . ASP A 1 329 ? -17.123 -12.567 8.097 1.00 98.06 329 ASP A N 1
ATOM 2497 C CA . ASP A 1 329 ? -17.752 -12.264 6.816 1.00 98.06 329 ASP A CA 1
ATOM 2498 C C . ASP A 1 329 ? -16.686 -11.814 5.800 1.00 98.06 329 ASP A C 1
ATOM 2500 O O . ASP A 1 329 ? -16.163 -10.701 5.931 1.00 98.06 329 ASP A O 1
ATOM 2504 N N . PRO A 1 330 ? -16.374 -12.612 4.759 1.00 96.06 330 PRO A N 1
ATOM 2505 C CA . PRO A 1 330 ? -15.433 -12.199 3.717 1.00 96.06 330 PRO A CA 1
ATOM 2506 C C . PRO A 1 330 ? -15.927 -10.976 2.926 1.00 96.06 330 PRO A C 1
ATOM 2508 O O . PRO A 1 330 ? -15.139 -10.312 2.264 1.00 96.06 330 PRO A O 1
ATOM 2511 N N . LYS A 1 331 ? -17.218 -10.622 3.012 1.00 95.50 331 LYS A N 1
ATOM 2512 C CA . LYS A 1 331 ? -17.782 -9.414 2.390 1.00 95.50 331 LYS A CA 1
ATOM 2513 C C . LYS A 1 331 ? -17.698 -8.177 3.280 1.00 95.50 331 LYS A C 1
ATOM 2515 O O . LYS A 1 331 ? -18.130 -7.113 2.846 1.00 95.50 331 LYS A O 1
ATOM 2520 N N . HIS A 1 332 ? -17.178 -8.295 4.501 1.00 97.56 332 HIS A N 1
ATOM 2521 C CA . HIS A 1 332 ? -16.997 -7.179 5.425 1.00 97.56 332 HIS A CA 1
ATOM 2522 C C . HIS A 1 332 ? -15.601 -7.221 6.061 1.00 97.56 332 HIS A C 1
ATOM 2524 O O . HIS A 1 332 ? -15.439 -7.358 7.277 1.00 97.56 332 HIS A O 1
ATOM 2530 N N . VAL A 1 333 ? -14.582 -7.061 5.220 1.00 98.06 333 VAL A N 1
ATOM 2531 C CA . VAL A 1 333 ? -13.175 -7.024 5.631 1.00 98.06 333 VAL A CA 1
ATOM 2532 C C . VAL A 1 333 ? -12.693 -5.576 5.694 1.00 98.06 333 VAL A C 1
ATOM 2534 O O . VAL A 1 333 ? -12.713 -4.868 4.693 1.00 98.06 333 VAL A O 1
ATOM 2537 N N . VAL A 1 334 ? -12.236 -5.120 6.856 1.00 98.31 334 VAL A N 1
ATOM 2538 C CA . VAL A 1 334 ? -11.530 -3.843 7.019 1.00 98.31 334 VAL A CA 1
ATOM 2539 C C . VAL A 1 334 ? -10.054 -4.137 7.211 1.00 98.31 334 VAL A C 1
ATOM 2541 O O . VAL A 1 334 ? -9.692 -4.863 8.135 1.00 98.31 334 VAL A O 1
ATOM 2544 N N . ILE A 1 335 ? -9.206 -3.567 6.359 1.00 98.00 335 ILE A N 1
ATOM 2545 C CA . ILE A 1 335 ? -7.754 -3.684 6.493 1.00 98.00 335 ILE A CA 1
ATOM 2546 C C . ILE A 1 335 ? -7.196 -2.452 7.207 1.00 98.00 335 ILE A C 1
ATOM 2548 O O . ILE A 1 335 ? -7.529 -1.321 6.863 1.00 98.00 335 ILE A O 1
ATOM 2552 N N . GLY A 1 336 ? -6.361 -2.641 8.218 1.00 96.81 336 GLY A N 1
ATOM 2553 C CA . GLY A 1 336 ? -5.676 -1.552 8.899 1.00 96.81 336 GLY A CA 1
ATOM 2554 C C . GLY A 1 336 ? -4.193 -1.816 9.056 1.00 96.81 336 GLY A C 1
ATOM 2555 O O . GLY A 1 336 ? -3.761 -2.957 8.989 1.00 96.81 336 GLY A O 1
ATOM 2556 N N . GLY A 1 337 ? -3.410 -0.772 9.283 1.00 93.75 337 GLY A N 1
ATOM 2557 C CA . GLY A 1 337 ? -1.986 -0.915 9.559 1.00 93.75 337 GLY A CA 1
ATOM 2558 C C . GLY A 1 337 ? -1.404 0.327 10.210 1.00 93.75 337 GLY A C 1
ATOM 2559 O O . GLY A 1 337 ? -2.060 1.370 10.262 1.00 93.75 337 GLY A O 1
ATOM 2560 N N . SER A 1 338 ? -0.168 0.207 10.688 1.00 89.25 338 SER A N 1
ATOM 2561 C CA . SER A 1 338 ? 0.608 1.299 11.288 1.00 89.25 338 SER A CA 1
ATOM 2562 C C . SER A 1 338 ? 1.939 1.502 10.574 1.00 89.25 338 SER A C 1
ATOM 2564 O O . SER A 1 338 ? 2.583 0.540 10.167 1.00 89.25 338 SER A O 1
ATOM 2566 N N . GLY A 1 339 ? 2.357 2.754 10.391 1.00 86.94 339 GLY A N 1
ATOM 2567 C CA . GLY A 1 339 ? 3.649 3.090 9.783 1.00 86.94 339 GLY A CA 1
ATOM 2568 C C . GLY A 1 339 ? 3.844 2.505 8.402 1.00 86.94 339 GLY A C 1
ATOM 2569 O O . GLY A 1 339 ? 3.106 2.862 7.486 1.00 86.94 339 GLY A O 1
ATOM 2570 N N . ILE A 1 340 ? 4.834 1.632 8.237 1.00 82.56 340 ILE A N 1
ATOM 2571 C CA . ILE A 1 340 ? 5.085 0.989 6.942 1.00 82.56 340 ILE A CA 1
ATOM 2572 C C . ILE A 1 340 ? 3.967 -0.008 6.602 1.00 82.56 340 ILE A C 1
ATOM 2574 O O . ILE A 1 340 ? 3.561 -0.102 5.448 1.00 82.56 340 ILE A O 1
ATOM 2578 N N . GLY A 1 341 ? 3.338 -0.629 7.603 1.00 89.88 341 GLY A N 1
ATOM 2579 C CA . GLY A 1 341 ? 2.095 -1.380 7.420 1.00 89.88 341 GLY A CA 1
ATOM 2580 C C . GLY A 1 341 ? 0.959 -0.482 6.917 1.00 89.88 341 GLY A C 1
ATOM 2581 O O . GLY A 1 341 ? 0.247 -0.846 5.987 1.00 89.88 341 GLY A O 1
ATOM 2582 N N . ALA A 1 342 ? 0.835 0.743 7.442 1.00 92.69 342 ALA A N 1
ATOM 2583 C CA . ALA A 1 342 ? -0.142 1.724 6.952 1.00 92.69 342 ALA A CA 1
ATOM 2584 C C . ALA A 1 342 ? 0.181 2.226 5.531 1.00 92.69 342 ALA A C 1
ATOM 2586 O O . ALA A 1 342 ? -0.733 2.424 4.732 1.00 92.69 342 ALA A O 1
ATOM 2587 N N . GLN A 1 343 ? 1.463 2.403 5.193 1.00 91.81 343 GLN A N 1
ATOM 2588 C CA . GLN A 1 343 ? 1.907 2.674 3.822 1.00 91.81 343 GLN A CA 1
ATOM 2589 C C . GLN A 1 343 ? 1.500 1.527 2.890 1.00 91.81 343 GLN A C 1
ATOM 2591 O O . GLN A 1 343 ? 0.948 1.778 1.821 1.00 91.81 343 GLN A O 1
ATOM 2596 N N . ASN A 1 344 ? 1.703 0.276 3.306 1.00 92.62 344 ASN A N 1
ATOM 2597 C CA . ASN A 1 344 ? 1.310 -0.887 2.519 1.00 92.62 344 ASN A CA 1
ATOM 2598 C C . ASN A 1 344 ? -0.212 -0.979 2.350 1.00 92.62 344 ASN A C 1
ATOM 2600 O O . ASN A 1 344 ? -0.676 -1.312 1.266 1.00 92.62 344 ASN A O 1
ATOM 2604 N N . VAL A 1 345 ? -1.003 -0.599 3.361 1.00 94.94 345 VAL A N 1
ATOM 2605 C CA . VAL A 1 345 ? -2.463 -0.456 3.218 1.00 94.94 345 VAL A CA 1
ATOM 2606 C C . VAL A 1 345 ? -2.823 0.561 2.131 1.00 94.94 345 VAL A C 1
ATOM 2608 O O . VAL A 1 345 ? -3.716 0.294 1.326 1.00 94.94 345 VAL A O 1
ATOM 2611 N N . LEU A 1 346 ? -2.129 1.704 2.063 1.00 94.19 346 LEU A N 1
ATOM 2612 C CA . LEU A 1 346 ? -2.336 2.674 0.982 1.00 94.19 346 LEU A CA 1
ATOM 2613 C C . LEU A 1 346 ? -1.905 2.122 -0.380 1.00 94.19 346 LEU A C 1
ATOM 2615 O O . LEU A 1 346 ? -2.618 2.336 -1.353 1.00 94.19 346 LEU A O 1
ATOM 2619 N N . ILE A 1 347 ? -0.807 1.368 -0.450 1.00 93.50 347 ILE A N 1
ATOM 2620 C CA . ILE A 1 347 ? -0.396 0.678 -1.679 1.00 93.50 347 ILE A CA 1
ATOM 2621 C C . ILE A 1 347 ? -1.490 -0.303 -2.117 1.00 93.50 347 ILE A C 1
ATOM 2623 O O . ILE A 1 347 ? -1.982 -0.205 -3.233 1.00 93.50 347 ILE A O 1
ATOM 2627 N N . LEU A 1 348 ? -1.958 -1.188 -1.234 1.00 93.56 348 LEU A N 1
ATOM 2628 C CA . LEU A 1 348 ? -3.032 -2.149 -1.520 1.00 93.56 348 LEU A CA 1
ATOM 2629 C C . LEU A 1 348 ? -4.339 -1.467 -1.962 1.00 93.56 348 LEU A C 1
ATOM 2631 O O . LEU A 1 348 ? -5.107 -2.052 -2.733 1.00 93.56 348 LEU A O 1
ATOM 2635 N N . LEU A 1 349 ? -4.588 -0.239 -1.494 1.00 92.31 349 LEU A N 1
ATOM 2636 C CA . LEU A 1 349 ? -5.680 0.617 -1.950 1.00 92.31 349 LEU A CA 1
ATOM 2637 C C . LEU A 1 349 ? -5.446 1.128 -3.382 1.00 92.31 349 LEU A C 1
ATOM 2639 O O . LEU A 1 349 ? -6.366 1.057 -4.198 1.00 92.31 349 LEU A O 1
ATOM 2643 N N . THR A 1 350 ? -4.247 1.629 -3.693 1.00 90.00 350 THR A N 1
ATOM 2644 C CA . THR A 1 350 ? -3.891 2.234 -4.991 1.00 90.00 350 THR A CA 1
ATOM 2645 C C . THR A 1 350 ? -3.499 1.227 -6.074 1.00 90.00 350 THR A C 1
ATOM 2647 O O . THR A 1 350 ? -3.473 1.573 -7.248 1.00 90.00 350 THR A O 1
ATOM 2650 N N . MET A 1 351 ? -3.252 -0.037 -5.723 1.00 84.12 351 MET A N 1
ATOM 2651 C CA . MET A 1 351 ? -3.079 -1.142 -6.679 1.00 84.12 351 MET A CA 1
ATOM 2652 C C . MET A 1 351 ? -4.351 -1.411 -7.509 1.00 84.12 351 MET A C 1
ATOM 2654 O O . MET A 1 351 ? -4.316 -2.126 -8.509 1.00 84.12 351 MET A O 1
ATOM 2658 N N . GLN A 1 352 ? -5.512 -0.912 -7.075 1.00 68.94 352 GLN A N 1
ATOM 2659 C CA . GLN A 1 352 ? -6.810 -1.334 -7.597 1.00 68.94 352 GLN A CA 1
ATOM 2660 C C . GLN A 1 352 ? -7.424 -0.279 -8.529 1.00 68.94 352 GLN A C 1
ATOM 2662 O O . GLN A 1 352 ? -7.967 0.722 -8.067 1.00 68.94 352 GLN A O 1
ATOM 2667 N N . LYS A 1 353 ? -7.428 -0.547 -9.844 1.00 56.47 353 LYS A N 1
ATOM 2668 C CA . LYS A 1 353 ? -8.072 0.314 -10.860 1.00 56.47 353 LYS A CA 1
ATOM 2669 C C . LYS A 1 353 ? -9.601 0.335 -10.765 1.00 56.47 353 LYS A C 1
ATOM 2671 O O . LYS A 1 353 ? -10.232 1.343 -11.069 1.00 56.47 353 LYS A O 1
ATOM 2676 N N . SER A 1 354 ? -10.205 -0.782 -10.361 1.00 44.81 354 SER A N 1
ATOM 2677 C CA . SER A 1 354 ? -11.660 -0.945 -10.265 1.00 44.81 354 SER A CA 1
ATOM 2678 C C . SER A 1 354 ? -12.003 -2.351 -9.766 1.00 44.81 354 SER A C 1
ATOM 2680 O O . SER A 1 354 ? -11.588 -3.332 -10.378 1.00 44.81 354 SER A O 1
ATOM 2682 N N . SER A 1 355 ? -12.769 -2.427 -8.671 1.00 47.78 355 SER A N 1
ATOM 2683 C CA . SER A 1 355 ? -13.400 -3.634 -8.105 1.00 47.78 355 SER A CA 1
ATOM 2684 C C . SER A 1 355 ? -12.487 -4.858 -7.929 1.00 47.78 355 SER A C 1
ATOM 2686 O O . SER A 1 355 ? -12.615 -5.843 -8.655 1.00 47.78 355 SER A O 1
ATOM 2688 N N . ASN A 1 356 ? -11.634 -4.836 -6.902 1.00 53.84 356 ASN A N 1
ATOM 2689 C CA . ASN A 1 356 ? -11.161 -6.064 -6.267 1.00 53.84 356 ASN A CA 1
ATOM 2690 C C . ASN A 1 356 ? -11.687 -6.106 -4.821 1.00 53.84 356 ASN A C 1
ATOM 2692 O O . ASN A 1 356 ? -11.415 -5.220 -4.020 1.00 53.84 356 ASN A O 1
ATOM 2696 N N . HIS A 1 357 ? -12.512 -7.105 -4.510 1.00 64.69 357 HIS A N 1
ATOM 2697 C CA . HIS A 1 357 ? -13.391 -7.152 -3.333 1.00 64.69 357 HIS A CA 1
ATOM 2698 C C . HIS A 1 357 ? -12.686 -7.565 -2.029 1.00 64.69 357 HIS A C 1
ATOM 2700 O O . HIS A 1 357 ? -13.351 -8.030 -1.110 1.00 64.69 357 HIS A O 1
ATOM 2706 N N . ARG A 1 358 ? -11.357 -7.419 -1.930 1.00 87.81 358 ARG A N 1
ATOM 2707 C CA . ARG A 1 358 ? -10.586 -7.967 -0.798 1.00 87.81 358 ARG A CA 1
ATOM 2708 C C . ARG A 1 358 ? -10.890 -7.307 0.541 1.00 87.81 358 ARG A C 1
ATOM 2710 O O . ARG A 1 358 ? -10.696 -7.933 1.580 1.00 87.81 358 ARG A O 1
ATOM 2717 N N . PHE A 1 359 ? -11.304 -6.045 0.510 1.00 94.19 359 PHE A N 1
ATOM 2718 C CA . PHE A 1 359 ? -11.679 -5.265 1.680 1.00 94.19 359 PHE A CA 1
ATOM 2719 C C . PHE A 1 359 ? -12.718 -4.201 1.317 1.00 94.19 359 PHE A C 1
ATOM 2721 O O . PHE A 1 359 ? -12.844 -3.779 0.168 1.00 94.19 359 PHE A O 1
ATOM 2728 N N . THR A 1 360 ? -13.468 -3.758 2.319 1.00 94.38 360 THR A N 1
ATOM 2729 C CA . THR A 1 360 ? -14.575 -2.802 2.217 1.00 94.38 360 THR A CA 1
ATOM 2730 C C . THR A 1 360 ? -14.319 -1.510 2.983 1.00 94.38 360 THR A C 1
ATOM 2732 O O . THR A 1 360 ? -15.180 -0.636 2.998 1.00 94.38 360 THR A O 1
ATOM 2735 N N . GLY A 1 361 ? -13.163 -1.378 3.632 1.00 94.88 361 GLY A N 1
ATOM 2736 C CA . GLY A 1 361 ? -12.722 -0.163 4.306 1.00 94.88 361 GLY A CA 1
ATOM 2737 C C . GLY A 1 361 ? -11.263 -0.266 4.726 1.00 94.88 361 GLY A C 1
ATOM 2738 O O . GLY A 1 361 ? -10.748 -1.378 4.862 1.00 94.88 361 GLY A O 1
ATOM 2739 N N . ILE A 1 362 ? -10.608 0.879 4.931 1.00 96.31 362 ILE A N 1
ATOM 2740 C CA . ILE A 1 362 ? -9.213 0.908 5.388 1.00 96.31 362 ILE A CA 1
ATOM 2741 C C . ILE A 1 362 ? -8.990 1.778 6.633 1.00 96.31 362 ILE A C 1
ATOM 2743 O O . ILE A 1 362 ? -9.700 2.761 6.857 1.00 96.31 362 ILE A O 1
ATOM 2747 N N . ILE A 1 363 ? -7.965 1.448 7.419 1.00 97.69 363 ILE A N 1
ATOM 2748 C CA . ILE A 1 363 ? -7.448 2.276 8.515 1.00 97.69 363 ILE A CA 1
ATOM 2749 C C . ILE A 1 363 ? -5.932 2.448 8.343 1.00 97.69 363 ILE A C 1
ATOM 2751 O O . ILE A 1 363 ? -5.179 1.489 8.465 1.00 97.69 363 ILE A O 1
ATOM 2755 N N . ALA A 1 364 ? -5.465 3.665 8.089 1.00 95.75 364 ALA A N 1
ATOM 2756 C CA . ALA A 1 364 ? -4.046 3.954 7.900 1.00 95.75 364 ALA A CA 1
ATOM 2757 C C . ALA A 1 364 ? -3.509 4.816 9.055 1.00 95.75 364 ALA A C 1
ATOM 2759 O O . ALA A 1 364 ? -3.752 6.025 9.099 1.00 95.75 364 ALA A O 1
ATOM 2760 N N . GLU A 1 365 ? -2.785 4.193 9.991 1.00 93.62 365 GLU A N 1
ATOM 2761 C CA . GLU A 1 365 ? -2.198 4.874 11.150 1.00 93.62 365 GLU A CA 1
ATOM 2762 C C . GLU A 1 365 ? -0.777 5.362 10.866 1.00 93.62 365 GLU A C 1
ATOM 2764 O O . GLU A 1 365 ? 0.163 4.578 10.720 1.00 93.62 365 GLU A O 1
ATOM 2769 N N . SER A 1 366 ? -0.606 6.679 10.808 1.00 90.88 366 SER A N 1
ATOM 2770 C CA . SER A 1 366 ? 0.665 7.339 10.506 1.00 90.88 366 SER A CA 1
ATOM 2771 C C . SER A 1 366 ? 1.341 6.803 9.214 1.00 90.88 366 SER A C 1
ATOM 2773 O O . SER A 1 366 ? 2.516 6.429 9.258 1.00 90.88 366 SER A O 1
ATOM 2775 N N . PRO A 1 367 ? 0.637 6.732 8.057 1.00 90.94 367 PRO A N 1
ATOM 2776 C CA . PRO A 1 367 ? 1.184 6.167 6.822 1.00 90.94 367 PRO A CA 1
ATOM 2777 C C . PRO A 1 367 ? 2.239 7.069 6.185 1.00 90.94 367 PRO A C 1
ATOM 2779 O O . PRO A 1 367 ? 2.013 8.260 5.975 1.00 90.94 367 PRO A O 1
ATOM 2782 N N . SER A 1 368 ? 3.379 6.481 5.831 1.00 86.12 368 SER A N 1
ATOM 2783 C CA . SER A 1 368 ? 4.482 7.183 5.176 1.00 86.12 368 SER A CA 1
ATOM 2784 C C . SER A 1 368 ? 4.234 7.314 3.670 1.00 86.12 368 SER A C 1
ATOM 2786 O O . SER A 1 368 ? 4.102 6.307 2.980 1.00 86.12 368 SER A O 1
ATOM 2788 N N . PHE A 1 369 ? 4.247 8.533 3.127 1.00 89.12 369 PHE A N 1
ATOM 2789 C CA . PHE A 1 369 ? 4.248 8.763 1.675 1.00 89.12 369 PHE A CA 1
ATOM 2790 C C . PHE A 1 369 ? 5.697 8.821 1.139 1.00 89.12 369 PHE A C 1
ATOM 2792 O O . PHE A 1 369 ? 6.241 9.878 0.825 1.00 89.12 369 PHE A O 1
ATOM 2799 N N . ALA A 1 370 ? 6.340 7.644 1.142 1.00 81.31 370 ALA A N 1
ATOM 2800 C CA . ALA A 1 370 ? 7.460 7.221 0.278 1.00 81.31 370 ALA A CA 1
ATOM 2801 C C . ALA A 1 370 ? 7.846 8.043 -0.964 1.00 81.31 370 ALA A C 1
ATOM 2803 O O . ALA A 1 370 ? 7.013 7.990 -1.861 1.00 81.31 370 ALA A O 1
ATOM 2804 N N . PRO A 1 371 ? 9.088 8.557 -1.196 1.00 81.88 371 PRO A N 1
ATOM 2805 C CA . PRO A 1 371 ? 9.653 8.416 -2.521 1.00 81.88 371 PRO A CA 1
A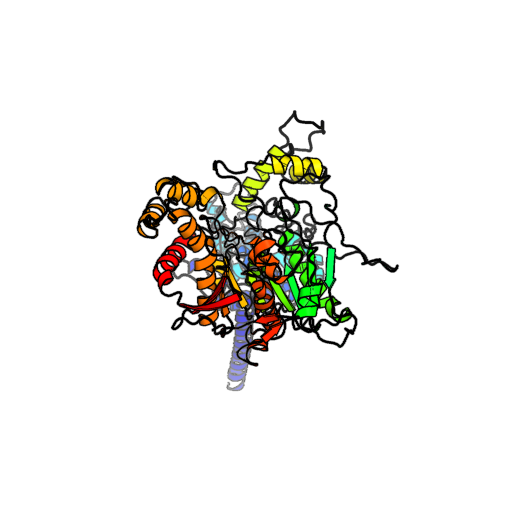TOM 2806 C C . PRO A 1 371 ? 9.676 6.938 -2.856 1.00 81.88 371 PRO A C 1
ATOM 2808 O O . PRO A 1 371 ? 10.229 6.137 -2.096 1.00 81.88 371 PRO A O 1
ATOM 2811 N N . MET A 1 372 ? 9.033 6.585 -3.957 1.00 84.69 372 MET A N 1
ATOM 2812 C CA . MET A 1 372 ? 9.057 5.223 -4.466 1.00 84.69 372 MET A CA 1
ATOM 2813 C C . MET A 1 372 ? 10.076 5.158 -5.588 1.00 84.69 372 MET A C 1
ATOM 2815 O O . MET A 1 372 ? 10.034 5.963 -6.519 1.00 84.69 372 MET A O 1
ATOM 2819 N N . LEU A 1 373 ? 11.008 4.214 -5.479 1.00 83.56 373 LEU A N 1
ATOM 2820 C CA . LEU A 1 373 ? 11.975 3.993 -6.542 1.00 83.56 373 LEU A CA 1
ATOM 2821 C C . LEU A 1 373 ? 11.285 3.428 -7.777 1.00 83.56 373 LEU A C 1
ATOM 2823 O O . LEU A 1 373 ? 10.334 2.660 -7.654 1.00 83.56 373 LEU A O 1
ATOM 2827 N N . ASN A 1 374 ? 11.807 3.747 -8.955 1.00 84.25 374 ASN A N 1
ATOM 2828 C CA . ASN A 1 374 ? 11.509 2.977 -10.161 1.00 84.25 374 ASN A CA 1
ATOM 2829 C C . ASN A 1 374 ? 12.472 1.783 -10.309 1.00 84.25 374 ASN A C 1
ATOM 2831 O O . ASN A 1 374 ? 13.496 1.686 -9.624 1.00 84.25 374 ASN A O 1
ATOM 2835 N N . MET A 1 375 ? 12.172 0.894 -11.257 1.00 82.81 375 MET A N 1
ATOM 2836 C CA . MET A 1 375 ? 12.991 -0.288 -11.556 1.00 82.81 375 MET A CA 1
ATOM 2837 C C . MET A 1 375 ? 14.471 0.026 -11.839 1.00 82.81 375 MET A C 1
ATOM 2839 O O . MET A 1 375 ? 15.342 -0.752 -11.456 1.00 82.81 375 MET A O 1
ATOM 2843 N N . THR A 1 376 ? 14.780 1.167 -12.466 1.00 81.50 376 THR A N 1
ATOM 2844 C CA . THR A 1 376 ? 16.168 1.556 -12.784 1.00 81.50 376 THR A CA 1
ATOM 2845 C C . THR A 1 376 ? 16.936 1.960 -11.527 1.00 81.50 376 THR A C 1
ATOM 2847 O O . THR A 1 376 ? 18.082 1.559 -11.338 1.00 81.50 376 THR A O 1
ATOM 2850 N N . GLU A 1 377 ? 16.316 2.739 -10.642 1.00 79.88 377 GLU A N 1
ATOM 2851 C CA . GLU A 1 377 ? 16.928 3.158 -9.376 1.00 79.88 377 GLU A CA 1
ATOM 2852 C C . GLU A 1 377 ? 17.119 1.971 -8.426 1.00 79.88 377 GLU A C 1
ATOM 2854 O O . GLU A 1 377 ? 18.140 1.863 -7.741 1.00 79.88 377 GLU A O 1
ATOM 2859 N N . ALA A 1 378 ? 16.156 1.052 -8.400 1.00 81.00 378 ALA A N 1
ATOM 2860 C CA . ALA A 1 378 ? 16.234 -0.139 -7.573 1.00 81.00 378 ALA A CA 1
ATOM 2861 C C . ALA A 1 378 ? 17.254 -1.170 -8.103 1.00 81.00 378 ALA A C 1
ATOM 2863 O O . ALA A 1 378 ? 17.925 -1.817 -7.298 1.00 81.00 378 ALA A O 1
ATOM 2864 N N . ASP A 1 379 ? 17.486 -1.245 -9.418 1.00 79.69 379 ASP A N 1
ATOM 2865 C CA . ASP A 1 379 ? 18.588 -2.029 -9.999 1.00 79.69 379 ASP A CA 1
ATOM 2866 C C . ASP A 1 379 ? 19.980 -1.530 -9.553 1.00 79.69 379 ASP A C 1
ATOM 2868 O O . ASP A 1 379 ? 20.892 -2.323 -9.302 1.00 79.69 379 ASP A O 1
ATOM 2872 N N . VAL A 1 380 ? 20.155 -0.216 -9.370 1.00 79.38 380 VAL A N 1
ATOM 2873 C CA . VAL A 1 380 ? 21.402 0.333 -8.805 1.00 79.38 380 VAL A CA 1
ATOM 2874 C C . VAL A 1 380 ? 21.619 -0.179 -7.378 1.00 79.38 380 VAL A C 1
ATOM 2876 O O . VAL A 1 380 ? 22.731 -0.589 -7.038 1.00 79.38 380 VAL A O 1
ATOM 2879 N N . ARG A 1 381 ? 20.561 -0.212 -6.553 1.00 78.56 381 ARG A N 1
ATOM 2880 C CA . ARG A 1 381 ? 20.632 -0.759 -5.184 1.00 78.56 381 ARG A CA 1
ATOM 2881 C C . ARG A 1 381 ? 20.932 -2.253 -5.182 1.00 78.56 381 ARG A C 1
ATOM 2883 O O . ARG A 1 381 ? 21.756 -2.702 -4.390 1.00 78.56 381 ARG A O 1
ATOM 2890 N N . TYR A 1 382 ? 20.316 -3.001 -6.093 1.00 81.75 382 TYR A N 1
ATOM 2891 C CA . TYR A 1 382 ? 20.588 -4.422 -6.281 1.00 81.75 382 TYR A CA 1
ATOM 2892 C C . TYR A 1 382 ? 22.063 -4.685 -6.571 1.00 81.75 382 TYR A C 1
ATOM 2894 O O . TYR A 1 382 ? 22.695 -5.472 -5.870 1.00 81.75 382 TYR A O 1
ATOM 2902 N N . ARG A 1 383 ? 22.641 -3.990 -7.558 1.00 80.06 383 ARG A N 1
ATOM 2903 C CA . ARG A 1 383 ? 24.051 -4.171 -7.932 1.00 80.06 383 ARG A CA 1
ATOM 2904 C C . ARG A 1 383 ? 25.009 -3.821 -6.801 1.00 80.06 383 ARG A C 1
ATOM 2906 O O . ARG A 1 383 ? 26.055 -4.452 -6.680 1.00 80.06 383 ARG A O 1
ATOM 2913 N N . GLU A 1 384 ? 24.669 -2.841 -5.972 1.00 79.94 384 GLU A N 1
ATOM 2914 C CA . GLU A 1 384 ? 25.482 -2.510 -4.805 1.00 79.94 384 GLU A CA 1
ATOM 2915 C C . GLU A 1 384 ? 25.399 -3.593 -3.724 1.00 79.94 384 GLU A C 1
ATOM 2917 O O . GLU A 1 384 ? 26.424 -4.008 -3.187 1.00 79.94 384 GLU A O 1
ATOM 2922 N N . PHE A 1 385 ? 24.207 -4.133 -3.473 1.00 81.69 385 PHE A N 1
ATOM 2923 C CA . PHE A 1 385 ? 24.042 -5.246 -2.544 1.00 81.69 385 PHE A CA 1
ATOM 2924 C C . PHE A 1 385 ? 24.731 -6.526 -3.031 1.00 81.69 385 PHE A C 1
ATOM 2926 O O . PHE A 1 385 ? 25.400 -7.187 -2.243 1.00 81.69 385 PHE A O 1
ATOM 2933 N N . VAL A 1 386 ? 24.673 -6.822 -4.336 1.00 82.00 386 VAL A N 1
ATOM 2934 C CA . VAL A 1 386 ? 25.391 -7.940 -4.974 1.00 82.00 386 VAL A CA 1
ATOM 2935 C C . VAL A 1 386 ? 26.895 -7.889 -4.690 1.00 82.00 386 VAL A C 1
ATOM 2937 O O . VAL A 1 386 ? 27.490 -8.925 -4.398 1.00 82.00 386 VAL A O 1
ATOM 2940 N N . LYS A 1 387 ? 27.516 -6.703 -4.722 1.00 80.44 387 LYS A N 1
ATOM 2941 C CA . LYS A 1 387 ? 28.931 -6.544 -4.343 1.00 80.44 387 LYS A CA 1
ATOM 2942 C C . LYS A 1 387 ? 29.153 -6.798 -2.857 1.00 80.44 387 LYS A C 1
ATOM 2944 O O . LYS A 1 387 ? 30.112 -7.469 -2.493 1.00 80.44 387 LYS A O 1
ATOM 2949 N N . GLN A 1 388 ? 28.271 -6.283 -2.001 1.00 78.81 388 GLN A N 1
ATOM 2950 C CA . GLN A 1 388 ? 28.392 -6.429 -0.546 1.00 78.81 388 GLN A CA 1
ATOM 2951 C C . GLN A 1 388 ? 28.308 -7.889 -0.092 1.00 78.81 388 GLN A C 1
ATOM 2953 O O . GLN A 1 388 ? 29.003 -8.272 0.845 1.00 78.81 388 GLN A O 1
ATOM 2958 N N . VAL A 1 389 ? 27.499 -8.704 -0.771 1.00 80.50 389 VAL A N 1
ATOM 2959 C CA . VAL A 1 389 ? 27.379 -10.146 -0.501 1.00 80.50 389 VAL A CA 1
ATOM 2960 C C . VAL A 1 389 ? 28.396 -11.002 -1.272 1.00 80.50 389 VAL A C 1
ATOM 2962 O O . VAL A 1 389 ? 28.360 -12.225 -1.170 1.00 80.50 389 VAL A O 1
ATOM 2965 N N . GLY A 1 390 ? 29.297 -10.392 -2.055 1.00 77.75 390 GLY A N 1
ATOM 2966 C CA . GLY A 1 390 ? 30.334 -11.108 -2.811 1.00 77.75 390 GLY A CA 1
ATOM 2967 C C . GLY A 1 390 ? 29.820 -11.900 -4.021 1.00 77.75 390 GLY A C 1
ATOM 2968 O O . GLY A 1 390 ? 30.447 -12.870 -4.438 1.00 77.75 390 GLY A O 1
ATOM 2969 N N . CYS A 1 391 ? 28.678 -11.509 -4.593 1.00 80.75 391 CYS A N 1
ATOM 2970 C CA . CYS A 1 391 ? 28.060 -12.162 -5.754 1.00 80.75 391 CYS A CA 1
ATOM 2971 C C . CYS A 1 391 ? 28.288 -11.410 -7.081 1.00 80.75 391 CYS A C 1
ATOM 2973 O O . CYS A 1 391 ? 27.582 -11.654 -8.060 1.00 80.75 391 CYS A O 1
ATOM 2975 N N . ASP A 1 392 ? 29.255 -10.488 -7.130 1.00 76.12 392 ASP A N 1
ATOM 2976 C CA . ASP A 1 392 ? 29.544 -9.630 -8.291 1.00 76.12 392 ASP A CA 1
ATOM 2977 C C . ASP A 1 392 ? 30.469 -10.267 -9.345 1.00 76.12 392 ASP A C 1
ATOM 2979 O O . ASP A 1 392 ? 30.752 -9.656 -10.374 1.00 76.12 392 ASP A O 1
ATOM 2983 N N . GLY A 1 393 ? 30.951 -11.485 -9.089 1.00 63.72 393 GLY A N 1
ATOM 2984 C CA . GLY A 1 393 ? 31.851 -12.218 -9.979 1.00 63.72 393 GLY A CA 1
ATOM 2985 C C . GLY A 1 393 ? 33.293 -11.694 -10.009 1.00 63.72 393 GLY A C 1
ATOM 2986 O O . GLY A 1 393 ? 34.101 -12.229 -10.766 1.00 63.72 393 GLY A O 1
ATOM 2987 N N . THR A 1 394 ? 33.643 -10.679 -9.204 1.00 54.75 394 THR A N 1
ATOM 2988 C CA . THR A 1 394 ? 34.979 -10.044 -9.224 1.00 54.75 394 THR A CA 1
ATOM 2989 C C . THR A 1 394 ? 35.753 -10.141 -7.910 1.00 54.75 394 THR A C 1
ATOM 2991 O O . THR A 1 394 ? 36.958 -9.883 -7.889 1.00 54.75 394 THR A O 1
ATOM 2994 N N . THR A 1 395 ? 35.101 -10.538 -6.818 1.00 47.53 395 THR A N 1
ATOM 2995 C CA . THR A 1 395 ? 35.689 -10.513 -5.475 1.00 47.53 395 THR A CA 1
ATOM 2996 C C . THR A 1 395 ? 36.271 -11.866 -5.042 1.00 47.53 395 THR A C 1
ATOM 2998 O O . THR A 1 395 ? 35.586 -12.756 -4.548 1.00 47.53 395 THR A O 1
ATOM 3001 N N . GLU A 1 396 ? 37.595 -12.002 -5.155 1.00 43.00 396 GLU A N 1
ATOM 3002 C CA . GLU A 1 396 ? 38.380 -12.875 -4.277 1.00 43.00 396 GLU A CA 1
ATOM 3003 C C . GLU A 1 396 ? 38.632 -12.082 -2.980 1.00 43.00 396 GLU A C 1
ATOM 3005 O O . GLU A 1 396 ? 39.430 -11.153 -3.008 1.00 43.00 396 GLU A O 1
ATOM 3010 N N . TYR A 1 397 ? 37.880 -12.367 -1.903 1.00 35.59 397 TYR A N 1
ATOM 3011 C CA . TYR A 1 397 ? 38.198 -12.226 -0.457 1.00 35.59 397 TYR A CA 1
ATOM 3012 C C . TYR A 1 397 ? 36.973 -11.853 0.408 1.00 35.59 397 TYR A C 1
ATOM 3014 O O . TYR A 1 397 ? 36.460 -10.741 0.326 1.00 35.59 397 TYR A O 1
ATOM 3022 N N . GLY A 1 398 ? 36.599 -12.756 1.332 1.00 34.69 398 GLY A N 1
ATOM 3023 C CA . GLY A 1 398 ? 35.685 -12.484 2.454 1.00 34.69 398 GLY A CA 1
ATOM 3024 C C . GLY A 1 398 ? 34.857 -13.689 2.935 1.00 34.69 398 GLY A C 1
ATOM 3025 O O . GLY A 1 398 ? 33.689 -13.796 2.607 1.00 34.69 398 GLY A O 1
ATOM 3026 N N . LEU A 1 399 ? 35.459 -14.569 3.747 1.00 35.81 399 LEU A N 1
ATOM 3027 C CA . LEU A 1 399 ? 34.882 -15.689 4.533 1.00 35.81 399 LEU A CA 1
ATOM 3028 C C . LEU A 1 399 ? 34.417 -16.997 3.861 1.00 35.81 399 LEU A C 1
ATOM 3030 O O . LEU A 1 399 ? 34.514 -18.019 4.539 1.00 35.81 399 LEU A O 1
ATOM 3034 N N . LEU A 1 400 ? 34.029 -17.065 2.584 1.00 40.41 400 LEU A N 1
ATOM 3035 C CA . LEU A 1 400 ? 33.725 -18.359 1.938 1.00 40.41 400 LEU A CA 1
ATOM 3036 C C . LEU A 1 400 ? 34.289 -18.441 0.517 1.00 40.41 400 LEU A C 1
ATOM 3038 O O . LEU A 1 400 ? 33.844 -17.757 -0.397 1.00 40.41 400 LEU A O 1
ATOM 3042 N N . SER A 1 401 ? 35.281 -19.314 0.326 1.00 38.06 401 SER A N 1
ATOM 3043 C CA . SER A 1 401 ? 35.796 -19.671 -0.998 1.00 38.06 401 SER A CA 1
ATOM 3044 C C . SER A 1 401 ? 34.698 -20.399 -1.782 1.00 38.06 401 SER A C 1
ATOM 3046 O O . SER A 1 401 ? 34.320 -21.516 -1.426 1.00 38.06 401 SER A O 1
ATOM 3048 N N . ARG A 1 402 ? 34.163 -19.774 -2.835 1.00 46.94 402 ARG A N 1
ATOM 3049 C CA . ARG A 1 402 ? 33.237 -20.407 -3.786 1.00 46.94 402 ARG A CA 1
ATOM 3050 C C . ARG A 1 402 ? 33.765 -20.222 -5.214 1.00 46.94 402 ARG A C 1
ATOM 3052 O O . ARG A 1 402 ? 34.406 -19.223 -5.524 1.00 46.94 402 ARG A O 1
ATOM 3059 N N . SER A 1 403 ? 33.554 -21.235 -6.058 1.00 42.47 403 SER A N 1
ATOM 3060 C CA . SER A 1 403 ? 33.980 -21.222 -7.466 1.00 42.47 403 SER A CA 1
ATOM 3061 C C . SER A 1 403 ? 33.290 -20.091 -8.242 1.00 42.47 403 SER A C 1
ATOM 3063 O O . SER A 1 403 ? 32.122 -19.818 -7.957 1.00 42.47 403 SER A O 1
ATOM 3065 N N . PRO A 1 404 ? 33.961 -19.474 -9.233 1.00 41.00 404 PRO A N 1
ATOM 3066 C CA . PRO A 1 404 ? 33.348 -18.455 -10.075 1.00 41.00 404 PRO A CA 1
ATOM 3067 C C . PRO A 1 404 ? 32.136 -19.043 -10.806 1.00 41.00 404 PRO A C 1
ATOM 3069 O O . PRO A 1 404 ? 32.256 -20.027 -11.536 1.00 41.00 404 PRO A O 1
ATOM 3072 N N . ILE A 1 405 ? 30.962 -18.453 -10.582 1.00 44.06 405 ILE A N 1
ATOM 3073 C CA . ILE A 1 405 ? 29.788 -18.696 -11.424 1.00 44.06 405 ILE A CA 1
ATOM 3074 C C . ILE A 1 405 ? 29.998 -17.867 -12.695 1.00 44.06 405 ILE A C 1
ATOM 3076 O O . ILE A 1 405 ? 30.471 -16.735 -12.612 1.00 44.06 405 ILE A O 1
ATOM 3080 N N . GLU A 1 406 ? 29.720 -18.450 -13.863 1.00 41.72 406 GLU A N 1
ATOM 3081 C CA . GLU A 1 406 ? 29.926 -17.824 -15.173 1.00 41.72 406 GLU A CA 1
ATOM 3082 C C . GLU A 1 406 ? 29.438 -16.362 -15.212 1.00 41.72 406 GLU A C 1
ATOM 3084 O O . GLU A 1 406 ? 28.402 -16.007 -14.645 1.00 41.72 406 GLU A O 1
ATOM 3089 N N . ASN A 1 407 ? 30.212 -15.498 -15.871 1.00 41.25 407 ASN A N 1
ATOM 3090 C CA . ASN A 1 407 ? 29.937 -14.066 -15.963 1.00 41.25 407 ASN A CA 1
ATOM 3091 C C . ASN A 1 407 ? 28.589 -13.811 -16.672 1.00 41.25 407 ASN A C 1
ATOM 3093 O O . ASN A 1 407 ? 28.486 -14.013 -17.881 1.00 41.25 407 ASN A O 1
ATOM 3097 N N . GLY A 1 408 ? 27.576 -13.336 -15.935 1.00 47.69 408 GLY A N 1
ATOM 3098 C CA . GLY A 1 408 ? 26.261 -12.936 -16.456 1.00 47.69 408 GLY A CA 1
ATOM 3099 C C . GLY A 1 408 ? 25.309 -12.466 -15.345 1.00 47.69 408 GLY A C 1
ATOM 3100 O O . GLY A 1 408 ? 25.419 -12.896 -14.208 1.00 47.69 408 GLY A O 1
ATOM 3101 N N . GLU A 1 409 ? 24.349 -11.581 -15.621 1.00 48.69 409 GLU A N 1
ATOM 3102 C CA . GLU A 1 409 ? 23.460 -11.036 -14.572 1.00 48.69 409 GLU A CA 1
ATOM 3103 C C . GLU A 1 409 ? 22.610 -12.121 -13.867 1.00 48.69 409 GLU A C 1
ATOM 3105 O O . GLU A 1 409 ? 22.267 -11.973 -12.691 1.00 48.69 409 GLU A O 1
ATOM 3110 N N . ASP A 1 410 ? 22.303 -13.246 -14.529 1.00 59.19 410 ASP A N 1
ATOM 3111 C CA . ASP A 1 410 ? 21.651 -14.445 -13.957 1.00 59.19 410 ASP A CA 1
ATOM 3112 C C . ASP A 1 410 ? 22.480 -15.162 -12.886 1.00 59.19 410 ASP A C 1
ATOM 3114 O O . ASP A 1 410 ? 21.903 -15.619 -11.896 1.00 59.19 410 ASP A O 1
ATOM 3118 N N . SER A 1 411 ? 23.812 -15.123 -12.963 1.00 67.00 411 SER A N 1
ATOM 3119 C CA . SER A 1 411 ? 24.665 -15.771 -11.964 1.00 67.00 411 SER A CA 1
ATOM 3120 C C . SER A 1 411 ? 24.676 -15.067 -10.605 1.00 67.00 411 SER A C 1
ATOM 3122 O O . SER A 1 411 ? 24.826 -15.730 -9.578 1.00 67.00 411 SER A O 1
ATOM 3124 N N . SER A 1 412 ? 24.437 -13.750 -10.562 1.00 76.56 412 SER A N 1
ATOM 3125 C CA . SER A 1 412 ? 24.412 -12.981 -9.304 1.00 76.56 412 SER A CA 1
ATOM 3126 C C . SER A 1 412 ? 23.242 -13.364 -8.385 1.00 76.56 412 SER A C 1
ATOM 3128 O O . SER A 1 412 ? 23.418 -13.532 -7.179 1.00 76.56 412 SER A O 1
ATOM 3130 N N . LEU A 1 413 ? 22.048 -13.578 -8.945 1.00 78.19 413 LEU A N 1
ATOM 3131 C CA . LEU A 1 413 ? 20.873 -13.990 -8.173 1.00 78.19 413 LEU A CA 1
ATOM 3132 C C . LEU A 1 413 ? 20.966 -15.458 -7.744 1.00 78.19 413 LEU A C 1
ATOM 3134 O O . LEU A 1 413 ? 20.576 -15.806 -6.630 1.00 78.19 413 LEU A O 1
ATOM 3138 N N . GLU A 1 414 ? 21.485 -16.324 -8.616 1.00 78.19 414 GLU A N 1
ATOM 3139 C CA . GLU A 1 414 ? 21.764 -17.717 -8.262 1.00 78.19 414 GLU A CA 1
ATOM 3140 C C . GLU A 1 414 ? 22.808 -17.836 -7.153 1.00 78.19 414 GLU A C 1
ATOM 3142 O O . GLU A 1 414 ? 22.673 -18.696 -6.284 1.00 78.19 414 GLU A O 1
ATOM 3147 N N . CYS A 1 415 ? 23.827 -16.972 -7.165 1.00 82.56 415 CYS A N 1
ATOM 3148 C CA . CYS A 1 415 ? 24.784 -16.843 -6.073 1.00 82.56 415 CYS A CA 1
ATOM 3149 C C . CYS A 1 415 ? 24.068 -16.492 -4.767 1.00 82.56 415 CYS A C 1
ATOM 3151 O O . CYS A 1 415 ? 24.194 -17.228 -3.791 1.00 82.56 415 CYS A O 1
ATOM 3153 N N . MET A 1 416 ? 23.246 -15.437 -4.769 1.00 83.75 416 MET A N 1
ATOM 3154 C CA . MET A 1 416 ? 22.557 -14.976 -3.562 1.00 83.75 416 MET A CA 1
ATOM 3155 C C . MET A 1 416 ? 21.592 -16.006 -2.978 1.00 83.75 416 MET A C 1
ATOM 3157 O O . MET A 1 416 ? 21.549 -16.174 -1.768 1.00 83.75 416 MET A O 1
ATOM 3161 N N . ARG A 1 417 ? 20.872 -16.762 -3.815 1.00 83.62 417 ARG A N 1
ATOM 3162 C CA . ARG A 1 417 ? 19.991 -17.853 -3.352 1.00 83.62 417 ARG A CA 1
ATOM 3163 C C . ARG A 1 417 ? 20.733 -19.026 -2.702 1.00 83.62 417 ARG A C 1
ATOM 3165 O O . ARG A 1 417 ? 20.095 -19.864 -2.077 1.00 83.62 417 ARG A O 1
ATOM 3172 N N . LYS A 1 418 ? 22.051 -19.133 -2.894 1.00 84.25 418 LYS A N 1
ATOM 3173 C CA . LYS A 1 418 ? 22.907 -20.146 -2.252 1.00 84.25 418 LYS A CA 1
ATOM 3174 C C . LYS A 1 418 ? 23.553 -19.638 -0.961 1.00 84.25 418 LYS A C 1
ATOM 3176 O O . LYS A 1 418 ? 24.228 -20.425 -0.293 1.00 84.25 418 LYS A O 1
ATOM 3181 N N . LEU A 1 419 ? 23.404 -18.351 -0.650 1.00 84.06 419 LEU A N 1
ATOM 3182 C CA . LEU A 1 419 ? 23.845 -17.784 0.617 1.00 84.06 419 LEU A CA 1
ATOM 3183 C C . LEU A 1 419 ? 22.908 -18.243 1.732 1.00 84.06 419 LEU A C 1
ATOM 3185 O O . LEU A 1 419 ? 21.715 -18.444 1.507 1.00 84.06 419 LEU A O 1
ATOM 3189 N N . SER A 1 420 ? 23.443 -18.404 2.936 1.00 84.69 420 SER A N 1
ATOM 3190 C CA . SER A 1 420 ? 22.611 -18.570 4.121 1.00 84.69 420 SER A CA 1
ATOM 3191 C C . SER A 1 420 ? 21.926 -17.250 4.490 1.00 84.69 420 SER A C 1
ATOM 3193 O O . SER A 1 420 ? 22.431 -16.162 4.194 1.00 84.69 420 SER A O 1
ATOM 3195 N N . ALA A 1 421 ? 20.817 -17.341 5.227 1.00 82.69 421 ALA A N 1
ATOM 3196 C CA . ALA A 1 421 ? 20.198 -16.190 5.879 1.00 82.69 421 ALA A CA 1
ATOM 3197 C C . ALA A 1 421 ? 21.217 -15.347 6.670 1.00 82.69 421 ALA A C 1
ATOM 3199 O O . ALA A 1 421 ? 21.139 -14.119 6.675 1.00 82.69 421 ALA A O 1
ATOM 3200 N N . GLU A 1 422 ? 22.199 -15.999 7.311 1.00 80.19 422 GLU A N 1
ATOM 3201 C CA . GLU A 1 422 ? 23.269 -15.349 8.081 1.00 80.19 422 GLU A CA 1
ATOM 3202 C C . GLU A 1 422 ? 24.156 -14.458 7.220 1.00 80.19 422 GLU A C 1
ATOM 3204 O O . GLU A 1 422 ? 24.396 -13.303 7.577 1.00 80.19 422 GLU A O 1
ATOM 3209 N N . GLU A 1 423 ? 24.578 -14.956 6.060 1.00 81.44 423 GLU A N 1
ATOM 3210 C CA . GLU A 1 423 ? 25.372 -14.193 5.099 1.00 81.44 423 GLU A CA 1
ATOM 3211 C C . GLU A 1 423 ? 24.596 -12.960 4.595 1.00 81.44 423 GLU A C 1
ATOM 3213 O O . GLU A 1 423 ? 25.131 -11.847 4.582 1.00 81.44 423 GLU A O 1
ATOM 3218 N N . ILE A 1 424 ? 23.313 -13.131 4.252 1.00 81.94 424 ILE A N 1
ATOM 3219 C CA . ILE A 1 424 ? 22.446 -12.049 3.755 1.00 81.94 424 ILE A CA 1
ATOM 3220 C C . ILE A 1 424 ? 22.200 -10.992 4.844 1.00 81.94 424 ILE A C 1
ATOM 3222 O O . ILE A 1 424 ? 22.321 -9.791 4.589 1.00 81.94 424 ILE A O 1
ATOM 3226 N N . GLN A 1 425 ? 21.895 -11.411 6.073 1.00 79.12 425 GLN A N 1
ATOM 3227 C CA . GLN A 1 425 ? 21.623 -10.5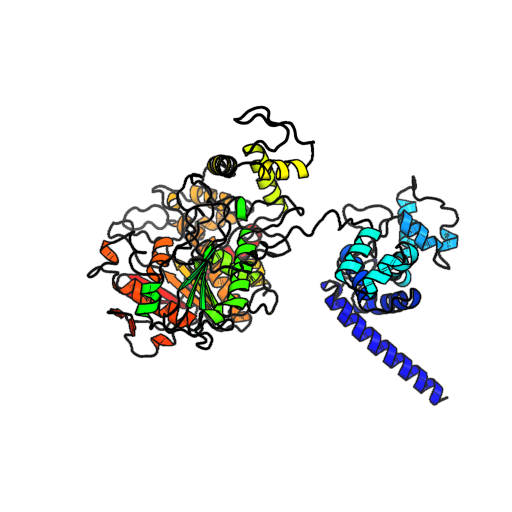04 7.193 1.00 79.12 425 GLN A CA 1
ATOM 3228 C C . GLN A 1 425 ? 22.880 -9.760 7.654 1.00 79.12 425 GLN A C 1
ATOM 3230 O O . GLN A 1 425 ? 22.810 -8.566 7.956 1.00 79.12 425 GLN A O 1
ATOM 3235 N N . ALA A 1 426 ? 24.046 -10.416 7.658 1.00 75.75 426 ALA A N 1
ATOM 3236 C CA . ALA A 1 426 ? 25.323 -9.774 7.962 1.00 75.75 426 ALA A CA 1
ATOM 3237 C C . ALA A 1 426 ? 25.670 -8.670 6.949 1.00 75.75 426 ALA A C 1
ATOM 3239 O O . ALA A 1 426 ? 26.075 -7.575 7.349 1.00 75.75 426 ALA A O 1
ATOM 3240 N N . ALA A 1 427 ? 25.457 -8.919 5.654 1.00 75.94 427 ALA A N 1
ATOM 3241 C CA . ALA A 1 427 ? 25.626 -7.901 4.620 1.00 75.94 427 ALA A CA 1
ATOM 3242 C C . ALA A 1 427 ? 24.608 -6.764 4.775 1.00 75.94 427 ALA A C 1
ATOM 3244 O O . ALA A 1 427 ? 24.983 -5.592 4.756 1.00 75.94 427 ALA A O 1
ATOM 3245 N N . SER A 1 428 ? 23.336 -7.094 5.024 1.00 70.06 428 SER A N 1
ATOM 3246 C CA . SER A 1 428 ? 22.277 -6.092 5.165 1.00 70.06 428 SER A CA 1
ATOM 3247 C C . SER A 1 428 ? 22.443 -5.193 6.399 1.00 70.06 428 SER A C 1
ATOM 3249 O O . SER A 1 428 ? 21.967 -4.062 6.383 1.00 70.06 428 SER A O 1
ATOM 3251 N N . ARG A 1 429 ? 23.136 -5.651 7.452 1.00 64.69 429 ARG A N 1
ATOM 3252 C CA . ARG A 1 429 ? 23.514 -4.835 8.625 1.00 64.69 429 ARG A CA 1
ATOM 3253 C C . ARG A 1 429 ? 24.555 -3.761 8.313 1.00 64.69 429 ARG A C 1
ATOM 3255 O O . ARG A 1 429 ? 24.506 -2.678 8.886 1.00 64.69 429 ARG A O 1
ATOM 3262 N N . ASN A 1 430 ? 25.507 -4.074 7.436 1.00 52.97 430 ASN A N 1
ATOM 3263 C CA . ASN A 1 430 ? 26.627 -3.193 7.087 1.00 52.97 430 ASN A CA 1
ATOM 3264 C C . ASN A 1 430 ? 26.329 -2.295 5.876 1.00 52.97 430 ASN A C 1
ATOM 3266 O O . ASN A 1 430 ? 27.158 -1.464 5.490 1.00 52.97 430 ASN A O 1
ATOM 3270 N N . ALA A 1 431 ? 25.154 -2.459 5.272 1.00 53.09 431 ALA A N 1
ATOM 3271 C CA . ALA A 1 431 ? 24.734 -1.772 4.069 1.00 53.09 431 ALA A CA 1
ATOM 3272 C C . ALA A 1 431 ? 24.420 -0.290 4.349 1.00 53.09 431 ALA A C 1
ATOM 3274 O O . ALA A 1 431 ? 23.269 0.119 4.487 1.00 53.09 431 ALA A O 1
ATOM 3275 N N . THR A 1 432 ? 25.450 0.558 4.381 1.00 50.69 432 THR A N 1
ATOM 3276 C CA . THR A 1 432 ? 25.283 2.014 4.215 1.00 50.69 432 THR A CA 1
ATOM 3277 C C . THR A 1 432 ? 24.957 2.291 2.746 1.00 50.69 432 THR A C 1
ATOM 3279 O O . THR A 1 432 ? 25.804 2.714 1.969 1.00 50.69 432 THR A O 1
ATOM 3282 N N . LEU A 1 433 ? 23.724 2.002 2.325 1.00 44.88 433 LEU A N 1
ATOM 3283 C CA . LEU A 1 433 ? 23.288 2.149 0.927 1.00 44.88 433 LEU A CA 1
ATOM 3284 C C . LEU A 1 433 ? 23.030 3.614 0.516 1.00 44.88 433 LEU A C 1
ATOM 3286 O O . LEU A 1 433 ? 22.401 3.875 -0.509 1.00 44.88 433 LEU A O 1
ATOM 3290 N N . SER A 1 434 ? 23.524 4.587 1.291 1.00 41.62 434 SER A N 1
ATOM 3291 C CA . SER A 1 434 ? 23.448 6.005 0.949 1.00 41.62 434 SER A CA 1
ATOM 3292 C C . SER A 1 434 ? 24.714 6.765 1.357 1.00 41.62 434 SER A C 1
ATOM 3294 O O . SER A 1 434 ? 25.283 6.538 2.422 1.00 41.62 434 SER A O 1
ATOM 3296 N N . ASN A 1 435 ? 25.110 7.728 0.521 1.00 36.59 435 ASN A N 1
ATOM 3297 C CA . ASN A 1 435 ? 26.197 8.680 0.794 1.00 36.59 435 ASN A CA 1
ATOM 3298 C C . ASN A 1 435 ? 25.795 9.742 1.835 1.00 36.59 435 ASN A C 1
ATOM 3300 O O . ASN A 1 435 ? 26.576 10.638 2.161 1.00 36.59 435 ASN A O 1
ATOM 3304 N N . LEU A 1 436 ? 24.550 9.686 2.306 1.00 38.75 436 LEU A N 1
ATOM 3305 C CA . LEU A 1 436 ? 23.997 10.595 3.286 1.00 38.75 436 LEU A CA 1
ATOM 3306 C C . LEU A 1 436 ? 24.451 10.088 4.651 1.00 38.75 436 LEU A C 1
ATOM 3308 O O . LEU A 1 436 ? 24.148 8.965 5.042 1.00 38.75 436 LEU A O 1
ATOM 3312 N N . LYS A 1 437 ? 25.161 10.925 5.411 1.00 37.34 437 LYS A N 1
ATOM 3313 C CA . LYS A 1 437 ? 25.546 10.655 6.811 1.00 37.34 437 LYS A CA 1
ATOM 3314 C C . LYS A 1 437 ? 24.340 10.584 7.770 1.00 37.34 437 LYS A C 1
ATOM 3316 O O . LYS A 1 437 ? 24.511 10.761 8.972 1.00 37.34 437 LYS A O 1
ATOM 3321 N N . VAL A 1 438 ? 23.133 10.364 7.251 1.00 43.78 438 VAL A N 1
ATOM 3322 C CA . VAL A 1 438 ? 21.887 10.270 8.004 1.00 43.78 438 VAL A CA 1
ATOM 3323 C C . VAL A 1 438 ? 21.499 8.785 8.082 1.00 43.78 438 VAL A C 1
ATOM 3325 O O . VAL A 1 438 ? 21.146 8.202 7.056 1.00 43.78 438 VAL A O 1
ATOM 3328 N N . PRO A 1 439 ? 21.611 8.146 9.264 1.00 46.94 439 PRO A N 1
ATOM 3329 C CA . PRO A 1 439 ? 21.154 6.774 9.494 1.00 46.94 439 PRO A CA 1
ATOM 3330 C C . PRO A 1 439 ? 19.626 6.645 9.347 1.00 46.94 439 PRO A C 1
ATOM 3332 O O . PRO A 1 439 ? 18.903 7.627 9.526 1.00 46.94 439 PRO A O 1
ATOM 3335 N N . PRO A 1 440 ? 19.109 5.428 9.134 1.00 48.47 440 PRO A N 1
ATOM 3336 C CA . PRO A 1 440 ? 19.030 4.781 7.833 1.00 48.47 440 PRO A CA 1
ATOM 3337 C C . PRO A 1 440 ? 17.561 4.674 7.404 1.00 48.47 440 PRO A C 1
ATOM 3339 O O . PRO A 1 440 ? 16.727 4.139 8.128 1.00 48.47 440 PRO A O 1
ATOM 3342 N N . TRP A 1 441 ? 17.225 5.143 6.206 1.00 57.06 441 TRP A N 1
ATOM 3343 C CA . TRP A 1 441 ? 16.007 4.648 5.566 1.00 57.06 441 TRP A CA 1
ATOM 3344 C C . TRP A 1 441 ? 16.281 3.214 5.141 1.00 57.06 441 TRP A C 1
ATOM 3346 O O . TRP A 1 441 ? 17.324 2.975 4.528 1.00 57.06 441 TRP A O 1
ATOM 3356 N N . ASP A 1 442 ? 15.388 2.277 5.470 1.00 60.34 442 ASP A N 1
ATOM 3357 C CA . ASP A 1 442 ? 15.512 0.916 4.956 1.00 60.34 442 ASP A CA 1
ATOM 3358 C C . ASP A 1 442 ? 15.607 1.002 3.419 1.00 60.34 442 ASP A C 1
ATOM 3360 O O . ASP A 1 442 ? 14.702 1.543 2.770 1.00 60.34 442 ASP A O 1
ATOM 3364 N N . PRO A 1 443 ? 16.721 0.565 2.808 1.00 65.38 443 PRO A N 1
ATOM 3365 C CA . PRO A 1 443 ? 16.874 0.573 1.358 1.00 65.38 443 PRO A CA 1
ATOM 3366 C C . PRO A 1 443 ? 15.860 -0.348 0.666 1.00 65.38 443 PRO A C 1
ATOM 3368 O O . PRO A 1 443 ? 15.668 -0.236 -0.549 1.00 65.38 443 PRO A O 1
ATOM 3371 N N . TRP A 1 444 ? 15.215 -1.224 1.431 1.00 78.62 444 TRP A N 1
ATOM 3372 C CA . TRP A 1 444 ? 14.273 -2.228 0.984 1.00 78.62 444 TRP A CA 1
ATOM 3373 C C . TRP A 1 444 ? 12.834 -1.763 1.238 1.00 78.62 444 TRP A C 1
ATOM 3375 O O . TRP A 1 444 ? 12.222 -2.051 2.265 1.00 78.62 444 TRP A O 1
ATOM 3385 N N . LEU A 1 445 ? 12.283 -1.018 0.281 1.00 78.44 445 LEU A N 1
ATOM 3386 C CA . LEU A 1 445 ? 10.908 -0.515 0.314 1.00 78.44 445 LEU A CA 1
ATOM 3387 C C . LEU A 1 445 ? 10.156 -0.906 -0.963 1.00 78.44 445 LEU A C 1
ATOM 3389 O O . LEU A 1 445 ? 10.797 -1.205 -1.975 1.00 78.44 445 LEU A O 1
ATOM 3393 N N . PRO A 1 446 ? 8.809 -0.866 -0.947 1.00 87.06 446 PRO A N 1
ATOM 3394 C CA . PRO A 1 446 ? 8.022 -1.024 -2.160 1.00 87.06 446 PRO A CA 1
ATOM 3395 C C . PRO A 1 446 ? 8.449 -0.034 -3.250 1.00 87.06 446 PRO A C 1
ATOM 3397 O O . PRO A 1 446 ? 8.740 1.132 -2.969 1.00 87.06 446 PRO A O 1
ATOM 3400 N N . LEU A 1 447 ? 8.444 -0.495 -4.496 1.00 87.44 447 LEU A N 1
ATOM 3401 C CA . LEU A 1 447 ? 8.899 0.256 -5.666 1.00 87.44 447 LEU A CA 1
ATOM 3402 C C . LEU A 1 447 ? 7.873 0.201 -6.797 1.00 87.44 447 LEU A C 1
ATOM 3404 O O . LEU A 1 447 ? 7.028 -0.692 -6.827 1.00 87.44 447 LEU A O 1
ATOM 3408 N N . ILE A 1 448 ? 7.960 1.150 -7.724 1.00 88.56 448 ILE A N 1
ATOM 3409 C CA . ILE A 1 448 ? 7.149 1.189 -8.942 1.00 88.56 448 ILE A CA 1
ATOM 3410 C C . ILE A 1 448 ? 7.710 0.140 -9.903 1.00 88.56 448 ILE A C 1
ATOM 3412 O O . ILE A 1 448 ? 8.833 0.280 -10.394 1.00 88.56 448 ILE A O 1
ATOM 3416 N N . ASP A 1 449 ? 6.941 -0.928 -10.110 1.00 83.44 449 ASP A N 1
ATOM 3417 C CA . ASP A 1 449 ? 7.300 -2.074 -10.951 1.00 83.44 449 ASP A CA 1
ATOM 3418 C C . ASP A 1 449 ? 6.444 -2.193 -12.214 1.00 83.44 449 ASP A C 1
ATOM 3420 O O . ASP A 1 449 ? 6.574 -3.172 -12.948 1.00 83.44 449 ASP A O 1
ATOM 3424 N N . ASP A 1 450 ? 5.558 -1.219 -12.443 1.00 82.69 450 ASP A N 1
ATOM 3425 C CA . ASP A 1 450 ? 4.619 -1.170 -13.566 1.00 82.69 450 ASP A CA 1
ATOM 3426 C C . ASP A 1 450 ? 3.714 -2.422 -13.673 1.00 82.69 450 ASP A C 1
ATOM 3428 O O . ASP A 1 450 ? 3.097 -2.669 -14.710 1.00 82.69 450 ASP A O 1
ATOM 3432 N N . ASP A 1 451 ? 3.603 -3.204 -12.587 1.00 79.75 451 ASP A N 1
ATOM 3433 C CA . ASP A 1 451 ? 2.798 -4.428 -12.483 1.00 79.75 451 ASP A CA 1
ATOM 3434 C C . ASP A 1 451 ? 1.810 -4.330 -11.316 1.00 79.75 451 ASP A C 1
ATOM 3436 O O . ASP A 1 451 ? 0.625 -4.060 -11.519 1.00 79.75 451 ASP A O 1
ATOM 3440 N N . VAL A 1 452 ? 2.288 -4.510 -10.077 1.00 80.62 452 VAL A N 1
ATOM 3441 C CA . VAL A 1 452 ? 1.438 -4.317 -8.894 1.00 80.62 452 VAL A CA 1
ATOM 3442 C C . VAL A 1 452 ? 1.375 -2.844 -8.520 1.00 80.62 452 VAL A C 1
ATOM 3444 O O . VAL A 1 452 ? 0.302 -2.347 -8.194 1.00 80.62 452 VAL A O 1
ATOM 3447 N N . ILE A 1 453 ? 2.493 -2.126 -8.603 1.00 87.69 453 ILE A N 1
ATOM 3448 C CA . ILE A 1 453 ? 2.589 -0.710 -8.262 1.00 87.69 453 ILE A CA 1
ATOM 3449 C C . ILE A 1 453 ? 2.960 0.054 -9.527 1.00 87.69 453 ILE A C 1
ATOM 3451 O O . ILE A 1 453 ? 4.098 0.006 -9.986 1.00 87.69 453 ILE A O 1
ATOM 3455 N N . VAL A 1 454 ? 1.984 0.777 -10.070 1.00 86.31 454 VAL A N 1
ATOM 3456 C CA . VAL A 1 454 ? 2.102 1.471 -11.363 1.00 86.31 454 VAL A CA 1
ATOM 3457 C C . VAL A 1 454 ? 2.533 2.935 -11.251 1.00 86.31 454 VAL A C 1
ATOM 3459 O O . VAL A 1 454 ? 2.887 3.546 -12.249 1.00 86.31 454 VAL A O 1
ATOM 3462 N N . ASP A 1 455 ? 2.464 3.524 -10.055 1.00 90.19 455 ASP A N 1
ATOM 3463 C CA . ASP A 1 455 ? 2.852 4.917 -9.799 1.00 90.19 455 ASP A CA 1
ATOM 3464 C C . ASP A 1 455 ? 3.006 5.150 -8.282 1.00 90.19 455 ASP A C 1
ATOM 3466 O O . ASP A 1 455 ? 2.707 4.263 -7.474 1.00 90.19 455 ASP A O 1
ATOM 3470 N N . THR A 1 456 ? 3.424 6.350 -7.878 1.00 90.62 456 THR A N 1
ATOM 3471 C CA . THR A 1 456 ? 3.485 6.767 -6.470 1.00 90.62 456 THR A CA 1
ATOM 3472 C C . THR A 1 456 ? 2.098 6.763 -5.825 1.00 90.62 456 THR A C 1
ATOM 3474 O O . THR A 1 456 ? 1.063 6.857 -6.496 1.00 90.62 456 THR A O 1
ATOM 3477 N N . ILE A 1 457 ? 2.044 6.685 -4.491 1.00 91.94 457 ILE A N 1
ATOM 3478 C CA . ILE A 1 457 ? 0.770 6.714 -3.758 1.00 91.94 457 ILE A CA 1
ATOM 3479 C C . ILE A 1 457 ? 0.006 8.007 -4.086 1.00 91.94 457 ILE A C 1
ATOM 3481 O O . ILE A 1 457 ? -1.183 7.949 -4.411 1.00 91.94 457 ILE A O 1
ATOM 3485 N N . SER A 1 458 ? 0.666 9.172 -4.063 1.00 91.12 458 SER A N 1
ATOM 3486 C CA . SER A 1 458 ? -0.018 10.445 -4.327 1.00 91.12 458 SER A CA 1
ATOM 3487 C C . SER A 1 458 ? -0.460 10.572 -5.784 1.00 91.12 458 SER A C 1
ATOM 3489 O O . SER A 1 458 ? -1.567 11.053 -6.030 1.00 91.12 458 SER A O 1
ATOM 3491 N N . ASN A 1 459 ? 0.334 10.116 -6.757 1.00 90.44 459 ASN A N 1
ATOM 3492 C CA . ASN A 1 459 ? -0.069 10.150 -8.164 1.00 90.44 459 ASN A CA 1
ATOM 3493 C C . ASN A 1 459 ? -1.275 9.249 -8.428 1.00 90.44 459 ASN A C 1
ATOM 3495 O O . ASN A 1 459 ? -2.221 9.687 -9.084 1.00 90.44 459 ASN A O 1
ATOM 3499 N N . ASN A 1 460 ? -1.299 8.045 -7.853 1.00 90.25 460 ASN A N 1
ATOM 3500 C CA . ASN A 1 460 ? -2.454 7.157 -7.944 1.00 90.25 460 ASN A CA 1
ATOM 3501 C C . ASN A 1 460 ? -3.725 7.813 -7.385 1.00 90.25 460 ASN A C 1
ATOM 3503 O O . ASN A 1 460 ? -4.770 7.784 -8.037 1.00 90.25 460 ASN A O 1
ATOM 3507 N N . PHE A 1 461 ? -3.644 8.493 -6.233 1.00 89.50 461 PHE A N 1
ATOM 3508 C CA . PHE A 1 461 ? -4.761 9.312 -5.751 1.00 89.50 461 PHE A CA 1
ATOM 3509 C C . PHE A 1 461 ? -5.134 10.411 -6.753 1.00 89.50 461 PHE A C 1
ATOM 3511 O O . PHE A 1 461 ? -6.298 10.519 -7.126 1.00 89.50 461 PHE A O 1
ATOM 3518 N N . GLY A 1 462 ? -4.169 11.192 -7.243 1.00 88.94 462 GLY A N 1
ATOM 3519 C CA . GLY A 1 462 ? -4.413 12.275 -8.202 1.00 88.94 462 GLY A CA 1
ATOM 3520 C C . GLY A 1 462 ? -5.049 11.826 -9.523 1.00 88.94 462 GLY A C 1
ATOM 3521 O O . GLY A 1 462 ? -5.800 12.591 -10.127 1.00 88.94 462 GLY A O 1
ATOM 3522 N N . GLN A 1 463 ? -4.797 10.587 -9.942 1.00 88.25 463 GLN A N 1
ATOM 3523 C CA . GLN A 1 463 ? -5.341 9.970 -11.154 1.00 88.25 463 GLN A CA 1
ATOM 3524 C C . GLN A 1 463 ? -6.629 9.167 -10.904 1.00 88.25 463 GLN A C 1
ATOM 3526 O O . GLN A 1 463 ? -7.154 8.540 -11.821 1.00 88.25 463 GLN A O 1
ATOM 3531 N N . SER A 1 464 ? -7.168 9.187 -9.680 1.00 87.31 464 SER A N 1
ATOM 3532 C CA . SER A 1 464 ? -8.328 8.374 -9.286 1.00 87.31 464 SER A CA 1
ATOM 3533 C C . SER A 1 464 ? -8.122 6.859 -9.443 1.00 87.31 464 SER A C 1
ATOM 3535 O O . SER A 1 464 ? -9.077 6.114 -9.670 1.00 87.31 464 SER A O 1
ATOM 3537 N N . HIS A 1 465 ? -6.876 6.405 -9.306 1.00 86.81 465 HIS A N 1
ATOM 3538 C CA . HIS A 1 465 ? -6.459 5.010 -9.394 1.00 86.81 465 HIS A CA 1
ATOM 3539 C C . HIS A 1 465 ? -6.372 4.379 -7.994 1.00 86.81 465 HIS A C 1
ATOM 3541 O O . HIS A 1 465 ? -5.299 4.258 -7.406 1.00 86.81 465 HIS A O 1
ATOM 3547 N N . TYR A 1 466 ? -7.528 4.055 -7.410 1.00 88.12 466 TYR A N 1
ATOM 3548 C CA . TYR A 1 466 ? -7.625 3.433 -6.087 1.00 88.12 466 TYR A CA 1
ATOM 3549 C C . TYR A 1 466 ? -9.003 2.805 -5.830 1.00 88.12 466 TYR A C 1
ATOM 3551 O O . TYR A 1 466 ? -10.014 3.179 -6.436 1.00 88.12 466 TYR A O 1
ATOM 3559 N N . ALA A 1 467 ? -9.074 1.892 -4.856 1.00 88.31 467 ALA A N 1
ATOM 3560 C CA . ALA A 1 467 ? -10.337 1.315 -4.407 1.00 88.31 467 ALA A CA 1
ATOM 3561 C C . ALA A 1 467 ? -11.217 2.355 -3.690 1.00 88.31 467 ALA A C 1
ATOM 3563 O O . ALA A 1 467 ? -10.794 3.046 -2.763 1.00 88.31 467 ALA A O 1
ATOM 3564 N N . ARG A 1 468 ? -12.489 2.450 -4.086 1.00 88.62 468 ARG A N 1
ATOM 3565 C CA . ARG A 1 468 ? -13.432 3.447 -3.558 1.00 88.62 468 ARG A CA 1
ATOM 3566 C C . ARG A 1 468 ? -14.133 2.952 -2.289 1.00 88.62 468 ARG A C 1
ATOM 3568 O O . ARG A 1 468 ? -15.314 2.612 -2.327 1.00 88.62 468 ARG A O 1
ATOM 3575 N N . VAL A 1 469 ? -13.409 2.904 -1.173 1.00 90.56 469 VAL A N 1
ATOM 3576 C CA . VAL A 1 469 ? -13.924 2.430 0.126 1.00 90.56 469 VAL A CA 1
ATOM 3577 C C . VAL A 1 469 ? -13.854 3.513 1.215 1.00 90.56 469 VAL A C 1
ATOM 3579 O O . VAL A 1 469 ? -13.041 4.432 1.113 1.00 90.56 469 VAL A O 1
ATOM 3582 N N . PRO A 1 470 ? -14.695 3.446 2.266 1.00 93.50 470 PRO A N 1
ATOM 3583 C CA . PRO A 1 470 ? -14.528 4.244 3.479 1.00 93.50 470 PRO A CA 1
ATOM 3584 C C . PRO A 1 470 ? -13.128 4.108 4.075 1.00 93.50 470 PRO A C 1
ATOM 3586 O O . PRO A 1 470 ? -12.559 3.015 4.072 1.00 93.50 470 PRO A O 1
ATOM 3589 N N . PHE A 1 471 ? -12.592 5.186 4.646 1.00 92.12 471 PHE A N 1
ATOM 3590 C CA . PHE A 1 471 ? -11.278 5.127 5.272 1.00 92.12 471 PHE A CA 1
ATOM 3591 C C . PHE A 1 471 ? -11.067 6.103 6.425 1.00 92.12 471 PHE A C 1
ATOM 3593 O O . PHE A 1 471 ? -11.564 7.234 6.437 1.00 92.12 471 PHE A O 1
ATOM 3600 N N . MET A 1 472 ? -10.276 5.642 7.387 1.00 96.25 472 MET A N 1
ATOM 3601 C CA . MET A 1 472 ? -9.687 6.438 8.457 1.00 96.25 472 MET A CA 1
ATOM 3602 C C . MET A 1 472 ? -8.195 6.600 8.182 1.00 96.25 472 MET A C 1
ATOM 3604 O O . MET A 1 472 ? -7.510 5.618 7.912 1.00 96.25 472 MET A O 1
ATOM 3608 N N . ILE A 1 473 ? -7.684 7.824 8.264 1.00 95.56 473 ILE A N 1
ATOM 3609 C CA . ILE A 1 473 ? -6.257 8.111 8.094 1.00 95.56 473 ILE A CA 1
ATOM 3610 C C . ILE A 1 473 ? -5.835 9.228 9.045 1.00 95.56 473 ILE A C 1
ATOM 3612 O O . ILE A 1 473 ? -6.583 10.172 9.297 1.00 95.56 473 ILE A O 1
ATOM 3616 N N . GLY A 1 474 ? -4.635 9.140 9.591 1.00 93.50 474 GLY A N 1
ATOM 3617 C CA . GLY A 1 474 ? -4.102 10.187 10.451 1.00 93.50 474 GLY A CA 1
ATOM 3618 C C . GLY A 1 474 ? -2.664 9.912 10.817 1.00 93.50 474 GLY A C 1
ATOM 3619 O O . GLY A 1 474 ? -2.074 8.951 10.336 1.00 93.50 474 GLY A O 1
ATOM 3620 N N . ASN A 1 475 ? -2.096 10.774 11.645 1.00 90.75 475 ASN A N 1
ATOM 3621 C CA . ASN A 1 475 ? -0.720 10.643 12.092 1.00 90.75 475 ASN A CA 1
ATOM 3622 C C . ASN A 1 475 ? -0.543 11.179 13.510 1.00 90.75 475 ASN A C 1
ATOM 3624 O O . ASN A 1 475 ? -1.388 11.926 14.009 1.00 90.75 475 ASN A O 1
ATOM 3628 N N . ILE A 1 476 ? 0.569 10.835 14.154 1.00 86.31 476 ILE A N 1
ATOM 3629 C CA . ILE A 1 476 ? 0.997 11.513 15.381 1.00 86.31 476 ILE A CA 1
ATOM 3630 C C . ILE A 1 476 ? 1.481 12.943 15.100 1.00 86.31 476 ILE A C 1
ATOM 3632 O O . ILE A 1 476 ? 1.863 13.278 13.974 1.00 86.31 476 ILE A O 1
ATOM 3636 N N . VAL A 1 477 ? 1.473 13.794 16.130 1.00 80.81 477 VAL A N 1
ATOM 3637 C CA . VAL A 1 477 ? 2.243 15.049 16.110 1.00 80.81 477 VAL A CA 1
ATOM 3638 C C . VAL A 1 477 ? 3.734 14.759 16.132 1.00 80.81 477 VAL A C 1
ATOM 3640 O O . VAL A 1 477 ? 4.172 13.809 16.774 1.00 80.81 477 VAL A O 1
ATOM 3643 N N . ASN A 1 478 ? 4.503 15.628 15.484 1.00 71.25 478 ASN A N 1
ATOM 3644 C CA . ASN A 1 478 ? 5.942 15.516 15.335 1.00 71.25 478 ASN A CA 1
ATOM 3645 C C . ASN A 1 478 ? 6.322 14.110 14.856 1.00 71.25 478 ASN A C 1
ATOM 3647 O O . ASN A 1 478 ? 7.073 13.407 15.514 1.00 71.25 478 ASN A O 1
ATOM 3651 N N . ASN A 1 479 ? 5.767 13.679 13.722 1.00 70.12 479 ASN A N 1
ATOM 3652 C CA . ASN A 1 479 ? 6.088 12.379 13.138 1.00 70.12 479 ASN A CA 1
ATOM 3653 C C . ASN A 1 479 ? 7.443 12.442 12.412 1.00 70.12 479 ASN A C 1
ATOM 3655 O O . ASN A 1 479 ? 7.484 12.310 11.196 1.00 70.12 479 ASN A O 1
ATOM 3659 N N . SER A 1 480 ? 8.526 12.729 13.137 1.00 64.50 480 SER A N 1
ATOM 3660 C CA . SER A 1 480 ? 9.882 12.849 12.592 1.00 64.50 480 SER A CA 1
ATOM 3661 C C . SER A 1 480 ? 10.850 11.954 13.363 1.00 64.50 480 SER A C 1
ATOM 3663 O O . SER A 1 480 ? 10.601 11.635 14.526 1.00 64.50 480 SER A O 1
ATOM 3665 N N . PRO A 1 481 ? 11.951 11.511 12.740 1.00 58.66 481 PRO A N 1
ATOM 3666 C CA . PRO A 1 481 ? 12.936 10.686 13.428 1.00 58.66 481 PRO A CA 1
ATOM 3667 C C . PRO A 1 481 ? 13.653 11.466 14.541 1.00 58.66 481 PRO A C 1
ATOM 3669 O O . PRO A 1 481 ? 13.791 12.685 14.466 1.00 58.66 481 PRO A O 1
ATOM 3672 N N . GLU A 1 482 ? 14.145 10.762 15.568 1.00 53.19 482 GLU A N 1
ATOM 3673 C CA . GLU A 1 482 ? 14.713 11.362 16.791 1.00 53.19 482 GLU A CA 1
ATOM 3674 C C . GLU A 1 482 ? 15.874 12.348 16.510 1.00 53.19 482 GLU A C 1
ATOM 3676 O O . GLU A 1 482 ? 16.057 13.340 17.219 1.00 53.19 482 GLU A O 1
ATOM 3681 N N . PHE A 1 483 ? 16.619 12.142 15.419 1.00 50.62 483 PHE A N 1
ATOM 3682 C CA . PHE A 1 483 ? 17.697 13.043 15.000 1.00 50.62 483 PHE A CA 1
ATOM 3683 C C . PHE A 1 483 ? 17.201 14.386 14.429 1.00 50.62 483 PHE A C 1
ATOM 3685 O O . PHE A 1 483 ? 17.930 15.376 14.462 1.00 50.62 483 PHE A O 1
ATOM 3692 N N . ALA A 1 484 ? 15.952 14.475 13.957 1.00 51.22 484 ALA A N 1
ATOM 3693 C CA . ALA A 1 484 ? 15.349 15.744 13.539 1.00 51.22 484 ALA A CA 1
ATOM 3694 C C . ALA A 1 484 ? 15.117 16.706 14.726 1.00 51.22 484 ALA A C 1
ATOM 3696 O O . ALA A 1 484 ? 14.809 17.878 14.510 1.00 51.22 484 ALA A O 1
ATOM 3697 N N . TYR A 1 485 ? 15.286 16.229 15.970 1.00 51.62 485 TYR A N 1
ATOM 3698 C CA . TYR A 1 485 ? 15.137 17.007 17.206 1.00 51.62 485 TYR A CA 1
ATOM 3699 C C . TYR A 1 485 ? 16.468 17.411 17.852 1.00 51.62 485 TYR A C 1
ATOM 3701 O O . TYR A 1 485 ? 16.472 17.866 19.002 1.00 51.62 485 TYR A O 1
ATOM 3709 N N . HIS A 1 486 ? 17.610 17.253 17.174 1.00 53.16 486 HIS A N 1
ATOM 3710 C CA . HIS A 1 486 ? 18.895 17.624 17.766 1.00 53.16 486 HIS A CA 1
ATOM 3711 C C . HIS A 1 486 ? 18.914 19.108 18.191 1.00 53.16 486 HIS A C 1
ATOM 3713 O O . HIS A 1 486 ? 18.717 20.032 17.397 1.00 53.16 486 HIS A O 1
ATOM 3719 N N . ARG A 1 487 ? 19.156 19.361 19.490 1.00 49.22 487 ARG A N 1
ATOM 3720 C CA . ARG A 1 487 ? 19.317 20.727 20.016 1.00 49.22 487 ARG A CA 1
ATOM 3721 C C . ARG A 1 487 ? 20.481 21.402 19.291 1.00 49.22 487 ARG A C 1
ATOM 3723 O O . ARG A 1 487 ? 21.621 20.974 19.434 1.00 49.22 487 ARG A O 1
ATOM 3730 N N . GLY A 1 488 ? 20.183 22.477 18.564 1.00 54.88 488 GLY A N 1
ATOM 3731 C CA . GLY A 1 488 ? 21.176 23.257 17.821 1.00 54.88 488 GLY A CA 1
ATOM 3732 C C . GLY A 1 488 ? 21.089 23.144 16.299 1.00 54.88 488 GLY A C 1
ATOM 3733 O O . GLY A 1 488 ? 21.825 23.872 15.640 1.00 54.88 488 GLY A O 1
ATOM 3734 N N . SER A 1 489 ? 20.186 22.320 15.746 1.00 62.50 489 SER A N 1
ATOM 3735 C CA . SER A 1 489 ? 19.966 22.257 14.295 1.00 62.50 489 SER A CA 1
ATOM 3736 C C . SER A 1 489 ? 19.656 23.634 13.697 1.00 62.50 489 SER A C 1
ATOM 3738 O O . SER A 1 489 ? 19.023 24.499 14.314 1.00 62.50 489 SER A O 1
ATOM 3740 N N . THR A 1 490 ? 20.127 23.856 12.480 1.00 67.62 490 THR A N 1
ATOM 3741 C CA . THR A 1 490 ? 19.997 25.094 11.716 1.00 67.62 490 THR A CA 1
ATOM 3742 C C . THR A 1 490 ? 18.970 24.948 10.589 1.00 67.62 490 THR A C 1
ATOM 3744 O O . THR A 1 490 ? 18.413 23.873 10.357 1.00 67.62 490 THR A O 1
ATOM 3747 N N . THR A 1 491 ? 18.654 26.052 9.904 1.00 68.75 491 THR A N 1
ATOM 3748 C CA . THR A 1 491 ? 17.782 25.979 8.718 1.00 68.75 491 THR A CA 1
ATOM 3749 C C . THR A 1 491 ? 18.518 25.264 7.582 1.00 68.75 491 THR A C 1
ATOM 3751 O O . THR A 1 491 ? 17.914 24.529 6.813 1.00 68.75 491 THR A O 1
ATOM 3754 N N . GLU A 1 492 ? 19.835 25.422 7.526 1.00 73.06 492 GLU A N 1
ATOM 3755 C CA . GLU A 1 492 ? 20.741 24.764 6.595 1.00 73.06 492 GLU A CA 1
ATOM 3756 C C . GLU A 1 492 ? 20.738 23.244 6.800 1.00 73.06 492 GLU A C 1
ATOM 3758 O O . GLU A 1 492 ? 20.541 22.517 5.831 1.00 73.06 492 GLU A O 1
ATOM 3763 N N . ASP A 1 493 ? 20.805 22.766 8.050 1.00 72.25 493 ASP A N 1
ATOM 3764 C CA . ASP A 1 493 ? 20.664 21.331 8.361 1.00 72.25 493 ASP A CA 1
ATOM 3765 C C . ASP A 1 493 ? 19.294 20.789 7.916 1.00 72.25 493 ASP A C 1
ATOM 3767 O O . ASP A 1 493 ? 19.164 19.640 7.495 1.00 72.25 493 ASP A O 1
ATOM 3771 N N . SER A 1 494 ? 18.258 21.636 7.975 1.00 70.88 494 SER A N 1
ATOM 3772 C CA . SER A 1 494 ? 16.917 21.288 7.493 1.00 70.88 494 SER A CA 1
ATOM 3773 C C . SER A 1 494 ? 16.902 21.093 5.986 1.00 70.88 494 SER A C 1
ATOM 3775 O O . SER A 1 494 ? 16.330 20.129 5.487 1.00 70.88 494 SER A O 1
ATOM 3777 N N . ILE A 1 495 ? 17.535 22.009 5.258 1.00 76.69 495 ILE A N 1
ATOM 3778 C CA . ILE A 1 495 ? 17.642 21.953 3.804 1.00 76.69 495 ILE A CA 1
ATOM 3779 C C . ILE A 1 495 ? 18.467 20.738 3.376 1.00 76.69 495 ILE A C 1
ATOM 3781 O O . ILE A 1 495 ? 18.039 20.014 2.480 1.00 76.69 495 ILE A O 1
ATOM 3785 N N . GLU A 1 496 ? 19.599 20.478 4.035 1.00 78.25 496 GLU A N 1
ATOM 3786 C CA . GLU A 1 496 ? 20.435 19.306 3.762 1.00 78.25 496 GLU A CA 1
ATOM 3787 C C . GLU A 1 496 ? 19.649 18.011 3.983 1.00 78.25 496 GLU A C 1
ATOM 3789 O O . GLU A 1 496 ? 19.642 17.142 3.112 1.00 78.25 496 GLU A O 1
ATOM 3794 N N . TYR A 1 497 ? 18.905 17.915 5.088 1.00 77.12 497 TYR A N 1
ATOM 3795 C CA . TYR A 1 497 ? 18.056 16.761 5.368 1.00 77.12 497 TYR A CA 1
ATOM 3796 C C . TYR A 1 497 ? 16.928 16.577 4.341 1.00 77.12 497 TYR A C 1
ATOM 3798 O O . TYR A 1 497 ? 16.679 15.465 3.876 1.00 77.12 497 TYR A O 1
ATOM 3806 N N . MET A 1 498 ? 16.244 17.654 3.948 1.00 81.00 498 MET A N 1
ATOM 3807 C CA . MET A 1 498 ? 15.159 17.559 2.967 1.00 81.00 498 MET A CA 1
ATOM 3808 C C . MET A 1 498 ? 15.680 17.246 1.561 1.00 81.00 498 MET A C 1
ATOM 3810 O O . MET A 1 498 ? 15.034 16.496 0.836 1.00 81.00 498 MET A O 1
ATOM 3814 N N . HIS A 1 499 ? 16.854 17.755 1.186 1.00 83.31 499 HIS A N 1
ATOM 3815 C CA . HIS A 1 499 ? 17.520 17.398 -0.068 1.00 83.31 499 HIS A CA 1
ATOM 3816 C C . HIS A 1 499 ? 18.010 15.947 -0.058 1.00 83.31 499 HIS A C 1
ATOM 3818 O O . HIS A 1 499 ? 17.901 15.250 -1.059 1.00 83.31 499 HIS A O 1
ATOM 3824 N N . ALA A 1 500 ? 18.490 15.463 1.087 1.00 77.25 500 ALA A N 1
ATOM 3825 C CA . ALA A 1 500 ? 18.828 14.062 1.279 1.00 77.25 500 ALA A CA 1
ATOM 3826 C C . ALA A 1 500 ? 17.608 13.154 1.052 1.00 77.25 500 ALA A C 1
ATOM 3828 O O . ALA A 1 500 ? 17.714 12.125 0.389 1.00 77.25 500 ALA A O 1
ATOM 3829 N N . LEU A 1 501 ? 16.447 13.548 1.588 1.00 77.56 501 LEU A N 1
ATOM 3830 C CA . LEU A 1 501 ? 15.198 12.794 1.465 1.00 77.56 501 LEU A CA 1
ATOM 3831 C C . LEU A 1 501 ? 14.601 12.875 0.055 1.00 77.56 501 LEU A C 1
ATOM 3833 O O . LEU A 1 501 ? 14.025 11.902 -0.427 1.00 77.56 501 LEU A O 1
ATOM 3837 N N . TYR A 1 502 ? 14.762 14.019 -0.608 1.00 84.19 502 TYR A N 1
ATOM 3838 C CA . TYR A 1 502 ? 14.209 14.309 -1.927 1.00 84.19 502 TYR A CA 1
ATOM 3839 C C . TYR A 1 502 ? 15.303 14.878 -2.853 1.00 84.19 502 TYR A C 1
ATOM 3841 O O . TYR A 1 502 ? 15.328 16.086 -3.118 1.00 84.19 502 TYR A O 1
ATOM 3849 N N . PRO A 1 503 ? 16.203 14.026 -3.379 1.00 82.75 503 PRO A N 1
ATOM 3850 C CA . PRO A 1 503 ? 17.397 14.459 -4.119 1.00 82.75 503 PRO A CA 1
ATOM 3851 C C . PRO A 1 503 ? 17.099 15.184 -5.439 1.00 82.75 503 PRO A C 1
ATOM 3853 O O . PRO A 1 503 ? 17.970 15.844 -5.997 1.00 82.75 503 PRO A O 1
ATOM 3856 N N . ASN A 1 504 ? 15.866 15.086 -5.939 1.00 85.69 504 ASN A N 1
ATOM 3857 C CA . ASN A 1 504 ? 15.422 15.728 -7.176 1.00 85.69 504 ASN A CA 1
ATOM 3858 C C . ASN A 1 504 ? 14.796 17.124 -6.949 1.00 85.69 504 ASN A C 1
ATOM 3860 O O . ASN A 1 504 ? 14.363 17.771 -7.911 1.00 85.69 504 ASN A O 1
ATOM 3864 N N . LEU A 1 505 ? 14.737 17.615 -5.702 1.00 88.19 505 LEU A N 1
ATOM 3865 C CA . LEU A 1 505 ? 14.363 19.003 -5.414 1.00 88.19 505 LEU A CA 1
ATOM 3866 C C . LEU A 1 505 ? 15.431 19.971 -5.933 1.00 88.19 505 LEU A C 1
ATOM 3868 O O . LEU A 1 505 ? 16.628 19.771 -5.745 1.00 88.19 505 LEU A O 1
ATOM 3872 N N . LEU A 1 506 ? 14.997 21.059 -6.571 1.00 92.31 506 LEU A N 1
ATOM 3873 C CA . LEU A 1 506 ? 15.918 22.088 -7.048 1.00 92.31 506 LEU A CA 1
ATOM 3874 C C . LEU A 1 506 ? 16.367 22.991 -5.888 1.00 92.31 506 LEU A C 1
ATOM 3876 O O . LEU A 1 506 ? 15.599 23.182 -4.945 1.00 92.31 506 LEU A O 1
ATOM 3880 N N . PRO A 1 507 ? 17.529 23.668 -5.991 1.00 90.06 507 PRO A N 1
ATOM 3881 C CA . PRO A 1 507 ? 17.972 24.632 -4.979 1.00 90.06 507 PRO A CA 1
ATOM 3882 C C . PRO A 1 507 ? 16.898 25.665 -4.605 1.00 90.06 507 PRO A C 1
ATOM 3884 O O . PRO A 1 507 ? 16.639 25.895 -3.430 1.00 90.06 507 PRO A O 1
ATOM 3887 N N . LYS A 1 508 ? 16.176 26.196 -5.602 1.00 90.31 508 LYS A N 1
ATOM 3888 C CA . LYS A 1 508 ? 15.056 27.123 -5.378 1.00 90.31 508 LYS A CA 1
ATOM 3889 C C . LYS A 1 508 ? 13.887 26.507 -4.598 1.00 90.31 508 LYS A C 1
ATOM 3891 O O . LYS A 1 508 ? 13.220 27.221 -3.866 1.00 90.31 508 LYS A O 1
ATOM 3896 N N . ASP A 1 509 ? 13.624 25.208 -4.765 1.00 91.50 509 ASP A N 1
ATOM 3897 C CA . ASP A 1 509 ? 12.533 24.526 -4.061 1.00 91.50 509 ASP A CA 1
ATOM 3898 C C . ASP A 1 509 ? 12.896 24.387 -2.570 1.00 91.50 509 ASP A C 1
ATOM 3900 O O . ASP A 1 509 ? 12.048 24.556 -1.697 1.00 91.50 509 ASP A O 1
ATOM 3904 N N . LEU A 1 510 ? 14.179 24.139 -2.281 1.00 87.00 510 LEU A N 1
ATOM 3905 C CA . LEU A 1 510 ? 14.727 24.054 -0.926 1.00 87.00 510 LEU A CA 1
ATOM 3906 C C . LEU A 1 510 ? 14.773 25.420 -0.222 1.00 87.00 510 LEU A C 1
ATOM 3908 O O . LEU A 1 510 ? 14.470 25.506 0.967 1.00 87.00 510 LEU A O 1
ATOM 3912 N N . GLU A 1 511 ? 15.096 26.495 -0.948 1.00 86.94 511 GLU A N 1
ATOM 3913 C CA . GLU A 1 511 ? 15.087 27.872 -0.426 1.00 86.94 511 GLU A CA 1
ATOM 3914 C C . GLU A 1 511 ? 13.696 28.310 0.069 1.00 86.94 511 GLU A C 1
ATOM 3916 O O . GLU A 1 511 ? 13.592 29.104 1.005 1.00 86.94 511 GLU A O 1
ATOM 3921 N N . GLU A 1 512 ? 12.618 27.767 -0.507 1.00 87.94 512 GLU A N 1
ATOM 3922 C CA . GLU A 1 512 ? 11.240 28.048 -0.088 1.00 87.94 512 GLU A CA 1
ATOM 3923 C C . GLU A 1 512 ? 10.849 27.370 1.246 1.00 87.94 512 GLU A C 1
ATOM 3925 O O . GLU A 1 512 ? 9.911 27.826 1.908 1.00 87.94 512 GLU A O 1
ATOM 3930 N N . ILE A 1 513 ? 11.569 26.327 1.689 1.00 82.00 513 ILE A N 1
ATOM 3931 C CA . ILE A 1 513 ? 11.272 25.597 2.939 1.00 82.00 513 ILE A CA 1
ATOM 3932 C C . ILE A 1 513 ? 11.466 26.504 4.160 1.00 82.00 513 ILE A C 1
ATOM 3934 O O . ILE A 1 513 ? 10.621 26.530 5.055 1.00 82.00 513 ILE A O 1
ATOM 3938 N N . GLY A 1 514 ? 12.555 27.279 4.199 1.00 76.88 514 GLY A N 1
ATOM 3939 C CA . GLY A 1 514 ? 12.880 28.152 5.333 1.00 76.88 514 GLY A CA 1
ATOM 3940 C C . GLY A 1 514 ? 11.777 29.176 5.654 1.00 76.88 514 GLY A C 1
ATOM 3941 O O . GLY A 1 514 ? 11.332 29.235 6.801 1.00 76.88 514 GLY A O 1
ATOM 3942 N N . PRO A 1 515 ? 11.294 29.960 4.669 1.00 80.69 515 PRO A N 1
ATOM 3943 C CA . PRO A 1 515 ? 10.168 30.878 4.849 1.00 80.69 515 PRO A CA 1
ATOM 3944 C C . PRO A 1 515 ? 8.839 30.199 5.208 1.00 80.69 515 PRO A C 1
ATOM 3946 O O . PRO A 1 515 ? 8.036 30.801 5.919 1.00 80.69 515 PRO A O 1
ATOM 3949 N N . MET A 1 516 ? 8.595 28.973 4.727 1.00 79.56 516 MET A N 1
ATOM 3950 C CA . MET A 1 516 ? 7.386 28.200 5.055 1.00 79.56 516 MET A CA 1
ATOM 3951 C C . MET A 1 516 ? 7.392 27.691 6.500 1.00 79.56 516 MET A C 1
ATOM 3953 O O . MET A 1 516 ? 6.340 27.626 7.134 1.00 79.56 516 MET A O 1
ATOM 3957 N N . TYR A 1 517 ? 8.575 27.368 7.026 1.00 79.12 517 TYR A N 1
ATOM 3958 C CA . TYR A 1 517 ? 8.776 26.799 8.357 1.00 79.12 517 TYR A CA 1
ATOM 3959 C C . TYR A 1 517 ? 9.762 27.652 9.178 1.00 79.12 517 TYR A C 1
ATOM 3961 O O . TYR A 1 517 ? 10.850 27.180 9.532 1.00 79.12 517 TYR A O 1
ATOM 3969 N N . PRO A 1 518 ? 9.423 28.920 9.486 1.00 69.75 518 PRO A N 1
ATOM 3970 C CA . PRO A 1 518 ? 10.334 29.827 10.172 1.00 69.75 518 PRO A CA 1
ATOM 3971 C C . PRO A 1 518 ? 10.681 29.305 11.570 1.00 69.75 518 PRO A C 1
ATOM 3973 O O . PRO A 1 518 ? 9.849 28.701 12.248 1.00 69.75 518 PRO A O 1
ATOM 3976 N N . LYS A 1 519 ? 11.907 29.577 12.039 1.00 62.50 519 LYS A N 1
ATOM 3977 C CA . LYS A 1 519 ? 12.312 29.219 13.405 1.00 62.50 519 LYS A CA 1
ATOM 3978 C C . LYS A 1 519 ? 11.384 29.905 14.410 1.00 62.50 519 LYS A C 1
ATOM 3980 O O . LYS A 1 519 ? 11.409 31.129 14.544 1.00 62.50 519 LYS A O 1
ATOM 3985 N N . HIS A 1 520 ? 10.606 29.128 15.154 1.00 55.81 520 HIS A N 1
ATOM 3986 C CA . HIS A 1 520 ? 9.897 29.627 16.324 1.00 55.81 520 HIS A CA 1
ATOM 3987 C C . HIS A 1 520 ? 10.764 29.428 17.567 1.00 55.81 520 HIS A C 1
ATOM 3989 O O . HIS A 1 520 ? 11.153 28.312 17.900 1.00 55.81 520 HIS A O 1
ATOM 3995 N N . THR A 1 521 ? 11.072 30.515 18.277 1.00 43.38 521 THR A N 1
ATOM 3996 C CA . THR A 1 521 ? 11.677 30.436 19.608 1.00 43.38 521 THR A CA 1
ATOM 3997 C C . THR A 1 521 ? 10.593 30.006 20.593 1.00 43.38 521 THR A C 1
ATOM 3999 O O . THR A 1 521 ? 9.798 30.828 21.055 1.00 43.38 521 THR A O 1
ATOM 4002 N N . LEU A 1 522 ? 10.517 28.717 20.921 1.00 44.28 522 LEU A N 1
ATOM 4003 C CA . LEU A 1 522 ? 9.702 28.279 22.052 1.00 44.28 522 LEU A CA 1
ATOM 4004 C C . LEU A 1 522 ? 10.285 28.854 23.350 1.00 44.28 522 LEU A C 1
ATOM 4006 O O . LEU A 1 522 ? 11.503 28.948 23.515 1.00 44.28 522 LEU A O 1
ATOM 4010 N N . LYS A 1 523 ? 9.411 29.204 24.305 1.00 37.12 523 LYS A N 1
ATOM 4011 C CA . LYS A 1 523 ? 9.758 29.818 25.605 1.00 37.12 523 LYS A CA 1
ATOM 4012 C C . LYS A 1 523 ? 10.779 29.030 26.453 1.00 37.12 523 LYS A C 1
ATOM 4014 O O . LYS A 1 523 ? 11.232 29.559 27.464 1.00 37.12 523 LYS A O 1
ATOM 4019 N N . HIS A 1 524 ? 11.149 27.807 26.063 1.00 39.31 524 HIS A N 1
ATOM 4020 C CA . HIS A 1 524 ? 11.956 26.884 26.868 1.00 39.31 524 HIS A CA 1
ATOM 4021 C C . HIS A 1 524 ? 13.147 26.227 26.136 1.00 39.31 524 HIS A C 1
ATOM 4023 O O . HIS A 1 524 ? 13.655 25.214 26.600 1.00 39.31 524 HIS A O 1
ATOM 4029 N N . GLY A 1 525 ? 13.661 26.821 25.050 1.00 35.09 525 GLY A N 1
ATOM 4030 C CA . GLY A 1 525 ? 15.006 26.487 24.543 1.00 35.09 525 GLY A CA 1
ATOM 4031 C C . GLY A 1 525 ? 15.147 25.184 23.739 1.00 35.09 525 GLY A C 1
ATOM 4032 O O . GLY A 1 525 ? 16.244 24.630 23.673 1.00 35.09 525 GLY A O 1
ATOM 4033 N N . GLN A 1 526 ? 14.074 24.698 23.113 1.00 42.94 526 GLN A N 1
ATOM 4034 C CA . GLN A 1 526 ? 14.139 23.613 22.124 1.00 42.94 526 GLN A CA 1
ATOM 4035 C C . GLN A 1 526 ? 14.562 24.163 20.744 1.00 42.94 526 GLN A C 1
ATOM 4037 O O . GLN A 1 526 ? 14.282 25.321 20.427 1.00 42.94 526 GLN A O 1
ATOM 4042 N N . GLY A 1 527 ? 15.308 23.363 19.966 1.00 42.47 527 GLY A N 1
ATOM 4043 C CA . GLY A 1 527 ? 15.817 23.716 18.629 1.00 42.47 527 GLY A CA 1
ATOM 4044 C C . GLY A 1 527 ? 14.699 23.966 17.603 1.00 42.47 527 GLY A C 1
ATOM 4045 O O . GLY A 1 527 ? 13.525 23.823 17.936 1.00 42.47 527 GLY A O 1
ATOM 4046 N N . PRO A 1 528 ? 15.016 24.376 16.362 1.00 47.56 528 PRO A N 1
ATOM 4047 C CA . PRO A 1 528 ? 13.979 24.755 15.413 1.00 47.56 528 PRO A CA 1
ATOM 4048 C C . PRO A 1 528 ? 13.131 23.549 14.993 1.00 47.56 528 PRO A C 1
ATOM 4050 O O . PRO A 1 528 ? 13.614 22.646 14.318 1.00 47.56 528 PRO A O 1
ATOM 4053 N N . GLU A 1 529 ? 11.832 23.596 15.309 1.00 61.50 529 GLU A N 1
ATOM 4054 C CA . GLU A 1 529 ? 10.791 22.663 14.836 1.00 61.50 529 GLU A CA 1
ATOM 4055 C C . GLU A 1 529 ? 10.669 22.603 13.296 1.00 61.50 529 GLU A C 1
ATOM 4057 O O . GLU A 1 529 ? 9.878 21.832 12.762 1.00 61.50 529 GLU A O 1
ATOM 4062 N N . THR A 1 530 ? 11.448 23.409 12.570 1.00 67.56 530 THR A N 1
ATOM 4063 C CA . THR A 1 530 ? 11.489 23.515 11.110 1.00 67.56 530 THR A CA 1
ATOM 4064 C C . THR A 1 530 ? 11.658 22.158 10.421 1.00 67.56 530 THR A C 1
ATOM 4066 O O . THR A 1 530 ? 10.845 21.838 9.558 1.00 67.56 530 THR A O 1
ATOM 4069 N N . ILE A 1 531 ? 12.646 21.339 10.819 1.00 70.69 531 ILE A N 1
ATOM 4070 C CA . ILE A 1 531 ? 12.877 20.008 10.215 1.00 70.69 531 ILE A CA 1
ATOM 4071 C C . ILE A 1 531 ? 11.688 19.098 10.472 1.00 70.69 531 ILE A C 1
ATOM 4073 O O . ILE A 1 531 ? 11.165 18.485 9.545 1.00 70.69 531 ILE A O 1
ATOM 4077 N N . SER A 1 532 ? 11.248 19.036 11.730 1.00 73.44 532 SER A N 1
ATOM 4078 C CA . SER A 1 532 ? 10.177 18.132 12.131 1.00 73.44 532 SER A CA 1
ATOM 4079 C C . SER A 1 532 ? 8.856 18.476 11.441 1.00 73.44 532 SER A C 1
ATOM 4081 O O . SER A 1 532 ? 8.163 17.595 10.938 1.00 73.44 532 SER A O 1
ATOM 4083 N N . ASN A 1 533 ? 8.518 19.763 11.366 1.00 78.50 533 ASN A N 1
ATOM 4084 C CA . ASN A 1 533 ? 7.290 20.228 10.731 1.00 78.50 533 ASN A CA 1
ATOM 4085 C C . ASN A 1 533 ? 7.342 20.052 9.208 1.00 78.50 533 ASN A C 1
ATOM 4087 O O . ASN A 1 533 ? 6.370 19.576 8.624 1.00 78.50 533 ASN A O 1
ATOM 4091 N N . ALA A 1 534 ? 8.474 20.373 8.569 1.00 81.81 534 ALA A N 1
ATOM 4092 C CA . ALA A 1 534 ? 8.661 20.169 7.135 1.00 81.81 534 ALA A CA 1
ATOM 4093 C C . ALA A 1 534 ? 8.595 18.682 6.763 1.00 81.81 534 ALA A C 1
ATOM 4095 O O . ALA A 1 534 ? 7.872 18.312 5.838 1.00 81.81 534 ALA A O 1
ATOM 4096 N N . HIS A 1 535 ? 9.288 17.821 7.513 1.00 81.88 535 HIS A N 1
ATOM 4097 C CA . HIS A 1 535 ? 9.243 16.376 7.319 1.00 81.88 535 HIS A CA 1
ATOM 4098 C C . HIS A 1 535 ? 7.814 15.854 7.490 1.00 81.88 535 HIS A C 1
ATOM 4100 O O . HIS A 1 535 ? 7.269 15.268 6.554 1.00 81.88 535 HIS A O 1
ATOM 4106 N N . GLN A 1 536 ? 7.172 16.144 8.626 1.00 84.81 536 GLN A N 1
ATOM 4107 C CA . GLN A 1 536 ? 5.809 15.703 8.914 1.00 84.81 536 GLN A CA 1
ATOM 4108 C C . GLN A 1 536 ? 4.816 16.116 7.822 1.00 84.81 536 GLN A C 1
ATOM 4110 O O . GLN A 1 536 ? 4.021 15.293 7.360 1.00 84.81 536 GLN A O 1
ATOM 4115 N N . ASP A 1 537 ? 4.832 17.386 7.422 1.00 89.44 537 ASP A N 1
ATOM 4116 C CA . ASP A 1 537 ? 3.903 17.894 6.419 1.00 89.44 537 ASP A CA 1
ATOM 4117 C C . ASP A 1 537 ? 4.172 17.275 5.051 1.00 89.44 537 ASP A C 1
ATOM 4119 O O . ASP A 1 537 ? 3.223 16.829 4.407 1.00 89.44 537 ASP A O 1
ATOM 4123 N N . SER A 1 538 ? 5.442 17.181 4.640 1.00 88.31 538 SER A N 1
ATOM 4124 C CA . SER A 1 538 ? 5.829 16.600 3.350 1.00 88.31 538 SER A CA 1
ATOM 4125 C C . SER A 1 538 ? 5.453 15.123 3.226 1.00 88.31 538 SER A C 1
ATOM 4127 O O . SER A 1 538 ? 5.144 14.660 2.132 1.00 88.31 538 SER A O 1
ATOM 4129 N N . ARG A 1 539 ? 5.466 14.393 4.348 1.00 86.31 539 ARG A N 1
ATOM 4130 C CA . ARG A 1 539 ? 5.504 12.931 4.356 1.00 86.31 539 ARG A CA 1
ATOM 4131 C C . ARG A 1 539 ? 4.246 12.249 4.884 1.00 86.31 539 ARG A C 1
ATOM 4133 O O . ARG A 1 539 ? 3.981 11.107 4.515 1.00 86.31 539 ARG A O 1
ATOM 4140 N N . TYR A 1 540 ? 3.491 12.927 5.744 1.00 88.94 540 TYR A N 1
ATOM 4141 C CA . TYR A 1 540 ? 2.347 12.350 6.452 1.00 88.94 540 TYR A CA 1
ATOM 4142 C C . TYR A 1 540 ? 1.110 13.231 6.297 1.00 88.94 540 TYR A C 1
ATOM 4144 O O . TYR A 1 540 ? 0.127 12.838 5.669 1.00 88.94 540 TYR A O 1
ATOM 4152 N N . THR A 1 541 ? 1.164 14.454 6.830 1.00 91.25 541 THR A N 1
ATOM 4153 C CA . THR A 1 541 ? -0.034 15.284 7.006 1.00 91.25 541 THR A CA 1
ATOM 4154 C C . THR A 1 541 ? -0.621 15.753 5.675 1.00 91.25 541 THR A C 1
ATOM 4156 O O . THR A 1 541 ? -1.829 15.630 5.449 1.00 91.25 541 THR A O 1
ATOM 4159 N N . CYS A 1 542 ? 0.198 16.326 4.786 1.00 93.62 542 CYS A N 1
ATOM 4160 C CA . CYS A 1 542 ? -0.316 16.924 3.556 1.00 93.62 542 CYS A CA 1
ATOM 4161 C C . CYS A 1 542 ? -0.745 15.899 2.503 1.00 93.62 542 CYS A C 1
ATOM 4163 O O . CYS A 1 542 ? -1.826 16.087 1.937 1.00 93.62 542 CYS A O 1
ATOM 4165 N N . PRO A 1 543 ? 0.001 14.806 2.267 1.00 92.75 543 PRO A N 1
ATOM 4166 C CA . PRO A 1 543 ? -0.470 13.738 1.392 1.00 92.75 543 PRO A CA 1
ATOM 4167 C C . PRO A 1 543 ? -1.763 13.069 1.893 1.00 92.75 543 PRO A C 1
ATOM 4169 O O . PRO A 1 543 ? -2.673 12.840 1.098 1.00 92.75 543 PRO A O 1
ATOM 4172 N N . ALA A 1 544 ? -1.931 12.861 3.208 1.00 92.81 544 ALA A N 1
ATOM 4173 C CA . ALA A 1 544 ? -3.182 12.337 3.772 1.00 92.81 544 ALA A CA 1
ATOM 4174 C C . ALA A 1 544 ? -4.376 13.287 3.554 1.00 92.81 544 ALA A C 1
ATOM 4176 O O . ALA A 1 544 ? -5.475 12.856 3.193 1.00 92.81 544 ALA A O 1
ATOM 4177 N N . LEU A 1 545 ? -4.163 14.598 3.726 1.00 92.44 545 LEU A N 1
ATOM 4178 C CA . LEU A 1 545 ? -5.163 15.621 3.400 1.00 92.44 545 LEU A CA 1
ATOM 4179 C C . LEU A 1 545 ? -5.512 15.626 1.909 1.00 92.44 545 LEU A C 1
ATOM 4181 O O . LEU A 1 545 ? -6.681 15.786 1.561 1.00 92.44 545 LEU A O 1
ATOM 4185 N N . PHE A 1 546 ? -4.513 15.463 1.041 1.00 92.12 546 PHE A N 1
ATOM 4186 C CA . PHE A 1 546 ? -4.709 15.385 -0.401 1.00 92.12 546 PHE A CA 1
ATOM 4187 C C . PHE A 1 546 ? -5.519 14.142 -0.797 1.00 92.12 546 PHE A C 1
ATOM 4189 O O . PHE A 1 546 ? -6.478 14.275 -1.555 1.00 92.12 546 PHE A O 1
ATOM 4196 N N . ALA A 1 547 ? -5.223 12.972 -0.225 1.00 91.31 547 ALA A N 1
ATOM 4197 C CA . ALA A 1 547 ? -6.004 11.753 -0.435 1.00 91.31 547 ALA A CA 1
ATOM 4198 C C . ALA A 1 547 ? -7.482 11.941 -0.033 1.00 91.31 547 ALA A C 1
ATOM 4200 O O . ALA A 1 547 ? -8.386 11.637 -0.813 1.00 91.31 547 ALA A O 1
ATOM 4201 N N . ALA A 1 548 ? -7.745 12.533 1.141 1.00 91.19 548 ALA A N 1
ATOM 4202 C CA . ALA A 1 548 ? -9.105 12.872 1.582 1.00 91.19 548 ALA A CA 1
ATOM 4203 C C . ALA A 1 548 ? -9.813 13.870 0.656 1.00 91.19 548 ALA A C 1
ATOM 4205 O O . ALA A 1 548 ? -11.016 13.743 0.409 1.00 91.19 548 ALA A O 1
ATOM 4206 N N . GLU A 1 549 ? -9.075 14.840 0.118 1.00 90.88 549 GLU A N 1
ATOM 4207 C CA . GLU A 1 549 ? -9.600 15.805 -0.841 1.00 90.88 549 GLU A CA 1
ATOM 4208 C C . GLU A 1 549 ? -10.024 15.152 -2.155 1.00 90.88 549 GLU A C 1
ATOM 4210 O O . GLU A 1 549 ? -11.163 15.351 -2.582 1.00 90.88 549 GLU A O 1
ATOM 4215 N N . VAL A 1 550 ? -9.151 14.349 -2.763 1.00 89.56 550 VAL A N 1
ATOM 4216 C CA . VAL A 1 550 ? -9.439 13.668 -4.032 1.00 89.56 550 VAL A CA 1
ATOM 4217 C C . VAL A 1 550 ? -10.604 12.693 -3.875 1.00 89.56 550 VAL A C 1
ATOM 4219 O O . VAL A 1 550 ? -11.538 12.715 -4.673 1.00 89.56 550 VAL A O 1
ATOM 4222 N N . MET A 1 551 ? -10.635 11.902 -2.803 1.00 85.25 551 MET A N 1
ATOM 4223 C CA . MET A 1 551 ? -11.733 10.955 -2.582 1.00 85.25 551 MET A CA 1
ATOM 4224 C C . MET A 1 551 ? -13.086 11.655 -2.446 1.00 85.25 551 MET A C 1
ATOM 4226 O O . MET A 1 551 ? -14.092 11.192 -2.989 1.00 85.25 551 MET A O 1
ATOM 4230 N N . LYS A 1 552 ? -13.114 12.824 -1.798 1.00 87.94 552 LYS A N 1
ATOM 4231 C CA . LYS A 1 552 ? -14.326 13.639 -1.720 1.00 87.94 552 LYS A CA 1
ATOM 4232 C C . LYS A 1 552 ? -14.726 14.233 -3.077 1.00 87.94 552 LYS A C 1
ATOM 4234 O O . LYS A 1 552 ? -15.923 14.362 -3.335 1.00 87.94 552 LYS A O 1
ATOM 4239 N N . GLN A 1 553 ? -13.768 14.595 -3.934 1.00 87.44 553 GLN A N 1
ATOM 4240 C CA . GLN A 1 553 ? -14.041 15.046 -5.309 1.00 87.44 553 GLN A CA 1
ATOM 4241 C C . GLN A 1 553 ? -14.673 13.928 -6.152 1.00 87.44 553 GLN A C 1
ATOM 4243 O O . GLN A 1 553 ? -15.606 14.193 -6.904 1.00 87.44 553 GLN A O 1
ATOM 4248 N N . GLU A 1 554 ? -14.266 12.679 -5.921 1.00 84.38 554 GLU A N 1
ATOM 4249 C CA . GLU A 1 554 ? -14.813 11.475 -6.562 1.00 84.38 554 GLU A CA 1
ATOM 4250 C C . GLU A 1 554 ? -16.130 10.960 -5.939 1.00 84.38 554 GLU A C 1
ATOM 4252 O O . GLU A 1 554 ? -16.618 9.882 -6.287 1.00 84.38 554 GLU A O 1
ATOM 4257 N N . GLY A 1 555 ? -16.733 11.724 -5.019 1.00 83.94 555 GLY A N 1
ATOM 4258 C CA . GLY A 1 555 ? -18.030 11.409 -4.412 1.00 83.94 555 GLY A CA 1
ATOM 4259 C C . GLY A 1 555 ? -17.982 10.417 -3.245 1.00 83.94 555 GLY A C 1
ATOM 4260 O O . GLY A 1 555 ? -19.029 9.918 -2.829 1.00 83.94 555 GLY A O 1
ATOM 4261 N N . ILE A 1 556 ? -16.799 10.131 -2.694 1.00 82.69 556 ILE A N 1
ATOM 4262 C CA . ILE A 1 556 ? -16.641 9.277 -1.513 1.00 82.69 556 ILE A CA 1
ATOM 4263 C C . ILE A 1 556 ? -16.729 10.146 -0.257 1.00 82.69 556 ILE A C 1
ATOM 4265 O O . ILE A 1 556 ? -15.811 10.883 0.099 1.00 82.69 556 ILE A O 1
ATOM 4269 N N . ASP A 1 557 ? -17.853 10.038 0.447 1.00 83.38 557 ASP A N 1
ATOM 4270 C CA . ASP A 1 557 ? -18.174 10.890 1.599 1.00 83.38 557 ASP A CA 1
ATOM 4271 C C . ASP A 1 557 ? -17.655 10.357 2.945 1.00 83.38 557 ASP A C 1
ATOM 4273 O O . ASP A 1 557 ? -17.940 10.941 3.990 1.00 83.38 557 ASP A O 1
ATOM 4277 N N . SER A 1 558 ? -16.882 9.275 2.929 1.00 87.62 558 SER A N 1
ATOM 4278 C CA . SER A 1 558 ? -16.525 8.475 4.106 1.00 87.62 558 SER A CA 1
ATOM 4279 C C . SER A 1 558 ? -15.026 8.535 4.422 1.00 87.62 558 SER A C 1
ATOM 4281 O O . SER A 1 558 ? -14.375 7.500 4.544 1.00 87.62 558 SER A O 1
ATOM 4283 N N . ALA A 1 559 ? -14.486 9.753 4.525 1.00 92.19 559 ALA A N 1
ATOM 4284 C CA . ALA A 1 559 ? -13.097 10.019 4.900 1.00 92.19 559 ALA A CA 1
ATOM 4285 C C . ALA A 1 559 ? -13.025 10.673 6.287 1.00 92.19 559 ALA A C 1
ATOM 4287 O O . ALA A 1 559 ? -13.640 11.723 6.516 1.00 92.19 559 ALA A O 1
ATOM 4288 N N . TRP A 1 560 ? -12.254 10.083 7.199 1.00 95.12 560 TRP A N 1
ATOM 4289 C CA . TRP A 1 560 ? -12.059 10.586 8.559 1.00 95.12 560 TRP A CA 1
ATOM 4290 C C . TRP A 1 560 ? -10.582 10.818 8.850 1.00 95.12 560 TRP A C 1
ATOM 4292 O O . TRP A 1 560 ? -9.783 9.884 8.830 1.00 95.12 560 TRP A O 1
ATOM 4302 N N . LEU A 1 561 ? -10.240 12.074 9.147 1.00 95.75 561 LEU A N 1
ATOM 4303 C CA . LEU A 1 561 ? -8.881 12.475 9.497 1.00 95.75 561 LEU A CA 1
ATOM 4304 C C . LEU A 1 561 ? -8.697 12.559 11.003 1.00 95.75 561 LEU A C 1
ATOM 4306 O O . LEU A 1 561 ? -9.577 13.088 11.690 1.00 95.75 561 LEU A O 1
ATOM 4310 N N . TYR A 1 562 ? -7.541 12.143 11.509 1.00 96.25 562 TYR A N 1
ATOM 4311 C CA . TYR A 1 562 ? -7.161 12.419 12.891 1.00 96.25 562 TYR A CA 1
ATOM 4312 C C . TYR A 1 562 ? -5.717 12.895 13.058 1.00 96.25 562 TYR A C 1
ATOM 4314 O O . TYR A 1 562 ? -4.885 12.764 12.165 1.00 96.25 562 TYR A O 1
ATOM 4322 N N . LEU A 1 563 ? -5.447 13.467 14.230 1.00 93.69 563 LEU A N 1
ATOM 4323 C CA . LEU A 1 563 ? -4.112 13.773 14.730 1.00 93.69 563 LEU A CA 1
ATOM 4324 C C . LEU A 1 563 ? -3.967 13.193 16.140 1.00 93.69 563 LEU A C 1
ATOM 4326 O O . LEU A 1 563 ? -4.771 13.491 17.027 1.00 93.69 563 LEU A O 1
ATOM 4330 N N . TRP A 1 564 ? -2.942 12.380 16.357 1.00 91.69 564 TRP A N 1
ATOM 4331 C CA . TRP A 1 564 ? -2.643 11.811 17.663 1.00 91.69 564 TRP A CA 1
ATOM 4332 C C . TRP A 1 564 ? -1.660 12.701 18.432 1.00 91.69 564 TRP A C 1
ATOM 4334 O O . TRP A 1 564 ? -0.485 12.805 18.089 1.00 91.69 564 TRP A O 1
ATOM 4344 N N . GLN A 1 565 ? -2.153 13.363 19.479 1.00 89.44 565 GLN A N 1
ATOM 4345 C CA . GLN A 1 565 ? -1.416 14.308 20.323 1.00 89.44 565 GLN A CA 1
ATOM 4346 C C . GLN A 1 565 ? -1.483 13.874 21.799 1.00 89.44 565 GLN A C 1
ATOM 4348 O O . GLN A 1 565 ? -1.799 14.657 22.697 1.00 89.44 565 GLN A O 1
ATOM 4353 N N . VAL A 1 566 ? -1.237 12.587 22.051 1.00 86.19 566 VAL A N 1
ATOM 4354 C CA . VAL A 1 566 ? -1.184 12.020 23.404 1.00 86.19 566 VAL A CA 1
ATOM 4355 C C . VAL A 1 566 ? 0.277 11.887 23.820 1.00 86.19 566 VAL A C 1
ATOM 4357 O O . VAL A 1 566 ? 1.034 11.130 23.222 1.00 86.19 566 VAL A O 1
ATOM 4360 N N . GLU A 1 567 ? 0.674 12.632 24.846 1.00 79.31 567 GLU A N 1
ATOM 4361 C CA . GLU A 1 567 ? 2.053 12.723 25.320 1.00 79.31 567 GLU A CA 1
ATOM 4362 C C . GLU A 1 567 ? 2.397 11.589 26.288 1.00 79.31 567 GLU A C 1
ATOM 4364 O O . GLU A 1 567 ? 1.641 11.241 27.204 1.00 79.31 567 GLU A O 1
ATOM 4369 N N . GLU A 1 568 ? 3.604 11.052 26.145 1.00 71.81 568 GLU A N 1
ATOM 4370 C CA . GLU A 1 568 ? 3.994 9.805 26.805 1.00 71.81 568 GLU A CA 1
ATOM 4371 C C . GLU A 1 568 ? 4.844 9.994 28.062 1.00 71.81 568 GLU A C 1
ATOM 4373 O O . GLU A 1 568 ? 4.995 9.042 28.833 1.00 71.81 568 GLU A O 1
ATOM 4378 N N . ARG A 1 569 ? 5.408 11.190 28.276 1.00 63.91 569 ARG A N 1
ATOM 4379 C CA . ARG A 1 569 ? 6.291 11.536 29.405 1.00 63.91 569 ARG A CA 1
ATOM 4380 C C . ARG A 1 569 ? 5.894 12.889 30.011 1.00 63.91 569 ARG A C 1
ATOM 4382 O O . ARG A 1 569 ? 5.391 13.750 29.306 1.00 63.91 569 ARG A O 1
ATOM 4389 N N . GLU A 1 570 ? 6.152 13.074 31.309 1.00 52.56 570 GLU A N 1
ATOM 4390 C CA . GLU A 1 570 ? 5.950 14.344 32.048 1.00 52.56 570 GLU A CA 1
ATOM 4391 C C . GLU A 1 570 ? 7.147 15.310 31.978 1.00 52.56 570 GLU A C 1
ATOM 4393 O O . GLU A 1 570 ? 7.147 16.367 32.605 1.00 52.56 570 GLU A O 1
ATOM 4398 N N . ILE A 1 571 ? 8.198 14.945 31.244 1.00 44.34 571 ILE A N 1
ATOM 4399 C CA . ILE A 1 571 ? 9.430 15.731 31.156 1.00 44.34 571 ILE A CA 1
ATOM 4400 C C . ILE A 1 571 ? 9.220 16.872 30.150 1.00 44.34 571 ILE A C 1
ATOM 4402 O O . ILE A 1 571 ? 8.456 16.720 29.204 1.00 44.34 571 ILE A O 1
ATOM 4406 N N . GLN A 1 572 ? 9.939 17.985 30.337 1.00 39.88 572 GLN A N 1
ATOM 4407 C CA . GLN A 1 572 ? 9.987 19.192 29.487 1.00 39.88 572 GLN A CA 1
ATOM 4408 C C . GLN A 1 572 ? 10.157 18.963 27.967 1.00 39.88 572 GLN A C 1
ATOM 4410 O O . GLN A 1 572 ? 10.045 19.925 27.216 1.00 39.88 572 GLN A O 1
ATOM 4415 N N . ASP A 1 573 ? 10.358 17.722 27.520 1.00 49.91 573 ASP A N 1
ATOM 4416 C CA . ASP A 1 573 ? 10.425 17.285 26.128 1.00 49.91 573 ASP A CA 1
ATOM 4417 C C . ASP A 1 573 ? 9.303 16.244 25.880 1.00 49.91 573 ASP A C 1
ATOM 4419 O O . ASP A 1 573 ? 9.511 15.034 26.003 1.00 49.91 573 ASP A O 1
ATOM 4423 N N . ALA A 1 574 ? 8.078 16.711 25.606 1.00 51.91 574 ALA A N 1
ATOM 4424 C CA . ALA A 1 574 ? 6.928 15.857 25.300 1.00 51.91 574 ALA A CA 1
ATOM 4425 C C . ALA A 1 574 ? 7.162 15.093 23.983 1.00 51.91 574 ALA A C 1
ATOM 4427 O O . ALA A 1 574 ? 7.079 15.666 22.899 1.00 51.91 574 ALA A O 1
ATOM 4428 N N . VAL A 1 575 ? 7.459 13.795 24.076 1.00 59.75 575 VAL A N 1
ATOM 4429 C CA . VAL A 1 575 ? 7.627 12.918 22.908 1.00 59.75 575 VAL A CA 1
ATOM 4430 C C . VAL A 1 575 ? 6.333 12.144 22.668 1.00 59.75 575 VAL A C 1
ATOM 4432 O O . VAL A 1 575 ? 5.767 11.559 23.598 1.00 59.75 575 VAL A O 1
ATOM 4435 N N . VAL A 1 576 ? 5.882 12.144 21.415 1.00 58.44 576 VAL A N 1
ATOM 4436 C CA . VAL A 1 576 ? 4.816 11.279 20.906 1.00 58.44 576 VAL A CA 1
ATOM 4437 C C . VAL A 1 576 ? 5.466 10.304 19.931 1.00 58.44 576 VAL A C 1
ATOM 4439 O O . VAL A 1 576 ? 6.209 10.717 19.047 1.00 58.44 576 VAL A O 1
ATOM 4442 N N . ARG A 1 577 ? 5.239 9.005 20.117 1.00 68.06 577 ARG A N 1
ATOM 4443 C CA . ARG A 1 577 ? 5.823 7.925 19.325 1.00 68.06 577 ARG A CA 1
ATOM 4444 C C . ARG A 1 577 ? 4.725 7.144 18.630 1.00 68.06 577 ARG A C 1
ATOM 4446 O O . ARG A 1 577 ? 3.759 6.679 19.233 1.00 68.06 577 ARG A O 1
ATOM 4453 N N . GLN A 1 578 ? 4.945 6.925 17.345 1.00 69.88 578 GLN A N 1
ATOM 4454 C CA . GLN A 1 578 ? 4.057 6.181 16.462 1.00 69.88 578 GLN A CA 1
ATOM 4455 C C . GLN A 1 578 ? 3.740 4.764 16.978 1.00 69.88 578 GLN A C 1
ATOM 4457 O O . GLN A 1 578 ? 2.601 4.301 16.917 1.00 69.88 578 GLN A O 1
ATOM 4462 N N . ASN A 1 579 ? 4.728 4.087 17.569 1.00 72.44 579 ASN A N 1
ATOM 4463 C CA . ASN A 1 579 ? 4.536 2.742 18.120 1.00 72.44 579 ASN A CA 1
ATOM 4464 C C . ASN A 1 579 ? 3.586 2.736 19.330 1.00 72.44 579 ASN A C 1
ATOM 4466 O O . ASN A 1 579 ? 2.896 1.746 19.561 1.00 72.44 579 ASN A O 1
ATOM 4470 N N . ILE A 1 580 ? 3.514 3.830 20.097 1.00 77.38 580 ILE A N 1
ATOM 4471 C CA . ILE A 1 580 ? 2.631 3.911 21.266 1.00 77.38 580 ILE A CA 1
ATOM 4472 C C . ILE A 1 580 ? 1.204 4.233 20.853 1.00 77.38 580 ILE A C 1
ATOM 4474 O O . ILE A 1 580 ? 0.295 3.594 21.378 1.00 77.38 580 ILE A O 1
ATOM 4478 N N . GLU A 1 581 ? 0.996 5.133 19.884 1.00 85.81 581 GLU A N 1
ATOM 4479 C CA . GLU A 1 581 ? -0.310 5.289 19.230 1.00 85.81 581 GLU A CA 1
ATOM 4480 C C . GLU A 1 581 ? -0.859 3.908 18.856 1.00 85.81 581 GLU A C 1
ATOM 4482 O O . GLU A 1 581 ? -1.935 3.518 19.312 1.00 85.81 581 GLU A O 1
ATOM 4487 N N . THR A 1 582 ? -0.090 3.146 18.084 1.00 85.12 582 THR A N 1
ATOM 4488 C CA . THR A 1 582 ? -0.461 1.805 17.622 1.00 85.12 582 THR A CA 1
ATOM 4489 C C . THR A 1 582 ? -0.773 0.874 18.797 1.00 85.12 582 THR A C 1
ATOM 4491 O O . THR A 1 582 ? -1.859 0.297 18.867 1.00 85.12 582 THR A O 1
ATOM 4494 N N . ALA A 1 583 ? 0.125 0.799 19.784 1.00 82.56 583 ALA A N 1
ATOM 4495 C CA . ALA A 1 583 ? -0.029 -0.046 20.967 1.00 82.56 583 ALA A CA 1
ATOM 4496 C C . ALA A 1 583 ? -1.316 0.223 21.764 1.00 82.56 583 ALA A C 1
ATOM 4498 O O . ALA A 1 583 ? -1.896 -0.707 22.331 1.00 82.56 583 ALA A O 1
ATOM 4499 N N . THR A 1 584 ? -1.805 1.470 21.797 1.00 87.00 584 THR A N 1
ATOM 4500 C CA . THR A 1 584 ? -3.055 1.790 22.508 1.00 87.00 584 THR A CA 1
ATOM 4501 C C . THR A 1 584 ? -4.291 1.103 21.920 1.00 87.00 584 THR A C 1
ATOM 4503 O O . THR A 1 584 ? -5.279 0.949 22.635 1.00 87.00 584 THR A O 1
ATOM 4506 N N . LEU A 1 585 ? -4.257 0.637 20.664 1.00 90.00 585 LEU A N 1
ATOM 4507 C CA . LEU A 1 585 ? -5.360 -0.135 20.085 1.00 90.00 585 LEU A CA 1
ATOM 4508 C C . LEU A 1 585 ? -5.504 -1.499 20.773 1.00 90.00 585 LEU A C 1
ATOM 4510 O O . LEU A 1 585 ? -6.609 -1.929 21.102 1.00 90.00 585 LEU A O 1
ATOM 4514 N N . TRP A 1 586 ? -4.385 -2.162 21.040 1.00 87.25 586 TRP A N 1
ATOM 4515 C CA . TRP A 1 586 ? -4.349 -3.531 21.556 1.00 87.25 586 TRP A CA 1
ATOM 4516 C C . TRP A 1 586 ? -4.538 -3.597 23.076 1.00 87.25 586 TRP A C 1
ATOM 4518 O O . TRP A 1 586 ? -5.001 -4.603 23.610 1.00 87.25 586 TRP A O 1
ATOM 4528 N N . GLY A 1 587 ? -4.279 -2.489 23.774 1.00 73.19 587 GLY A N 1
ATOM 4529 C CA . GLY A 1 587 ? -4.426 -2.387 25.223 1.00 73.19 587 GLY A CA 1
ATOM 4530 C C . GLY A 1 587 ? -3.192 -2.896 25.970 1.00 73.19 587 GLY A C 1
ATOM 4531 O O . GLY A 1 587 ? -2.071 -2.842 25.472 1.00 73.19 587 GLY A O 1
ATOM 4532 N N . ARG A 1 588 ? -3.359 -3.347 27.215 1.00 63.19 588 ARG A N 1
ATOM 4533 C CA . ARG A 1 588 ? -2.257 -3.934 27.997 1.00 63.19 588 ARG A CA 1
ATOM 4534 C C . ARG A 1 588 ? -2.034 -5.391 27.576 1.00 63.19 588 ARG A C 1
ATOM 4536 O O . ARG A 1 588 ? -3.019 -6.063 27.314 1.00 63.19 588 ARG A O 1
ATOM 4543 N N . PRO A 1 589 ? -0.789 -5.896 27.525 1.00 53.91 589 PRO A N 1
ATOM 4544 C CA . PRO A 1 589 ? 0.464 -5.239 27.896 1.00 53.91 589 PRO A CA 1
ATOM 4545 C C . PRO A 1 589 ? 1.114 -4.406 26.774 1.00 53.91 589 PRO A C 1
ATOM 4547 O O . PRO A 1 589 ? 2.192 -3.872 27.006 1.00 53.91 589 PRO A O 1
ATOM 4550 N N . ALA A 1 590 ? 0.500 -4.249 25.594 1.00 56.31 590 ALA A N 1
ATOM 4551 C CA . ALA A 1 590 ? 1.132 -3.594 24.437 1.00 56.31 590 ALA A CA 1
ATOM 4552 C C . ALA A 1 590 ? 1.613 -2.151 24.717 1.00 56.31 590 ALA A C 1
ATOM 4554 O O . ALA A 1 590 ? 2.615 -1.711 24.162 1.00 56.31 590 ALA A O 1
ATOM 4555 N N . VAL A 1 591 ? 0.972 -1.426 25.641 1.00 54.59 591 VAL A N 1
ATOM 4556 C CA . VAL A 1 591 ? 1.399 -0.082 26.099 1.00 54.59 591 VAL A CA 1
ATOM 4557 C C . VAL A 1 591 ? 2.547 -0.080 27.138 1.00 54.59 591 VAL A C 1
ATOM 4559 O O . VAL A 1 591 ? 2.759 0.917 27.834 1.00 54.59 591 VAL A O 1
ATOM 4562 N N . SER A 1 592 ? 3.306 -1.174 27.269 1.00 51.28 592 SER A N 1
ATOM 4563 C CA . SER A 1 592 ? 4.353 -1.386 28.292 1.00 51.28 592 SER A CA 1
ATOM 4564 C C . SER A 1 592 ? 5.482 -0.343 28.308 1.00 51.28 592 SER A C 1
ATOM 4566 O O . SER A 1 592 ? 6.150 -0.188 29.328 1.00 51.28 592 SER A O 1
ATOM 4568 N N . PHE A 1 593 ? 5.673 0.422 27.229 1.00 54.69 593 PHE A N 1
ATOM 4569 C CA . PHE A 1 593 ? 6.744 1.420 27.084 1.00 54.69 593 PHE A CA 1
ATOM 4570 C C . PHE A 1 593 ? 6.548 2.728 27.878 1.00 54.69 593 PHE A C 1
ATOM 4572 O O . PHE A 1 593 ? 7.480 3.532 27.960 1.00 54.69 593 PHE A O 1
ATOM 4579 N N . SER A 1 594 ? 5.365 2.970 28.459 1.00 59.69 594 SER A N 1
ATOM 4580 C CA . SER A 1 594 ? 5.145 4.060 29.429 1.00 59.69 594 SER A CA 1
ATOM 4581 C C . SER A 1 594 ? 4.132 3.635 30.504 1.00 59.69 594 SER A C 1
ATOM 4583 O O . SER A 1 594 ? 2.980 4.088 30.504 1.00 59.69 594 SER A O 1
ATOM 4585 N N . PRO A 1 595 ? 4.533 2.734 31.428 1.00 60.31 595 PRO A N 1
ATOM 4586 C CA . PRO A 1 595 ? 3.598 2.078 32.331 1.00 60.31 595 PRO A CA 1
ATOM 4587 C C . PRO A 1 595 ? 2.840 3.077 33.204 1.00 60.31 595 PRO A C 1
ATOM 4589 O O . PRO A 1 595 ? 1.658 2.878 33.433 1.00 60.31 595 PRO A O 1
ATOM 4592 N N . GLY A 1 596 ? 3.456 4.173 33.657 1.00 69.38 596 GLY A N 1
ATOM 4593 C CA . GLY A 1 596 ? 2.824 5.100 34.605 1.00 69.38 596 GLY A CA 1
ATOM 4594 C C . GLY A 1 596 ? 1.599 5.841 34.058 1.00 69.38 596 GLY A C 1
ATOM 4595 O O . GLY A 1 596 ? 0.605 5.975 34.763 1.00 69.38 596 GLY A O 1
ATOM 4596 N N . ARG A 1 597 ? 1.629 6.299 32.798 1.00 80.50 597 ARG A N 1
ATOM 4597 C CA . ARG A 1 597 ? 0.547 7.139 32.249 1.00 80.50 597 ARG A CA 1
ATOM 4598 C C . ARG A 1 597 ? -0.661 6.349 31.770 1.00 80.50 597 ARG A C 1
ATOM 4600 O O . ARG A 1 597 ? -1.774 6.826 31.932 1.00 80.50 597 ARG A O 1
ATOM 4607 N N . TYR A 1 598 ? -0.443 5.166 31.204 1.00 81.88 598 TYR A N 1
ATOM 4608 C CA . TYR A 1 598 ? -1.506 4.284 30.708 1.00 81.88 598 TYR A CA 1
ATOM 4609 C C . TYR A 1 598 ? -1.907 3.209 31.743 1.00 81.88 598 TYR A C 1
ATOM 4611 O O . TYR A 1 598 ? -2.518 2.199 31.384 1.00 81.88 598 TYR A O 1
ATOM 4619 N N . SER A 1 599 ? -1.474 3.350 33.006 1.00 78.94 599 SER A N 1
ATOM 4620 C CA . SER A 1 599 ? -1.908 2.515 34.143 1.00 78.94 599 SER A CA 1
ATOM 4621 C C . SER A 1 599 ? -3.190 2.983 34.767 1.00 78.94 599 SER A C 1
ATOM 4623 O O . SER A 1 599 ? -3.603 4.113 34.553 1.00 78.94 599 SER A O 1
ATOM 4625 N N . GLU A 1 600 ? -3.779 2.083 35.551 1.00 81.31 600 GLU A N 1
ATOM 4626 C CA . GLU A 1 600 ? -4.845 2.418 36.480 1.00 81.31 600 GLU A CA 1
ATOM 4627 C C . GLU A 1 600 ? -4.421 3.617 37.343 1.00 81.31 600 GLU A C 1
ATOM 4629 O O . GLU A 1 600 ? -3.340 3.604 37.941 1.00 81.31 600 GLU A O 1
ATOM 4634 N N . GLY A 1 601 ? -5.225 4.681 37.336 1.00 81.62 601 GLY A N 1
ATOM 4635 C CA . GLY A 1 601 ? -4.935 5.963 37.982 1.00 81.62 601 GLY A CA 1
ATOM 4636 C C . GLY A 1 601 ? -3.996 6.900 37.206 1.00 81.62 601 GLY A C 1
ATOM 4637 O O . GLY A 1 601 ? -3.695 7.994 37.687 1.00 81.62 601 GLY A O 1
ATOM 4638 N N . GLY A 1 602 ? -3.515 6.502 36.028 1.00 85.62 602 GLY A N 1
ATOM 4639 C CA . GLY A 1 602 ? -2.658 7.308 35.162 1.00 85.62 602 GLY A CA 1
ATOM 4640 C C . GLY A 1 602 ? -3.445 8.295 34.293 1.00 85.62 602 GLY A C 1
ATOM 4641 O O . GLY A 1 602 ? -4.585 8.052 33.910 1.00 85.62 602 GLY A O 1
ATOM 4642 N N . VAL A 1 603 ? -2.820 9.415 33.912 1.00 87.62 603 VAL A N 1
ATOM 4643 C CA . VAL A 1 603 ? -3.487 10.474 33.122 1.00 87.62 603 VAL A CA 1
ATOM 4644 C C . VAL A 1 603 ? -4.024 9.999 31.764 1.00 87.62 603 VAL A C 1
ATOM 4646 O O . VAL A 1 603 ? -4.960 10.586 31.242 1.00 87.62 603 VAL A O 1
ATOM 4649 N N . ASN A 1 604 ? -3.458 8.943 31.182 1.00 88.19 604 ASN A N 1
ATOM 4650 C CA . ASN A 1 604 ? -3.860 8.393 29.886 1.00 88.19 604 ASN A CA 1
ATOM 4651 C C . ASN A 1 604 ? -4.516 7.009 30.015 1.00 88.19 604 ASN A C 1
ATOM 4653 O O . ASN A 1 604 ? -4.594 6.281 29.027 1.00 88.19 604 ASN A O 1
ATOM 4657 N N . GLU A 1 605 ? -4.999 6.647 31.204 1.00 87.69 605 GLU A N 1
ATOM 4658 C CA . GLU A 1 605 ? -5.708 5.390 31.470 1.00 87.69 605 GLU A CA 1
ATOM 4659 C C . GLU A 1 605 ? -6.866 5.145 30.488 1.00 87.69 605 GLU A C 1
ATOM 4661 O O . GLU A 1 605 ? -7.003 4.050 29.947 1.00 87.69 605 GLU A O 1
ATOM 4666 N N . ASP A 1 606 ? -7.651 6.185 30.189 1.00 88.88 606 ASP A N 1
ATOM 4667 C CA . ASP A 1 606 ? -8.834 6.096 29.324 1.00 88.88 606 ASP A CA 1
ATOM 4668 C C . ASP A 1 606 ? -8.515 6.129 27.815 1.00 88.88 606 ASP A C 1
ATOM 4670 O O . ASP A 1 606 ? -9.377 5.821 26.984 1.00 88.88 606 ASP A O 1
ATOM 4674 N N . VAL A 1 607 ? -7.285 6.491 27.428 1.00 90.12 607 VAL A N 1
ATOM 4675 C CA . VAL A 1 607 ? -6.899 6.686 26.018 1.00 90.12 607 VAL A CA 1
ATOM 4676 C C . VAL A 1 607 ? -7.042 5.401 25.180 1.00 90.12 607 VAL A C 1
ATOM 4678 O O . VAL A 1 607 ? -7.670 5.475 24.118 1.00 90.12 607 VAL A O 1
ATOM 4681 N N . PRO A 1 608 ? -6.544 4.222 25.617 1.00 89.69 608 PRO A N 1
ATOM 4682 C CA . PRO A 1 608 ? -6.724 2.969 24.882 1.00 89.69 608 PRO A CA 1
ATOM 4683 C C . PRO A 1 608 ? -8.195 2.642 24.623 1.00 89.69 608 PRO A C 1
ATOM 4685 O O . PRO A 1 608 ? -8.587 2.367 23.493 1.00 89.69 608 PRO A O 1
ATOM 4688 N N . PHE A 1 609 ? -9.044 2.754 25.644 1.00 90.62 609 PHE A N 1
ATOM 4689 C CA . PHE A 1 609 ? -10.473 2.452 25.547 1.00 90.62 609 PHE A CA 1
ATOM 4690 C C . PHE A 1 609 ? -11.199 3.388 24.575 1.00 90.62 609 PHE A C 1
ATOM 4692 O O . PHE A 1 609 ? -12.065 2.961 23.805 1.00 90.62 609 PHE A O 1
ATOM 4699 N N . LEU A 1 610 ? -10.819 4.666 24.567 1.00 91.56 610 LEU A N 1
ATOM 4700 C CA . LEU A 1 610 ? -11.345 5.641 23.624 1.00 91.56 610 LEU A CA 1
ATOM 4701 C C . LEU A 1 610 ? -10.931 5.312 22.179 1.00 91.56 610 LEU A C 1
ATOM 4703 O O . LEU A 1 610 ? -11.790 5.319 21.292 1.00 91.56 610 LEU A O 1
ATOM 4707 N N . LYS A 1 611 ? -9.657 4.968 21.935 1.00 93.25 611 LYS A N 1
ATOM 4708 C CA . LYS A 1 611 ? -9.176 4.570 20.600 1.00 93.25 611 LYS A CA 1
ATOM 4709 C C . LYS A 1 611 ? -9.887 3.307 20.117 1.00 93.25 611 LYS A C 1
ATOM 4711 O O . LYS A 1 611 ? -10.460 3.298 19.027 1.00 93.25 611 LYS A O 1
ATOM 4716 N N . GLN A 1 612 ? -9.924 2.276 20.961 1.00 93.62 612 GLN A N 1
ATOM 4717 C CA . GLN A 1 612 ? -10.596 1.008 20.683 1.00 93.62 612 GLN A CA 1
ATOM 4718 C C . GLN A 1 612 ? -12.042 1.211 20.225 1.00 93.62 612 GLN A C 1
ATOM 4720 O O . GLN A 1 612 ? -12.486 0.561 19.279 1.00 93.62 612 GLN A O 1
ATOM 4725 N N . ARG A 1 613 ? -12.781 2.142 20.839 1.00 92.81 613 ARG A N 1
ATOM 4726 C CA . ARG A 1 613 ? -14.170 2.401 20.453 1.00 92.81 613 ARG A CA 1
ATOM 4727 C C . ARG A 1 613 ? -14.308 2.968 19.040 1.00 92.81 613 ARG A C 1
ATOM 4729 O O . ARG A 1 613 ? -15.153 2.474 18.297 1.00 92.81 613 ARG A O 1
ATOM 4736 N N . TYR A 1 614 ? -13.510 3.962 18.648 1.00 95.12 614 TYR A N 1
ATOM 4737 C CA . TYR A 1 614 ? -13.590 4.505 17.283 1.00 95.12 614 TYR A CA 1
ATOM 4738 C C . TYR A 1 614 ? -13.184 3.466 16.235 1.00 95.12 614 TYR A C 1
ATOM 4740 O O . TYR A 1 614 ? -13.910 3.264 15.262 1.00 95.12 614 TYR A O 1
ATOM 4748 N N . TRP A 1 615 ? -12.067 2.770 16.464 1.00 96.69 615 TRP A N 1
ATOM 4749 C CA . TRP A 1 615 ? -11.544 1.773 15.528 1.00 96.69 615 TRP A CA 1
ATOM 4750 C C . TRP A 1 615 ? -12.512 0.610 15.352 1.00 96.69 615 TRP A C 1
ATOM 4752 O O . TRP A 1 615 ? -12.870 0.271 14.229 1.00 96.69 615 TRP A O 1
ATOM 4762 N N . THR A 1 616 ? -13.010 0.034 16.448 1.00 95.88 616 THR A N 1
ATOM 4763 C CA . THR A 1 616 ? -13.955 -1.088 16.355 1.00 95.88 616 THR A CA 1
ATOM 4764 C C . THR A 1 616 ? -15.313 -0.657 15.804 1.00 95.88 616 THR A C 1
ATOM 4766 O O . THR A 1 616 ? -15.933 -1.433 15.080 1.00 95.88 616 THR A O 1
ATOM 4769 N N . SER A 1 617 ? -15.776 0.573 16.068 1.00 95.75 617 SER A N 1
ATOM 4770 C CA . SER A 1 617 ? -16.981 1.109 15.415 1.00 95.75 617 SER A CA 1
ATOM 4771 C C . SER A 1 617 ? -16.808 1.138 13.897 1.00 95.75 617 SER A C 1
ATOM 4773 O O . SER A 1 617 ? -17.703 0.708 13.168 1.00 95.75 617 SER A O 1
ATOM 4775 N N . PHE A 1 618 ? -15.653 1.601 13.414 1.00 97.56 618 PHE A N 1
ATOM 4776 C CA . PHE A 1 618 ? -15.354 1.621 11.987 1.00 97.56 618 PHE A CA 1
ATOM 4777 C C . PHE A 1 618 ? -15.214 0.213 11.403 1.00 97.56 618 PHE A C 1
ATOM 4779 O O . PHE A 1 618 ? -15.849 -0.081 10.398 1.00 97.56 618 PHE A O 1
ATOM 4786 N N . VAL A 1 619 ? -14.492 -0.692 12.069 1.00 97.94 619 VAL A N 1
ATOM 4787 C CA . VAL A 1 619 ? -14.390 -2.105 11.660 1.00 97.94 619 VAL A CA 1
ATOM 4788 C C . VAL A 1 619 ? -15.767 -2.743 11.490 1.00 97.94 619 VAL A C 1
ATOM 4790 O O . VAL A 1 619 ? -15.984 -3.477 10.535 1.00 97.94 619 VAL A O 1
ATOM 4793 N N . LYS A 1 620 ? -16.710 -2.460 12.394 1.00 96.62 620 LYS A N 1
ATOM 4794 C CA . LYS A 1 620 ? -18.033 -3.101 12.396 1.00 96.62 620 LYS A CA 1
ATOM 4795 C C . LYS A 1 620 ? -19.070 -2.436 11.495 1.00 96.62 620 LYS A C 1
ATOM 4797 O O . LYS A 1 620 ? -20.103 -3.044 11.234 1.00 96.62 620 LYS A O 1
ATOM 4802 N N . SER A 1 621 ? -18.874 -1.171 11.119 1.00 95.75 621 SER A N 1
ATOM 4803 C CA . SER A 1 621 ? -19.931 -0.379 10.468 1.00 95.75 621 SER A CA 1
ATOM 4804 C C . SER A 1 621 ? -19.464 0.580 9.376 1.00 95.75 621 SER A C 1
ATOM 4806 O O . SER A 1 621 ? -20.288 1.293 8.807 1.00 95.75 621 SER A O 1
ATOM 4808 N N . LEU A 1 622 ? -18.158 0.632 9.106 1.00 95.81 622 LEU A N 1
ATOM 4809 C CA . LEU A 1 622 ? -17.510 1.573 8.189 1.00 95.81 622 LEU A CA 1
ATOM 4810 C C . LEU A 1 622 ? -17.756 3.056 8.544 1.00 95.81 622 LEU A C 1
ATOM 4812 O O . LEU A 1 622 ? -17.583 3.946 7.711 1.00 95.81 622 LEU A O 1
ATOM 4816 N N . ASP A 1 623 ? -18.150 3.329 9.794 1.00 95.38 623 ASP A N 1
ATOM 4817 C CA . ASP A 1 623 ? -18.300 4.664 10.374 1.00 95.38 623 ASP A CA 1
ATOM 4818 C C . ASP A 1 623 ? -17.784 4.642 11.829 1.00 95.38 623 ASP A C 1
ATOM 4820 O O . ASP A 1 623 ? -18.279 3.866 12.662 1.00 95.38 623 ASP A O 1
ATOM 4824 N N . PRO A 1 624 ? -16.809 5.498 12.191 1.00 94.69 624 PRO A N 1
ATOM 4825 C CA . PRO A 1 624 ? -16.251 5.515 13.539 1.00 94.69 624 PRO A CA 1
ATOM 4826 C C . PRO A 1 624 ? -17.251 6.023 14.591 1.00 94.69 624 PRO A C 1
ATOM 4828 O O . PRO A 1 624 ? -16.960 5.971 15.782 1.00 94.69 624 PRO A O 1
ATOM 4831 N N . ASN A 1 625 ? -18.431 6.512 14.188 1.00 92.00 625 ASN A N 1
ATOM 4832 C CA . ASN A 1 625 ? -19.421 7.104 15.083 1.00 92.00 625 ASN A CA 1
ATOM 4833 C C . ASN A 1 625 ? -20.627 6.210 15.406 1.00 92.00 625 ASN A C 1
ATOM 4835 O O . ASN A 1 625 ? -21.456 6.585 16.239 1.00 92.00 625 ASN A O 1
ATOM 4839 N N . THR A 1 626 ? -20.812 5.072 14.737 1.00 88.50 626 THR A N 1
ATOM 4840 C CA . THR A 1 626 ? -22.017 4.238 14.919 1.00 88.50 626 THR A CA 1
ATOM 4841 C C . THR A 1 626 ? -22.200 3.813 16.374 1.00 88.50 626 THR A C 1
ATOM 4843 O O . THR A 1 626 ? -23.273 4.021 16.949 1.00 88.50 626 THR A O 1
ATOM 4846 N N . ASP A 1 627 ? -21.128 3.333 17.001 1.00 77.69 627 ASP A N 1
ATOM 4847 C CA . ASP A 1 627 ? -21.140 2.905 18.402 1.00 77.69 627 ASP A CA 1
ATOM 4848 C C . ASP A 1 627 ? -20.950 4.061 19.399 1.00 77.69 627 ASP A C 1
ATOM 4850 O O . ASP A 1 627 ? -20.936 3.829 20.611 1.00 77.69 627 ASP A O 1
ATOM 4854 N N . THR A 1 628 ? -20.821 5.300 18.906 1.00 65.75 628 THR A N 1
ATOM 4855 C CA . THR A 1 628 ? -20.614 6.520 19.712 1.00 65.75 628 THR A CA 1
ATOM 4856 C C . THR A 1 628 ? -21.880 7.370 19.834 1.00 65.75 628 THR A C 1
ATOM 4858 O O . THR A 1 628 ? -22.034 8.115 20.796 1.00 65.75 628 THR A O 1
ATOM 4861 N N . LYS A 1 629 ? -22.856 7.203 18.925 1.00 56.66 629 LYS A N 1
ATOM 4862 C CA . LYS A 1 629 ? -24.154 7.914 18.935 1.00 56.66 629 LYS A CA 1
ATOM 4863 C C . LYS A 1 629 ? -25.031 7.620 20.161 1.00 56.66 629 LYS A C 1
ATOM 4865 O O . LYS A 1 629 ? -26.015 8.320 20.397 1.00 56.66 629 LYS A O 1
ATOM 4870 N N . ARG A 1 630 ? -24.723 6.580 20.942 1.00 52.06 630 ARG A N 1
ATOM 4871 C CA . ARG A 1 630 ? -25.469 6.210 22.153 1.00 52.06 630 ARG A CA 1
ATOM 4872 C C . ARG A 1 630 ? -24.780 6.793 23.399 1.00 52.06 630 ARG A C 1
ATOM 4874 O O . ARG A 1 630 ? -24.081 6.068 24.093 1.00 52.06 630 ARG A O 1
ATOM 4881 N N . LYS A 1 631 ? -25.121 8.053 23.720 1.00 50.06 631 LYS A N 1
ATOM 4882 C CA . LYS A 1 631 ? -24.789 8.835 24.941 1.00 50.06 631 LYS A CA 1
ATOM 4883 C C . LYS A 1 631 ? -23.419 9.532 24.920 1.00 50.06 631 LYS A C 1
ATOM 4885 O O . LYS A 1 631 ? -22.436 8.955 24.481 1.00 50.06 631 LYS A O 1
ATOM 4890 N N . ASP A 1 632 ? -23.356 10.727 25.524 1.00 53.91 632 ASP A N 1
ATOM 4891 C CA . ASP A 1 632 ? -22.147 11.555 25.748 1.00 53.91 632 ASP A CA 1
ATOM 4892 C C . ASP A 1 632 ? -21.003 10.831 26.499 1.00 53.91 632 ASP A C 1
ATOM 4894 O O . ASP A 1 632 ? -19.919 11.379 26.685 1.00 53.91 632 ASP A O 1
ATOM 4898 N N . SER A 1 633 ? -21.238 9.591 26.942 1.00 60.56 633 SER A N 1
ATOM 4899 C CA . SER A 1 633 ? -20.235 8.659 27.449 1.00 60.56 633 SER A CA 1
ATOM 4900 C C . SER A 1 633 ? -20.536 7.238 26.960 1.00 60.56 633 SER A C 1
ATOM 4902 O O . SER A 1 633 ? -21.668 6.757 27.067 1.00 60.56 633 SER A O 1
ATOM 4904 N N . SER A 1 634 ? -19.517 6.555 26.441 1.00 70.56 634 SER A N 1
ATOM 4905 C CA . SER A 1 634 ? -19.578 5.149 26.032 1.00 70.56 634 SER A CA 1
ATOM 4906 C C . SER A 1 634 ? -18.859 4.277 27.053 1.00 70.56 634 SER A C 1
ATOM 4908 O O . SER A 1 634 ? -17.753 4.601 27.478 1.00 70.56 634 SER A O 1
ATOM 4910 N N . LYS A 1 635 ? -19.474 3.155 27.443 1.00 81.31 635 LYS A N 1
ATOM 4911 C CA . LYS A 1 635 ? -18.798 2.149 28.270 1.00 81.31 635 LYS A CA 1
ATOM 4912 C C . LYS A 1 635 ? -17.971 1.230 27.371 1.00 81.31 635 LYS A C 1
ATOM 4914 O O . LYS A 1 635 ? -18.548 0.604 26.479 1.00 81.31 635 LYS A O 1
ATOM 4919 N N . VAL A 1 636 ? -16.664 1.163 27.598 1.00 79.69 636 VAL A N 1
ATOM 4920 C CA . VAL A 1 636 ? -15.707 0.310 26.874 1.00 79.69 636 VAL A CA 1
ATOM 4921 C C . VAL A 1 636 ? -14.932 -0.467 27.932 1.00 79.69 636 VAL A C 1
ATOM 4923 O O . VAL A 1 636 ? -14.234 0.134 28.746 1.00 79.69 636 VAL A O 1
ATOM 4926 N N . GLY A 1 637 ? -15.132 -1.785 27.996 1.00 82.69 637 GLY A N 1
ATOM 4927 C CA . GLY A 1 637 ? -14.671 -2.566 29.147 1.00 82.69 637 GLY A CA 1
ATOM 4928 C C . GLY A 1 637 ? -15.169 -1.970 30.484 1.00 82.69 637 GLY A C 1
ATOM 4929 O O . GLY A 1 637 ? -16.372 -1.695 30.620 1.00 82.69 637 GLY A O 1
ATOM 4930 N N . PRO A 1 638 ? -14.286 -1.747 31.478 1.00 82.12 638 PRO A N 1
ATOM 4931 C CA . PRO A 1 638 ? -14.656 -1.116 32.747 1.00 82.12 638 PRO A CA 1
ATOM 4932 C C . PRO A 1 638 ? -14.786 0.420 32.687 1.00 82.12 638 PRO A C 1
ATOM 4934 O O . PRO A 1 638 ? -15.370 1.002 33.601 1.00 82.12 638 PRO A O 1
ATOM 4937 N N . HIS A 1 639 ? -14.335 1.074 31.612 1.00 84.94 639 HIS A N 1
ATOM 4938 C CA . HIS A 1 639 ? -14.201 2.534 31.537 1.00 84.94 639 HIS A CA 1
ATOM 4939 C C . HIS A 1 639 ? -15.420 3.224 30.931 1.00 84.94 639 HIS A C 1
ATOM 4941 O O . HIS A 1 639 ? -16.135 2.662 30.096 1.00 84.94 639 HIS A O 1
ATOM 4947 N N . LYS A 1 640 ? -15.642 4.481 31.329 1.00 86.00 640 LYS A N 1
ATOM 4948 C CA . LYS A 1 640 ? -16.584 5.400 30.678 1.00 86.00 640 LYS A CA 1
ATOM 4949 C C . LYS A 1 640 ? -15.790 6.475 29.948 1.00 86.00 640 LYS A C 1
ATOM 4951 O O . LYS A 1 640 ? -15.292 7.395 30.580 1.00 86.00 640 LYS A O 1
ATOM 4956 N N . VAL A 1 641 ? -15.746 6.392 28.625 1.00 86.12 641 VAL A N 1
ATOM 4957 C CA . VAL A 1 641 ? -15.013 7.348 27.786 1.00 86.12 641 VAL A CA 1
ATOM 4958 C C . VAL A 1 641 ? -15.955 8.377 27.173 1.00 86.12 641 VAL A C 1
ATOM 4960 O O . VAL A 1 641 ? -17.080 8.047 26.781 1.00 86.12 641 VAL A O 1
ATOM 4963 N N . LYS A 1 642 ? -15.502 9.628 27.075 1.00 85.75 642 LYS A N 1
ATOM 4964 C CA . LYS A 1 642 ? -16.233 10.711 26.408 1.00 85.75 642 LYS A CA 1
ATOM 4965 C C . LYS A 1 642 ? -15.778 10.819 24.957 1.00 85.75 642 LYS A C 1
ATOM 4967 O O . LYS A 1 642 ? -14.600 11.024 24.685 1.00 85.75 642 LYS A O 1
ATOM 4972 N N . LEU A 1 643 ? -16.720 10.701 24.027 1.00 88.56 643 LEU A N 1
ATOM 4973 C CA . LEU A 1 643 ? -16.428 10.669 22.596 1.00 88.56 643 LEU A CA 1
ATOM 4974 C C . LEU A 1 643 ? -16.976 11.922 21.926 1.00 88.56 643 LEU A C 1
ATOM 4976 O O . LEU A 1 643 ? -18.163 12.227 22.030 1.00 88.56 643 LEU A O 1
ATOM 4980 N N . THR A 1 644 ? -16.107 12.642 21.230 1.00 92.25 644 THR A N 1
ATOM 4981 C CA . THR A 1 644 ? -16.495 13.742 20.352 1.00 92.25 644 THR A CA 1
ATOM 4982 C C . THR A 1 644 ? -16.902 13.189 18.990 1.00 92.25 644 THR A C 1
ATOM 4984 O O . THR A 1 644 ? -16.246 12.310 18.447 1.00 92.25 644 THR A O 1
ATOM 4987 N N . HIS A 1 645 ? -17.979 13.707 18.396 1.00 91.88 645 HIS A N 1
ATOM 4988 C CA . HIS A 1 645 ? -18.373 13.273 17.057 1.00 91.88 645 HIS A CA 1
ATOM 4989 C C . HIS A 1 645 ? -17.223 13.480 16.057 1.00 91.8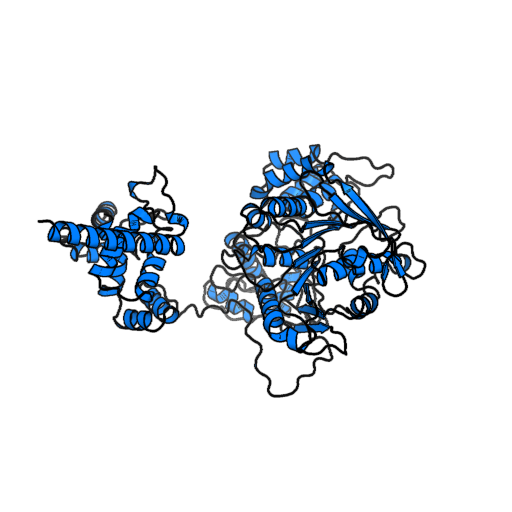8 645 HIS A C 1
ATOM 4991 O O . HIS A 1 645 ? -16.750 14.602 15.868 1.00 91.88 645 HIS A O 1
ATOM 4997 N N . TRP A 1 646 ? -16.780 12.397 15.421 1.00 93.44 646 TRP A N 1
ATOM 4998 C CA . TRP A 1 646 ? -15.722 12.433 14.426 1.00 93.44 646 TRP A CA 1
ATOM 4999 C C . TRP A 1 646 ? -16.314 12.828 13.081 1.00 93.44 646 TRP A C 1
ATOM 5001 O O . TRP A 1 646 ? -16.900 12.020 12.351 1.00 93.44 646 TRP A O 1
ATOM 5011 N N . GLU A 1 647 ? -16.180 14.111 12.778 1.00 91.94 647 GLU A N 1
ATOM 5012 C CA . GLU A 1 647 ? -16.669 14.695 11.540 1.00 91.94 647 GLU A CA 1
ATOM 5013 C C . GLU A 1 647 ? -15.922 14.143 10.324 1.00 91.94 647 GLU A C 1
ATOM 5015 O O . GLU A 1 647 ? -14.702 13.981 10.336 1.00 91.94 647 GLU A O 1
ATOM 5020 N N . ARG A 1 648 ? -16.676 13.890 9.252 1.00 91.00 648 ARG A N 1
ATOM 5021 C CA . ARG A 1 648 ? -16.112 13.561 7.940 1.00 91.00 648 ARG A CA 1
ATOM 5022 C C . ARG A 1 648 ? -15.401 14.777 7.371 1.00 91.00 648 ARG A C 1
ATOM 5024 O O . ARG A 1 648 ? -15.911 15.897 7.476 1.00 91.00 648 ARG A O 1
ATOM 5031 N N . TRP A 1 649 ? -14.289 14.545 6.692 1.00 91.12 649 TRP A N 1
ATOM 5032 C CA . TRP A 1 649 ? -13.562 15.609 6.022 1.00 91.12 649 TRP A CA 1
ATOM 5033 C C . TRP A 1 649 ? -14.379 16.207 4.867 1.00 91.12 649 TRP A C 1
ATOM 5035 O O . TRP A 1 649 ? -15.008 15.487 4.086 1.00 91.12 649 TRP A O 1
ATOM 5045 N N . ARG A 1 650 ? -14.389 17.543 4.748 1.00 87.81 650 ARG A N 1
ATOM 5046 C CA . ARG A 1 650 ? -15.012 18.268 3.628 1.00 87.81 650 ARG A CA 1
ATOM 5047 C C . ARG A 1 650 ? -14.169 19.486 3.228 1.00 87.81 650 ARG A C 1
ATOM 5049 O O . ARG A 1 650 ? -13.607 20.135 4.108 1.00 87.81 650 ARG A O 1
ATOM 5056 N N . PRO A 1 651 ? -14.173 19.912 1.951 1.00 81.69 651 PRO A N 1
ATOM 5057 C CA . PRO A 1 651 ? -13.427 21.096 1.515 1.00 81.69 651 PRO A CA 1
ATOM 5058 C C . PRO A 1 651 ? -13.812 22.379 2.269 1.00 81.69 651 PRO A C 1
ATOM 5060 O O . PRO A 1 651 ? -12.956 23.210 2.579 1.00 81.69 651 PRO A O 1
ATOM 5063 N N . GLN A 1 652 ? -15.102 22.531 2.595 1.00 82.44 652 GLN A N 1
ATOM 5064 C CA . GLN A 1 652 ? -15.645 23.689 3.317 1.00 82.44 652 GLN A CA 1
ATOM 5065 C C . GLN A 1 652 ? -15.403 23.624 4.831 1.00 82.44 652 GLN A C 1
ATOM 5067 O O . GLN A 1 652 ? -15.466 24.652 5.498 1.00 82.44 652 GLN A O 1
ATOM 5072 N N . ARG A 1 653 ? -15.159 22.427 5.373 1.00 84.06 653 ARG A N 1
ATOM 5073 C CA . ARG A 1 653 ? -14.974 22.164 6.803 1.00 84.06 653 ARG A CA 1
ATOM 5074 C C . ARG A 1 653 ? -13.928 21.065 6.932 1.00 84.06 653 ARG A C 1
ATOM 5076 O O . ARG A 1 653 ? -14.262 19.879 6.956 1.00 84.06 653 ARG A O 1
ATOM 5083 N N . ARG A 1 654 ? -12.658 21.478 6.914 1.00 88.31 654 ARG A N 1
ATOM 5084 C CA . ARG A 1 654 ? -11.489 20.590 6.832 1.00 88.31 654 ARG A CA 1
ATOM 5085 C C . ARG A 1 654 ? -11.192 20.032 8.221 1.00 88.31 654 ARG A C 1
ATOM 5087 O O . ARG A 1 654 ? -10.165 20.329 8.814 1.00 88.31 654 ARG A O 1
ATOM 5094 N N . ALA A 1 655 ? -12.158 19.309 8.770 1.00 91.31 655 ALA A N 1
ATOM 5095 C CA . ALA A 1 655 ? -12.114 18.816 10.130 1.00 91.31 655 ALA A CA 1
ATOM 5096 C C . ALA A 1 655 ? -11.193 17.596 10.253 1.00 91.31 655 ALA A C 1
ATOM 5098 O O . ALA A 1 655 ? -11.160 16.734 9.372 1.00 91.31 655 ALA A O 1
ATOM 5099 N N . ARG A 1 656 ? -10.499 17.511 11.388 1.00 94.56 656 ARG A N 1
ATOM 5100 C CA . ARG A 1 656 ? -9.872 16.291 11.905 1.00 94.56 656 ARG A CA 1
ATOM 5101 C C . ARG A 1 656 ? -10.209 16.114 13.382 1.00 94.56 656 ARG A C 1
ATOM 5103 O O . ARG A 1 656 ? -10.466 17.100 14.076 1.00 94.56 656 ARG A O 1
ATOM 5110 N N . LEU A 1 657 ? -10.181 14.879 13.871 1.00 96.12 657 LEU A N 1
ATOM 5111 C CA . LEU A 1 657 ? -10.282 14.587 15.300 1.00 96.12 657 LEU A CA 1
ATOM 5112 C C . LEU A 1 657 ? -8.886 14.581 15.932 1.00 96.12 657 LEU A C 1
ATOM 5114 O O . LEU A 1 657 ? -7.987 13.910 15.443 1.00 96.12 657 LEU A O 1
ATOM 5118 N N . VAL A 1 658 ? -8.690 15.314 17.019 1.00 95.12 658 VAL A N 1
ATOM 5119 C CA . VAL A 1 658 ? -7.421 15.362 17.754 1.00 95.12 658 VAL A CA 1
ATOM 5120 C C . VAL A 1 658 ? -7.563 14.573 19.047 1.00 95.12 658 VAL A C 1
ATOM 5122 O O . VAL A 1 658 ? -8.460 14.873 19.838 1.00 95.12 658 VAL A O 1
ATOM 5125 N N . PHE A 1 659 ? -6.686 13.594 19.259 1.00 94.00 659 PHE A N 1
ATOM 5126 C CA . PHE A 1 659 ? -6.589 12.802 20.489 1.00 94.00 659 PHE A CA 1
ATOM 5127 C C . PHE A 1 659 ? -5.594 13.463 21.438 1.00 94.00 659 PHE A C 1
ATOM 5129 O O . PHE A 1 659 ? -4.511 13.841 21.001 1.00 94.00 659 PHE A O 1
ATOM 5136 N N . ARG A 1 660 ? -5.946 13.619 22.716 1.00 90.69 660 ARG A N 1
ATOM 5137 C CA . ARG A 1 660 ? -5.122 14.301 23.725 1.00 90.69 660 ARG A CA 1
ATOM 5138 C C . ARG A 1 660 ? -5.021 13.494 25.014 1.00 90.69 660 ARG A C 1
ATOM 5140 O O . ARG A 1 660 ? -5.772 12.539 25.224 1.00 90.69 660 ARG A O 1
ATOM 5147 N N . ASN A 1 661 ? -4.090 13.901 25.879 1.00 88.12 661 ASN A N 1
ATOM 5148 C CA . ASN A 1 661 ? -3.979 13.358 27.233 1.00 88.12 661 ASN A CA 1
ATOM 5149 C C . ASN A 1 661 ? -5.327 13.408 27.973 1.00 88.12 661 ASN A C 1
ATOM 5151 O O . ASN A 1 661 ? -6.169 14.253 27.669 1.00 88.12 661 ASN A O 1
ATOM 5155 N N . GLY A 1 662 ? -5.532 12.528 28.954 1.00 87.12 662 GLY A N 1
ATOM 5156 C CA . GLY A 1 662 ? -6.794 12.498 29.708 1.00 87.12 662 GLY A CA 1
ATOM 5157 C C . GLY A 1 662 ? -7.939 11.775 29.001 1.00 87.12 662 GLY A C 1
ATOM 5158 O O . GLY A 1 662 ? -9.070 11.845 29.468 1.00 87.12 662 GLY A O 1
ATOM 5159 N N . GLY A 1 663 ? -7.688 11.121 27.859 1.00 86.19 663 GLY A N 1
ATOM 5160 C CA . GLY A 1 663 ? -8.763 10.525 27.059 1.00 86.19 663 GLY A CA 1
ATOM 5161 C C . GLY A 1 663 ? -9.670 11.582 26.422 1.00 86.19 663 GLY A C 1
ATOM 5162 O O . GLY A 1 663 ? -10.868 11.360 26.249 1.00 86.19 663 GLY A O 1
ATOM 5163 N N . GLU A 1 664 ? -9.123 12.751 26.087 1.00 90.56 664 GLU A N 1
ATOM 5164 C CA . GLU A 1 664 ? -9.877 13.819 25.438 1.00 90.56 664 GLU A CA 1
ATOM 5165 C C . GLU A 1 664 ? -9.817 13.705 23.911 1.00 90.56 664 GLU A C 1
ATOM 5167 O O . GLU A 1 664 ? -8.768 13.440 23.321 1.00 90.56 664 GLU A O 1
ATOM 5172 N N . THR A 1 665 ? -10.948 13.980 23.254 1.00 93.12 665 THR A N 1
ATOM 5173 C CA . THR A 1 665 ? -11.008 14.158 21.798 1.00 93.12 665 THR A CA 1
ATOM 5174 C C . THR A 1 665 ? -11.656 15.479 21.425 1.00 93.12 665 THR A C 1
ATOM 5176 O O . THR A 1 665 ? -12.659 15.876 22.021 1.00 93.12 665 THR A O 1
ATOM 5179 N N . LYS A 1 666 ? -11.110 16.168 20.421 1.00 93.62 666 LYS A N 1
ATOM 5180 C CA . LYS A 1 666 ? -11.613 17.471 19.960 1.00 93.62 666 LYS A CA 1
ATOM 5181 C C . LYS A 1 666 ? -11.573 17.575 18.439 1.00 93.62 666 LYS A C 1
ATOM 5183 O O . LYS A 1 666 ? -10.611 17.139 17.823 1.00 93.62 666 LYS A O 1
ATOM 5188 N N . VAL A 1 667 ? -12.585 18.200 17.839 1.00 93.75 667 VAL A N 1
ATOM 5189 C CA . VAL A 1 667 ? -12.547 18.565 16.415 1.00 93.75 667 VAL A CA 1
ATOM 5190 C C . VAL A 1 667 ? -11.691 19.816 16.216 1.00 93.75 667 VAL A C 1
ATOM 5192 O O . VAL A 1 667 ? -11.868 20.821 16.911 1.00 93.75 667 VAL A O 1
ATOM 5195 N N . GLU A 1 668 ? -10.786 19.760 15.246 1.00 93.19 668 GLU A N 1
ATOM 5196 C CA . GLU A 1 668 ? -9.933 20.871 14.830 1.00 93.19 668 GLU A CA 1
ATOM 5197 C C . GLU A 1 668 ? -10.045 21.106 13.320 1.00 93.19 668 GLU A C 1
ATOM 5199 O O . GLU A 1 668 ? -10.162 20.154 12.547 1.00 93.19 668 GLU A O 1
ATOM 5204 N N . ASP A 1 669 ? -10.003 22.372 12.898 1.00 90.50 669 ASP A N 1
ATOM 5205 C CA . ASP A 1 669 ? -9.962 22.750 11.484 1.00 90.50 669 ASP A CA 1
ATOM 5206 C C . ASP A 1 669 ? -8.513 22.811 10.972 1.00 90.50 669 ASP A C 1
ATOM 5208 O O . ASP A 1 669 ? -7.647 23.477 11.546 1.00 90.50 669 ASP A O 1
ATOM 5212 N N . THR A 1 670 ? -8.248 22.141 9.852 1.00 87.94 670 THR A N 1
ATOM 5213 C CA . THR A 1 670 ? -6.923 22.084 9.223 1.00 87.94 670 THR A CA 1
ATOM 5214 C C . THR A 1 670 ? -6.699 23.200 8.193 1.00 87.94 670 THR A C 1
ATOM 5216 O O . THR A 1 670 ? -5.879 23.054 7.285 1.00 87.94 670 THR A O 1
ATOM 5219 N N . GLY A 1 671 ? -7.453 24.299 8.245 1.00 86.25 671 GLY A N 1
ATOM 5220 C CA . GLY A 1 671 ? -7.357 25.414 7.302 1.00 86.25 671 GLY A CA 1
ATOM 5221 C C . GLY A 1 671 ? -5.997 26.112 7.325 1.00 86.25 671 GLY A C 1
ATOM 5222 O O . GLY A 1 671 ? -5.540 26.579 6.282 1.00 86.25 671 GLY A O 1
ATOM 5223 N N . HIS A 1 672 ? -5.316 26.100 8.472 1.00 85.19 672 HIS A N 1
ATOM 5224 C CA . HIS A 1 672 ? -3.955 26.618 8.626 1.00 85.19 672 HIS A CA 1
ATOM 5225 C C . HIS A 1 672 ? -2.920 25.860 7.768 1.00 85.19 672 HIS A C 1
ATOM 5227 O O . HIS A 1 672 ? -1.953 26.464 7.319 1.00 85.19 672 HIS A O 1
ATOM 5233 N N . LEU A 1 673 ? -3.168 24.583 7.445 1.00 88.00 673 LEU A N 1
ATOM 5234 C CA . LEU A 1 673 ? -2.289 23.747 6.611 1.00 88.00 673 LEU A CA 1
ATOM 5235 C C . LEU A 1 673 ? -2.476 23.967 5.102 1.00 88.00 673 LEU A C 1
ATOM 5237 O O . LEU A 1 673 ? -1.805 23.337 4.291 1.00 88.00 673 LEU A O 1
ATOM 5241 N N . ARG A 1 674 ? -3.403 24.836 4.672 1.00 87.00 674 ARG A N 1
ATOM 5242 C CA . ARG A 1 674 ? -3.667 25.056 3.236 1.00 87.00 674 ARG A CA 1
ATOM 5243 C C . ARG A 1 674 ? -2.421 25.496 2.475 1.00 87.00 674 ARG A C 1
ATOM 5245 O O . ARG A 1 674 ? -2.196 25.017 1.366 1.00 87.00 674 ARG A O 1
ATOM 5252 N N . TRP A 1 675 ? -1.636 26.393 3.063 1.00 87.50 675 TRP A N 1
ATOM 5253 C CA . TRP A 1 675 ? -0.442 26.939 2.426 1.00 87.50 675 TRP A CA 1
ATOM 5254 C C . TRP A 1 675 ? 0.687 25.910 2.353 1.00 87.50 675 TRP A C 1
ATOM 5256 O O . TRP A 1 675 ? 1.167 25.648 1.250 1.00 87.50 675 TRP A O 1
ATOM 5266 N N . SER A 1 676 ? 1.032 25.258 3.469 1.00 89.31 676 SER A N 1
ATOM 5267 C CA . SER A 1 676 ? 2.075 24.223 3.487 1.00 89.31 676 SER A CA 1
ATOM 5268 C C . SER A 1 676 ? 1.718 23.028 2.603 1.00 89.31 676 SER A C 1
ATOM 5270 O O . SER A 1 676 ? 2.542 22.566 1.820 1.00 89.31 676 SER A O 1
ATOM 5272 N N . CYS A 1 677 ? 0.464 22.573 2.615 1.00 91.81 677 CYS A N 1
ATOM 5273 C CA . CYS A 1 677 ? 0.066 21.452 1.767 1.00 91.81 677 CYS A CA 1
ATOM 5274 C C . CYS A 1 677 ? -0.022 21.808 0.282 1.00 91.81 677 CYS A C 1
ATOM 5276 O O . CYS A 1 677 ? 0.247 20.953 -0.556 1.00 91.81 677 CYS A O 1
ATOM 5278 N N . SER A 1 678 ? -0.336 23.060 -0.071 1.00 92.06 678 SER A N 1
ATOM 5279 C CA . SER A 1 678 ? -0.240 23.509 -1.469 1.00 92.06 678 SER A CA 1
ATOM 5280 C C . SER A 1 678 ? 1.214 23.582 -1.937 1.00 92.06 678 SER A C 1
ATOM 5282 O O . SER A 1 678 ? 1.506 23.253 -3.086 1.00 92.06 678 SER A O 1
ATOM 5284 N N . PHE A 1 679 ? 2.124 23.983 -1.045 1.00 92.62 679 PHE A N 1
ATOM 5285 C CA . PHE A 1 679 ? 3.562 23.972 -1.289 1.00 92.62 679 PHE A CA 1
ATOM 5286 C C . PHE A 1 679 ? 4.071 22.550 -1.568 1.00 92.62 679 PHE A C 1
ATOM 5288 O O . PHE A 1 679 ? 4.586 22.304 -2.657 1.00 92.62 679 PHE A O 1
ATOM 5295 N N . TRP A 1 680 ? 3.826 21.594 -0.667 1.00 92.81 680 TRP A N 1
ATOM 5296 C CA . TRP A 1 680 ? 4.273 20.207 -0.853 1.00 92.81 680 TRP A CA 1
ATOM 5297 C C . TRP A 1 680 ? 3.622 19.518 -2.051 1.00 92.81 680 TRP A C 1
ATOM 5299 O O . TRP A 1 680 ? 4.304 18.834 -2.808 1.00 92.81 680 TRP A O 1
ATOM 5309 N N . LYS A 1 681 ? 2.331 19.766 -2.305 1.00 91.75 681 LYS A N 1
ATOM 5310 C CA . LYS A 1 681 ? 1.645 19.235 -3.491 1.00 91.75 681 LYS A CA 1
ATOM 5311 C C . LYS A 1 681 ? 2.292 19.697 -4.800 1.00 91.75 681 LYS A C 1
ATOM 5313 O O . LYS A 1 681 ? 2.347 18.931 -5.752 1.00 91.75 681 LYS A O 1
ATOM 5318 N N . ARG A 1 682 ? 2.792 20.936 -4.873 1.00 92.56 682 ARG A N 1
ATOM 5319 C CA . ARG A 1 682 ? 3.513 21.423 -6.064 1.00 92.56 682 ARG A CA 1
ATOM 5320 C C . ARG A 1 682 ? 4.852 20.709 -6.256 1.00 92.56 682 ARG A C 1
ATOM 5322 O O . ARG A 1 682 ? 5.289 20.552 -7.393 1.00 92.56 682 ARG A O 1
ATOM 5329 N N . LEU A 1 683 ? 5.508 20.323 -5.165 1.00 92.88 683 LEU A N 1
ATOM 5330 C CA . LEU A 1 683 ? 6.811 19.664 -5.196 1.00 92.88 683 LEU A CA 1
ATOM 5331 C C . LEU A 1 683 ? 6.717 18.141 -5.368 1.00 92.88 683 LEU A C 1
ATOM 5333 O O . LEU A 1 683 ? 7.718 17.534 -5.748 1.00 92.88 683 LEU A O 1
ATOM 5337 N N . SER A 1 684 ? 5.537 17.536 -5.176 1.00 90.12 684 SER A N 1
ATOM 5338 C CA . SER A 1 684 ? 5.357 16.077 -5.198 1.00 90.12 684 SER A CA 1
ATOM 5339 C C . SER A 1 684 ? 5.948 15.368 -6.427 1.00 90.12 684 SER A C 1
ATOM 5341 O O . SER A 1 684 ? 6.609 14.351 -6.220 1.00 90.12 684 SER A O 1
ATOM 5343 N N . PRO A 1 685 ? 5.868 15.901 -7.672 1.00 87.62 685 PRO A N 1
ATOM 5344 C CA . PRO A 1 685 ? 6.472 15.227 -8.823 1.00 87.62 685 PRO A CA 1
ATOM 5345 C C . PRO A 1 685 ? 7.999 15.131 -8.730 1.00 87.62 685 PRO A C 1
ATOM 5347 O O . PRO A 1 685 ? 8.577 14.137 -9.150 1.00 87.62 685 PRO A O 1
ATOM 5350 N N . ARG A 1 686 ? 8.669 16.142 -8.154 1.00 88.31 686 ARG A N 1
ATOM 5351 C CA . ARG A 1 686 ? 10.121 16.092 -7.907 1.00 88.31 686 ARG A CA 1
ATOM 5352 C C . ARG A 1 686 ? 10.467 15.270 -6.673 1.00 88.31 686 ARG A C 1
ATOM 5354 O O . ARG A 1 686 ? 11.571 14.766 -6.576 1.00 88.31 686 ARG A O 1
ATOM 5361 N N . MET A 1 687 ? 9.555 15.150 -5.720 1.00 86.94 687 MET A N 1
ATOM 5362 C CA . MET A 1 687 ? 9.766 14.332 -4.527 1.00 86.94 687 MET A CA 1
ATOM 5363 C C . MET A 1 687 ? 9.535 12.838 -4.793 1.00 86.94 687 MET A C 1
ATOM 5365 O O . MET A 1 687 ? 9.924 12.034 -3.957 1.00 86.94 687 MET A O 1
ATOM 5369 N N . HIS A 1 688 ? 8.940 12.471 -5.937 1.00 83.19 688 HIS A N 1
ATOM 5370 C CA . HIS A 1 688 ? 8.559 11.096 -6.290 1.00 83.19 688 HIS A CA 1
ATOM 5371 C C . HIS A 1 688 ? 7.581 10.466 -5.277 1.00 83.19 688 HIS A C 1
ATOM 5373 O O . HIS A 1 688 ? 7.662 9.269 -5.001 1.00 83.19 688 HIS A O 1
ATOM 5379 N N . ILE A 1 689 ? 6.661 11.270 -4.724 1.00 81.94 689 ILE A N 1
ATOM 5380 C CA . ILE A 1 689 ? 5.668 10.835 -3.717 1.00 81.94 689 ILE A CA 1
ATOM 5381 C C . ILE A 1 689 ? 4.241 10.818 -4.232 1.00 81.94 689 ILE A C 1
ATOM 5383 O O . ILE A 1 689 ? 3.951 11.497 -5.242 1.00 81.94 689 ILE A O 1
#

pLDDT: mean 81.65, std 16.07, range [34.69, 98.81]

Secondary structure (DSSP, 8-state):
-HHHHHHHHHHHHHHHHHHHHHHHHHHHH-GGGG---GGGTTT---HHHHHHHHHHHHHHTT--SHHHHHHHHHHHHHHHTTTT-SB--SS--TT-BSSSS--HHHHHHHHHHSTTTGGGSTT----TT--HHHHHHHHHHH-SHHHHTTHHHHHHHHTS-HHHHHHHHH-HHHHHHHHHHHTT--SSSS----SSPPPPPP-SS----SSPPPEEP-TTS-TT-TTEES----EEEE--TT--TT--EEEEEEE---TTTS---------HHHHHHTTS-SEEEEE----HHHHH---GGGS---HHHHHHHHHHHHHHHHGGGGTEEEEEEEEEEETHHHHHHHHHHHT-SS--TT-SEEEEES----PPPBHHHHHHHHHHHHHHTT-SS----SS---PPP-SSHHHHHHHHTTS-HHHHHHHHHH---SSSSS----S----B-SSS--S-HHHHHHTT-S----EEEEEETT-S-GGGG-TT--HHHHHHHHHHH-TT--HHHHHTHHHHS-----TT----THHHHHHHIIIIIHHHHHHHHHHHHTT---EEEEEEE----SSSS----HHHHHHHHH-TTTTTTSTTTTSTTSTTTTHHHHHHHHHHHHHHHS-TTTTTSS-SSEEETTEEE-----PPPBTTB-EEEEEEGGGEEEEEE-GGGHHHHHHHHHHHHHHT-

Foldseek 3Di:
DVVVVVVVVVVVVVVVVQLVVQLVVLCVLQVVLCDADPVQVLFAHHSSRLSVLLVVLCVVLVVPDPLLSSLLSNQQSVQCVSRSGQADPPVGDQLGGRRHLRHLQLLLVLLCVDPPRNVVCVVPPGPPPDDSVVSNVSSVSQSDSNNSSNSSSCCCRPQADPVLVVQSRVDNVRSSCSVCVSSVNNCVVCPVQPLAPDDDDDDPDDDDPPDAAAAEDFAQDAPVPPRYDPPFWDKDKDAQPPAALQLAFFEEEEFEDFAQGRGDRDQPFFQPQLCQLAPRGHMYMGTHFHFACSQAQDAFPRHNHRHRLSSVVVVLVCCLVPVSRRNHRQQRYEYEYFELSLQSQLLQFLLAQDDDRSHFEYEREQYWQDLAAARVRSNVLNQVLLVLLVLQQPDDDDDDDDDRDPDDSVSSVVVVVPDDPRSSSVSSSVCPVDPDPDDDRRSGGHHCHCNSHPAGSLVSLVVVRGDLHFYEFEYEQLSDDPVLFPQPDDLVNLLSVVCRLQVLDDPVLSVVLCVVQPADDDPPRTGRCSNSVLSCCLIGVLSLLSSLVSSVVVVRQRYAYAYEAEFQDPDPDGDDGSQCVVQLCSQPPSNVPRDQQCDDVHQCVCVSQLVSQQVVCCSRPVGSCPQVVPDQWHRRPNDTAGDDHGDTADPVFRWHWYAYTNNDIDIDGPPVCPVVSVSSVVCCVSSSD